Protein AF-A0AAN4YZ06-F1 (afdb_monomer)

Nearest PDB structures (foldseek):
  9go9-assembly1_D  TM=4.975E-01  e=4.555E-18  Latrodectus tredecimguttatus
  5et0-assembly1_A  TM=5.024E-01  e=3.941E-11  Mus musculus
  5et1-assembly2_B  TM=4.119E-01  e=2.405E-12  Mus musculus
  5et0-assembly2_C  TM=4.970E-01  e=5.780E-11  Mus musculus
  5yaz-assembly1_A  TM=6.584E-01  e=5.044E-06  Mus musculus

Structure (mmCIF, N/CA/C/O backbone):
data_AF-A0AAN4YZ06-F1
#
_entry.id   AF-A0AAN4YZ06-F1
#
loop_
_atom_site.group_PDB
_atom_site.id
_atom_site.type_symbol
_atom_site.label_atom_id
_atom_site.label_alt_id
_atom_site.label_comp_id
_atom_site.label_asym_id
_atom_site.label_entity_id
_atom_site.label_seq_id
_atom_site.pdbx_PDB_ins_code
_atom_site.Cartn_x
_atom_site.Cartn_y
_atom_site.Cartn_z
_atom_site.occupancy
_atom_site.B_iso_or_equiv
_atom_site.auth_seq_id
_atom_site.auth_comp_id
_atom_site.auth_asym_id
_atom_site.auth_atom_id
_atom_site.pdbx_PDB_model_num
ATOM 1 N N . MET A 1 1 ? -23.307 47.970 118.678 1.00 40.84 1 MET A N 1
ATOM 2 C CA . MET A 1 1 ? -22.798 46.619 118.997 1.00 40.84 1 MET A CA 1
ATOM 3 C C . MET A 1 1 ? -23.665 45.597 118.274 1.00 40.84 1 MET A C 1
ATOM 5 O O . MET A 1 1 ? -24.874 45.682 118.416 1.00 40.84 1 MET A O 1
ATOM 9 N N . GLY A 1 2 ? -23.051 44.687 117.505 1.00 37.12 2 GLY A N 1
ATOM 10 C CA . GLY A 1 2 ? -23.697 43.498 116.925 1.00 37.12 2 GLY A CA 1
ATOM 11 C C . GLY A 1 2 ? -23.988 43.546 115.418 1.00 37.12 2 GLY A C 1
ATOM 12 O O . GLY A 1 2 ? -25.123 43.778 115.024 1.00 37.12 2 GLY A O 1
ATOM 13 N N . SER A 1 3 ? -22.987 43.269 114.577 1.00 37.53 3 SER A N 1
ATOM 14 C CA . SER A 1 3 ? -23.171 42.866 113.176 1.00 37.53 3 SER A CA 1
ATOM 15 C C . SER A 1 3 ? -23.447 41.355 113.091 1.00 37.53 3 SER A C 1
ATOM 17 O O . SER A 1 3 ? -22.731 40.554 113.692 1.00 37.53 3 SER A O 1
ATOM 19 N N . ARG A 1 4 ? -24.461 40.941 112.322 1.00 38.03 4 ARG A N 1
ATOM 20 C CA . ARG A 1 4 ? -24.593 39.565 111.812 1.00 38.03 4 ARG A CA 1
ATOM 21 C C . ARG A 1 4 ? -24.928 39.616 110.322 1.00 38.03 4 ARG A C 1
ATOM 23 O O . ARG A 1 4 ? -26.040 39.962 109.945 1.00 38.03 4 ARG A O 1
ATOM 30 N N . ASN A 1 5 ? -23.938 39.275 109.499 1.00 37.53 5 ASN A N 1
ATOM 31 C CA . ASN A 1 5 ? -24.103 38.955 108.084 1.00 37.53 5 ASN A CA 1
ATOM 32 C C . ASN A 1 5 ? -24.874 37.633 107.953 1.00 37.53 5 ASN A C 1
ATOM 34 O O . ASN A 1 5 ? -24.378 36.599 108.395 1.00 37.53 5 ASN A O 1
ATOM 38 N N . PHE A 1 6 ? -26.037 37.651 107.302 1.00 37.16 6 PHE A N 1
ATOM 39 C CA . PHE A 1 6 ? -26.642 36.459 106.702 1.00 37.16 6 PHE A CA 1
ATOM 40 C C . PHE A 1 6 ? -26.314 36.459 105.207 1.00 37.16 6 PHE A C 1
ATOM 42 O O . PHE A 1 6 ? -27.087 36.936 104.383 1.00 37.16 6 PHE A O 1
ATOM 49 N N . GLY A 1 7 ? -25.129 35.962 104.859 1.00 38.09 7 GLY A N 1
ATOM 50 C CA . GLY A 1 7 ? -24.843 35.537 103.494 1.00 38.09 7 GLY A CA 1
ATOM 51 C C . GLY A 1 7 ? -25.284 34.087 103.346 1.00 38.09 7 GLY A C 1
ATOM 52 O O . GLY A 1 7 ? -24.596 33.198 103.838 1.00 38.09 7 GLY A O 1
ATOM 53 N N . VAL A 1 8 ? -26.421 33.835 102.696 1.00 42.44 8 VAL A N 1
ATOM 54 C CA . VAL A 1 8 ? -26.743 32.488 102.208 1.00 42.44 8 VAL A CA 1
ATOM 55 C C . VAL A 1 8 ? -25.858 32.259 100.986 1.00 42.44 8 VAL A C 1
ATOM 57 O O . VAL A 1 8 ? -26.178 32.686 99.880 1.00 42.44 8 VAL A O 1
ATOM 60 N N . GLN A 1 9 ? -24.693 31.648 101.199 1.00 41.44 9 GLN A N 1
ATOM 61 C CA . GLN A 1 9 ? -23.921 31.045 100.119 1.00 41.44 9 GLN A CA 1
ATOM 62 C C . GLN A 1 9 ? -24.731 29.852 99.601 1.00 41.44 9 GLN A C 1
ATOM 64 O O . GLN A 1 9 ? -24.602 28.751 100.126 1.00 41.44 9 GLN A O 1
ATOM 69 N N . MET A 1 10 ? -25.597 30.064 98.604 1.00 47.28 10 MET A N 1
ATOM 70 C CA . MET A 1 10 ? -26.115 28.937 97.828 1.00 47.28 10 MET A CA 1
ATOM 71 C C . MET A 1 10 ? -24.928 28.293 97.129 1.00 47.28 10 MET A C 1
ATOM 73 O O . MET A 1 10 ? -24.271 28.904 96.282 1.00 47.28 10 MET A O 1
ATOM 77 N N . ASN A 1 11 ? -24.624 27.071 97.538 1.00 56.03 11 ASN A N 1
ATOM 78 C CA . ASN A 1 11 ? -23.568 26.296 96.930 1.00 56.03 11 ASN A CA 1
ATOM 79 C C . ASN A 1 11 ? -24.031 25.889 95.523 1.00 56.03 11 ASN A C 1
ATOM 81 O O . ASN A 1 11 ? -25.173 25.470 95.343 1.00 56.03 11 ASN A O 1
ATOM 85 N N . LEU A 1 12 ? -23.155 25.977 94.518 1.00 54.16 12 LEU A N 1
ATOM 86 C CA . LEU A 1 12 ? -23.445 25.547 93.136 1.00 54.16 12 LEU A CA 1
ATOM 87 C C . LEU A 1 12 ? -23.952 24.091 93.061 1.00 54.16 12 LEU A C 1
ATOM 89 O O . LEU A 1 12 ? -24.608 23.709 92.096 1.00 54.16 12 LEU A O 1
ATOM 93 N N . ALA A 1 13 ? -23.679 23.294 94.099 1.00 55.44 13 ALA A N 1
ATOM 94 C CA . ALA A 1 13 ? -24.156 21.929 94.275 1.00 55.44 13 ALA A CA 1
ATOM 95 C C . ALA A 1 13 ? -25.662 21.789 94.615 1.00 55.44 13 ALA A C 1
ATOM 97 O O . ALA A 1 13 ? -26.178 20.677 94.535 1.00 55.44 13 ALA A O 1
ATOM 98 N N . GLU A 1 14 ? -26.368 22.867 94.975 1.00 59.88 14 GLU A N 1
ATOM 99 C CA . GLU A 1 14 ? -27.759 22.829 95.476 1.00 59.88 14 GLU A CA 1
ATOM 100 C C . GLU A 1 14 ? -28.794 23.438 94.507 1.00 59.88 14 GLU A C 1
ATOM 102 O O . GLU A 1 14 ? -29.965 23.587 94.853 1.00 59.88 14 GLU A O 1
ATOM 107 N N . LEU A 1 15 ? -28.386 23.798 93.285 1.00 61.62 15 LEU A N 1
ATOM 108 C CA . LEU A 1 15 ? -29.282 24.397 92.291 1.00 61.62 15 LEU A CA 1
ATOM 109 C C . LEU A 1 15 ? -30.270 23.373 91.691 1.00 61.62 15 LEU A C 1
ATOM 111 O O . LEU A 1 15 ? -29.902 22.214 91.483 1.00 61.62 15 LEU A O 1
ATOM 115 N N . PRO A 1 16 ? -31.506 23.790 91.352 1.00 60.66 16 PRO A N 1
ATOM 116 C CA . PRO A 1 16 ? -32.486 22.916 90.716 1.00 60.66 16 PRO A CA 1
ATOM 117 C C . PRO A 1 16 ? -32.072 22.517 89.281 1.00 60.66 16 PRO A C 1
ATOM 119 O O . PRO A 1 16 ? -31.398 23.300 88.594 1.00 60.66 16 PRO A O 1
ATOM 122 N N . PRO A 1 17 ? -32.477 21.322 88.799 1.00 57.44 17 PRO A N 1
ATOM 123 C CA . PRO A 1 17 ? -32.055 20.771 87.507 1.00 57.44 17 PRO A CA 1
ATOM 124 C C . PRO A 1 17 ? -32.299 21.702 86.310 1.00 57.44 17 PRO A C 1
ATOM 126 O O . PRO A 1 17 ? -31.470 21.758 85.402 1.00 57.44 17 PRO A O 1
ATOM 129 N N . GLU A 1 18 ? -33.389 22.476 86.312 1.00 56.94 18 GLU A N 1
ATOM 130 C CA . GLU A 1 18 ? -33.745 23.382 85.213 1.00 56.94 18 GLU A CA 1
ATOM 131 C C . GLU A 1 18 ? -32.774 24.570 85.094 1.00 56.94 18 GLU A C 1
ATOM 133 O O . GLU A 1 18 ? -32.402 24.978 83.990 1.00 56.94 18 GLU A O 1
ATOM 138 N N . MET A 1 19 ? -32.305 25.109 86.226 1.00 58.84 19 MET A N 1
ATOM 139 C CA . MET A 1 19 ? -31.299 26.178 86.244 1.00 58.84 19 MET A CA 1
ATOM 140 C C . MET A 1 19 ? -29.918 25.663 85.842 1.00 58.84 19 MET A C 1
ATOM 142 O O . MET A 1 19 ? -29.184 26.349 85.128 1.00 58.84 19 MET A O 1
ATOM 146 N N . LEU A 1 20 ? -29.575 24.446 86.265 1.00 61.03 20 LEU A N 1
ATOM 147 C CA . LEU A 1 20 ? -28.321 23.791 85.903 1.00 61.03 20 LEU A CA 1
ATOM 148 C C . LEU A 1 20 ? -28.238 23.511 84.395 1.00 61.03 20 LEU A C 1
ATOM 150 O O . LEU A 1 20 ? -27.182 23.717 83.791 1.00 61.03 20 LEU A O 1
ATOM 154 N N . LEU A 1 21 ? -29.353 23.138 83.759 1.00 58.44 21 LEU A N 1
ATOM 155 C CA . LEU A 1 21 ? -29.447 22.980 82.303 1.00 58.44 21 LEU A CA 1
ATOM 156 C C . LEU A 1 21 ? -29.220 24.312 81.557 1.00 58.44 21 LEU A C 1
ATOM 158 O O . LEU A 1 21 ? -28.583 24.361 80.507 1.00 58.44 21 LEU A O 1
ATOM 162 N N . CYS A 1 22 ? -29.714 25.421 82.112 1.00 58.41 22 CYS A N 1
ATOM 163 C CA . CYS A 1 22 ? -29.542 26.755 81.534 1.00 58.41 22 CYS A CA 1
ATOM 164 C C . CYS A 1 22 ? -28.084 27.244 81.618 1.00 58.41 22 CYS A C 1
ATOM 166 O O . CYS A 1 22 ? -27.571 27.834 80.667 1.00 58.41 22 CYS A O 1
ATOM 168 N N . ILE A 1 23 ? -27.399 26.962 82.733 1.00 63.44 23 ILE A N 1
ATOM 169 C CA . ILE A 1 23 ? -25.986 27.321 82.941 1.00 63.44 23 ILE A CA 1
ATOM 170 C C . ILE A 1 23 ? -25.078 26.482 82.038 1.00 63.44 23 ILE A C 1
ATOM 172 O O . ILE A 1 23 ? -24.210 27.028 81.363 1.00 63.44 23 ILE A O 1
ATOM 176 N N . THR A 1 24 ? -25.306 25.169 81.980 1.00 61.81 24 THR A N 1
ATOM 177 C CA . THR A 1 24 ? -24.521 24.253 81.137 1.00 61.81 24 THR A CA 1
ATOM 178 C C . THR A 1 24 ? -24.642 24.579 79.648 1.00 61.81 24 THR A C 1
ATOM 180 O O . THR A 1 24 ? -23.632 24.564 78.953 1.00 61.81 24 THR A O 1
ATOM 183 N N . ASN A 1 25 ? -25.820 24.998 79.171 1.00 58.53 25 ASN A N 1
ATOM 184 C CA . ASN A 1 25 ? -26.017 25.466 77.790 1.00 58.53 25 ASN A CA 1
ATOM 185 C C . ASN A 1 25 ? -25.266 26.766 77.436 1.00 58.53 25 ASN A C 1
ATOM 187 O O . ASN A 1 25 ? -25.177 27.106 76.257 1.00 58.53 25 ASN A O 1
ATOM 191 N N . LYS A 1 26 ? -24.744 27.508 78.422 1.00 59.81 26 LYS A N 1
ATOM 192 C CA . LYS A 1 26 ? -23.947 28.729 78.209 1.00 59.81 26 LYS A CA 1
ATOM 193 C C . LYS A 1 26 ? -22.437 28.515 78.341 1.00 59.81 26 LYS A C 1
ATOM 195 O O . LYS A 1 26 ? -21.687 29.474 78.174 1.00 59.81 26 LYS A O 1
ATOM 200 N N . LEU A 1 27 ? -21.986 27.300 78.655 1.00 63.97 27 LEU A N 1
ATOM 201 C CA . LEU A 1 27 ? -20.562 26.978 78.743 1.00 63.97 27 LEU A CA 1
ATOM 202 C C . LEU A 1 27 ? -20.009 26.659 77.348 1.00 63.97 27 LEU A C 1
ATOM 204 O O . LEU A 1 27 ? -20.523 25.790 76.650 1.00 63.97 27 LEU A O 1
ATOM 208 N N . CYS A 1 28 ? -18.952 27.372 76.954 1.00 52.81 28 CYS A N 1
ATOM 209 C CA . CYS A 1 28 ? -18.434 27.362 75.584 1.00 52.81 28 CYS A CA 1
ATOM 210 C C . CYS A 1 28 ? -17.264 26.392 75.359 1.00 52.81 28 CYS A C 1
ATOM 212 O O . CYS A 1 28 ? -16.767 26.316 74.240 1.00 52.81 28 CYS A O 1
ATOM 214 N N . THR A 1 29 ? -16.772 25.685 76.386 1.00 58.94 29 THR A N 1
ATOM 215 C CA . THR A 1 29 ? -15.661 24.731 76.226 1.00 58.94 29 THR A CA 1
ATOM 216 C C . THR A 1 29 ? -15.925 23.396 76.928 1.00 58.94 29 THR A C 1
ATOM 218 O O . THR A 1 29 ? -16.450 23.343 78.043 1.00 58.94 29 THR A O 1
ATOM 221 N N . ALA A 1 30 ? -15.497 22.292 76.299 1.00 58.00 30 ALA A N 1
ATOM 222 C CA . ALA A 1 30 ? -15.621 20.939 76.854 1.00 58.00 30 ALA A CA 1
ATOM 223 C C . ALA A 1 30 ? -14.895 20.799 78.201 1.00 58.00 30 ALA A C 1
ATOM 225 O O . ALA A 1 30 ? -15.319 20.035 79.066 1.00 58.00 30 ALA A O 1
ATOM 226 N N . LYS A 1 31 ? -13.812 21.566 78.387 1.00 59.97 31 LYS A N 1
ATOM 227 C CA . LYS A 1 31 ? -13.023 21.603 79.621 1.00 59.97 31 LYS A CA 1
ATOM 228 C C . LYS A 1 31 ? -13.800 22.257 80.762 1.00 59.97 31 LYS A C 1
ATOM 230 O O . LYS A 1 31 ? -13.752 21.746 81.879 1.00 59.97 31 LYS A O 1
ATOM 235 N N . ASP A 1 32 ? -14.556 23.315 80.483 1.00 62.88 32 ASP A N 1
ATOM 236 C CA . ASP A 1 32 ? -15.401 23.976 81.481 1.00 62.88 32 ASP A CA 1
ATOM 237 C C . ASP A 1 32 ? -16.579 23.087 81.879 1.00 62.88 32 ASP A C 1
ATOM 239 O O . ASP A 1 32 ? -16.849 22.928 83.066 1.00 62.88 32 ASP A O 1
ATOM 243 N N . LEU A 1 33 ? -17.210 22.411 80.915 1.00 63.91 33 LEU A N 1
ATOM 244 C CA . LEU A 1 33 ? -18.252 21.417 81.192 1.00 63.91 33 LEU A CA 1
ATOM 245 C C . LEU A 1 33 ? -17.719 20.231 82.021 1.00 63.91 33 LEU A C 1
ATOM 247 O O . LEU A 1 33 ? -18.385 19.794 82.959 1.00 63.91 33 LEU A O 1
ATOM 251 N N . LEU A 1 34 ? -16.507 19.736 81.729 1.00 62.19 34 LEU A N 1
ATOM 252 C CA . LEU A 1 34 ? -15.872 18.630 82.468 1.00 62.19 34 LEU A CA 1
ATOM 253 C C . LEU A 1 34 ? -15.559 19.052 83.901 1.00 62.19 34 LEU A C 1
ATOM 255 O O . LEU A 1 34 ? -15.864 18.329 84.848 1.00 62.19 34 LEU A O 1
ATOM 259 N N . SER A 1 35 ? -15.012 20.254 84.060 1.00 63.91 35 SER A N 1
ATOM 260 C CA . SER A 1 35 ? -14.732 20.846 85.368 1.00 63.91 35 SER A CA 1
ATOM 261 C C . SER A 1 35 ? -16.019 21.013 86.179 1.00 63.91 35 SER A C 1
ATOM 263 O O . SER A 1 35 ? -16.045 20.690 87.362 1.00 63.91 35 SER A O 1
ATOM 265 N N . PHE A 1 36 ? -17.109 21.433 85.529 1.00 62.19 36 PHE A N 1
ATOM 266 C CA . PHE A 1 36 ? -18.423 21.593 86.151 1.00 62.19 36 PHE A CA 1
ATOM 267 C C . PHE A 1 36 ? -19.056 20.246 86.551 1.00 62.19 36 PHE A C 1
ATOM 269 O O . PHE A 1 36 ? -19.703 20.152 87.594 1.00 62.19 36 PHE A O 1
ATOM 276 N N . SER A 1 37 ? -18.807 19.176 85.782 1.00 58.56 37 SER A N 1
ATOM 277 C CA . SER A 1 37 ? -19.280 17.810 86.079 1.00 58.56 37 SER A CA 1
ATOM 278 C C . SER A 1 37 ? -18.693 17.210 87.359 1.00 58.56 37 SER A C 1
ATOM 280 O O . SER A 1 37 ? -19.359 16.448 88.059 1.00 58.56 37 SER A O 1
ATOM 282 N N . LEU A 1 38 ? -17.457 17.588 87.696 1.00 61.62 38 LEU A N 1
ATOM 283 C CA . LEU A 1 38 ? -16.717 17.055 88.841 1.00 61.62 38 LEU A CA 1
ATOM 284 C C . LEU A 1 38 ? -17.178 17.638 90.186 1.00 61.62 38 LEU A C 1
ATOM 286 O O . LEU A 1 38 ? -16.839 17.097 91.236 1.00 61.62 38 LEU A O 1
ATOM 290 N N . ILE A 1 39 ? -17.958 18.721 90.163 1.00 62.72 39 ILE A N 1
ATOM 291 C CA . ILE A 1 39 ? -18.393 19.448 91.362 1.00 62.72 39 ILE A CA 1
ATOM 292 C C . ILE A 1 39 ? -19.592 18.759 92.042 1.00 62.72 39 ILE A C 1
ATOM 294 O O . ILE A 1 39 ? -19.762 18.901 93.251 1.00 62.72 39 ILE A O 1
ATOM 298 N N . ASN A 1 40 ? -20.414 17.979 91.321 1.00 58.59 40 ASN A N 1
ATOM 299 C CA . ASN A 1 40 ? -21.595 17.335 91.910 1.00 58.59 40 ASN A CA 1
ATOM 300 C C . ASN A 1 40 ? -21.953 15.991 91.248 1.00 58.59 40 ASN A C 1
ATOM 302 O O . ASN A 1 40 ? -22.247 15.925 90.055 1.00 58.59 40 ASN A O 1
ATOM 306 N N . LYS A 1 41 ? -22.028 14.919 92.051 1.00 56.75 41 LYS A N 1
ATOM 307 C CA . LYS A 1 41 ? -22.392 13.565 91.592 1.00 56.75 41 LYS A CA 1
ATOM 308 C C . LYS A 1 41 ? -23.797 13.482 90.988 1.00 56.75 41 LYS A C 1
ATOM 310 O O . LYS A 1 41 ? -23.978 12.738 90.030 1.00 56.75 41 LYS A O 1
ATOM 315 N N . ASN A 1 42 ? -24.759 14.265 91.482 1.00 54.19 42 ASN A N 1
ATOM 316 C CA . ASN A 1 42 ? -26.120 14.296 90.929 1.00 54.19 42 ASN A CA 1
ATOM 317 C C . ASN A 1 42 ? -26.194 15.046 89.589 1.00 54.19 42 ASN A C 1
ATOM 319 O O . ASN A 1 42 ? -27.143 14.860 88.834 1.00 54.19 42 ASN A O 1
ATOM 323 N N . MET A 1 43 ? -25.181 15.861 89.269 1.00 55.44 43 MET A N 1
ATOM 324 C CA . MET A 1 43 ? -25.076 16.554 87.987 1.00 55.44 43 MET A CA 1
ATOM 325 C C . MET A 1 43 ? -24.380 15.725 86.904 1.00 55.44 43 MET A C 1
ATOM 327 O O . MET A 1 43 ? -24.422 16.122 85.744 1.00 55.44 43 MET A O 1
ATOM 331 N N . SER A 1 44 ? -23.751 14.590 87.236 1.00 57.62 44 SER A N 1
ATOM 332 C CA . SER A 1 44 ? -22.966 13.822 86.261 1.00 57.62 44 SER A CA 1
ATOM 333 C C . SER A 1 44 ? -23.822 13.335 85.087 1.00 57.62 44 SER A C 1
ATOM 335 O O . SER A 1 44 ? -23.398 13.477 83.950 1.00 57.62 44 SER A O 1
ATOM 337 N N . SER A 1 45 ? -25.055 12.870 85.311 1.00 58.38 45 SER A N 1
ATOM 338 C CA . SER A 1 45 ? -25.927 12.404 84.220 1.00 58.38 45 SER A CA 1
ATOM 339 C C . SER A 1 45 ? -26.397 13.542 83.302 1.00 58.38 45 SER A C 1
ATOM 341 O O . SER A 1 45 ? -26.373 13.400 82.081 1.00 58.38 45 SER A O 1
ATOM 343 N N . ILE A 1 46 ? -26.771 14.689 83.878 1.00 59.38 46 ILE A N 1
ATOM 344 C CA . ILE A 1 46 ? -27.256 15.873 83.150 1.00 59.38 46 ILE A CA 1
ATOM 345 C C . ILE A 1 46 ? -26.105 16.551 82.399 1.00 59.38 46 ILE A C 1
ATOM 347 O O . ILE A 1 46 ? -26.237 16.888 81.223 1.00 59.38 46 ILE A O 1
ATOM 351 N N . ILE A 1 47 ? -24.955 16.715 83.060 1.00 59.09 47 ILE A N 1
ATOM 352 C CA . ILE A 1 47 ? -23.770 17.327 82.465 1.00 59.09 47 ILE A CA 1
ATOM 353 C C . ILE A 1 47 ? -23.155 16.389 81.441 1.00 59.09 47 ILE A C 1
ATOM 355 O O . ILE A 1 47 ? -22.774 16.890 80.403 1.00 59.09 47 ILE A O 1
ATOM 359 N N . MET A 1 48 ? -23.115 15.066 81.634 1.00 57.09 48 MET A N 1
ATOM 360 C CA . MET A 1 48 ? -22.667 14.145 80.578 1.00 57.09 48 MET A CA 1
ATOM 361 C C . MET A 1 48 ? -23.558 14.236 79.338 1.00 57.09 48 MET A C 1
ATOM 363 O O . MET A 1 48 ? -23.024 14.239 78.235 1.00 57.09 48 MET A O 1
ATOM 367 N N . GLY A 1 49 ? -24.875 14.416 79.496 1.00 56.06 49 GLY A N 1
ATOM 368 C CA . GLY A 1 49 ? -25.767 14.756 78.382 1.00 56.06 49 GLY A CA 1
ATOM 369 C C . GLY A 1 49 ? -25.411 16.089 77.716 1.00 56.06 49 GLY A C 1
ATOM 370 O O . GLY A 1 49 ? -25.285 16.151 76.495 1.00 56.06 49 GLY A O 1
ATOM 371 N N . ALA A 1 50 ? -25.144 17.138 78.500 1.00 56.53 50 ALA A N 1
ATOM 372 C CA . ALA A 1 50 ? -24.740 18.450 77.988 1.00 56.53 50 ALA A CA 1
ATOM 373 C C . ALA A 1 50 ? -23.345 18.446 77.327 1.00 56.53 50 ALA A C 1
ATOM 375 O O . ALA A 1 50 ? -23.163 19.063 76.285 1.00 56.53 50 ALA A O 1
ATOM 376 N N . LEU A 1 51 ? -22.378 17.712 77.874 1.00 57.22 51 LEU A N 1
ATOM 377 C CA . LEU A 1 51 ? -20.996 17.560 77.405 1.00 57.22 51 LEU A CA 1
ATOM 378 C C . LEU A 1 51 ? -20.929 16.696 76.154 1.00 57.22 51 LEU A C 1
ATOM 380 O O . LEU A 1 51 ? -20.185 16.999 75.228 1.00 57.22 51 LEU A O 1
ATOM 384 N N . TYR A 1 52 ? -21.758 15.655 76.105 1.00 57.41 52 TYR A N 1
ATOM 385 C CA . TYR A 1 52 ? -22.000 14.884 74.900 1.00 57.41 52 TYR A CA 1
ATOM 386 C C . TYR A 1 52 ? -22.650 15.764 73.831 1.00 57.41 52 TYR A C 1
ATOM 388 O O . TYR A 1 52 ? -22.136 15.833 72.721 1.00 57.41 52 TYR A O 1
ATOM 396 N N . SER A 1 53 ? -23.694 16.530 74.171 1.00 55.56 53 SER A N 1
ATOM 397 C CA . SER A 1 53 ? -24.326 17.477 73.241 1.00 55.56 53 SER A CA 1
ATOM 398 C C . SER A 1 53 ? -23.367 18.577 72.763 1.00 55.56 53 SER A C 1
ATOM 400 O O . SER A 1 53 ? -23.433 18.993 71.609 1.00 55.56 53 SER A O 1
ATOM 402 N N . PHE A 1 54 ? -22.436 19.009 73.617 1.00 60.75 54 PHE A N 1
ATOM 403 C CA . PHE A 1 54 ? -21.391 19.977 73.302 1.00 60.75 54 PHE A CA 1
ATOM 404 C C . PHE A 1 54 ? -20.337 19.370 72.370 1.00 60.75 54 PHE A C 1
ATOM 406 O O . PHE A 1 54 ? -20.047 19.944 71.328 1.00 60.75 54 PHE A O 1
ATOM 413 N N . ASN A 1 55 ? -19.823 18.174 72.677 1.00 58.69 55 ASN A N 1
ATOM 414 C CA . ASN A 1 55 ? -18.878 17.464 71.811 1.00 58.69 55 ASN A CA 1
ATOM 415 C C . ASN A 1 55 ? -19.511 17.089 70.464 1.00 58.69 55 ASN A C 1
ATOM 417 O O . ASN A 1 55 ? -18.832 17.137 69.446 1.00 58.69 55 ASN A O 1
ATOM 421 N N . ILE A 1 56 ? -20.812 16.782 70.430 1.00 56.00 56 ILE A N 1
ATOM 422 C CA . ILE A 1 56 ? -21.580 16.631 69.189 1.00 56.00 56 ILE A CA 1
ATOM 423 C C . ILE A 1 56 ? -21.575 17.930 68.380 1.00 56.00 56 ILE A C 1
ATOM 425 O O . ILE A 1 56 ? -21.328 17.879 67.179 1.00 56.00 56 ILE A O 1
ATOM 429 N N . LYS A 1 57 ? -21.877 19.070 69.017 1.00 54.09 57 LYS A N 1
ATOM 430 C CA . LYS A 1 57 ? -22.040 20.367 68.341 1.00 54.09 57 LYS A CA 1
ATOM 431 C C . LYS A 1 57 ? -20.720 20.979 67.868 1.00 54.09 57 LYS A C 1
ATOM 433 O O . LYS A 1 57 ? -20.688 21.531 66.778 1.00 54.09 57 LYS A O 1
ATOM 438 N N . GLU A 1 58 ? -19.661 20.880 68.669 1.00 55.19 58 GLU A N 1
ATOM 439 C CA . GLU A 1 58 ? -18.391 21.586 68.435 1.00 55.19 58 GLU A CA 1
ATOM 440 C C . GLU A 1 58 ? -17.293 20.699 67.822 1.00 55.19 58 GLU A C 1
ATOM 442 O O . GLU A 1 58 ? -16.401 21.213 67.155 1.00 55.19 58 GLU A O 1
ATOM 447 N N . GLN A 1 59 ? -17.327 19.373 68.028 1.00 53.66 59 GLN A N 1
ATOM 448 C CA . GLN A 1 59 ? -16.274 18.455 67.549 1.00 53.66 59 GLN A CA 1
ATOM 449 C C . GLN A 1 59 ? -16.787 17.268 66.716 1.00 53.66 59 GLN A C 1
ATOM 451 O O . GLN A 1 59 ? -15.981 16.557 66.118 1.00 53.66 59 GLN A O 1
ATOM 456 N N . GLY A 1 60 ? -18.107 17.051 66.655 1.00 56.47 60 GLY A N 1
ATOM 457 C CA . GLY A 1 60 ? -18.717 15.796 66.213 1.00 56.47 60 GLY A CA 1
ATOM 458 C C . GLY A 1 60 ? -18.388 14.635 67.170 1.00 56.47 60 GLY A C 1
ATOM 459 O O . GLY A 1 60 ? -17.275 14.479 67.664 1.00 56.47 60 GLY A O 1
ATOM 460 N N . SER A 1 61 ? -19.372 13.800 67.506 1.00 62.06 61 SER A N 1
ATOM 461 C CA . SER A 1 61 ? -19.214 12.778 68.559 1.00 62.06 61 SER A CA 1
ATOM 462 C C . SER A 1 61 ? -18.345 11.585 68.142 1.00 62.06 61 SER A C 1
ATOM 464 O O . SER A 1 61 ? -18.864 10.541 67.748 1.00 62.06 61 SER A O 1
ATOM 466 N N . SER A 1 62 ? -17.021 11.690 68.292 1.00 66.06 62 SER A N 1
ATOM 467 C CA . SER A 1 62 ? -16.055 10.622 67.968 1.00 66.06 62 SER A CA 1
ATOM 468 C C . SER A 1 62 ? -16.368 9.261 68.616 1.00 66.06 62 SER A C 1
ATOM 470 O O . SER A 1 62 ? -16.072 8.220 68.031 1.00 66.06 62 SER A O 1
ATOM 472 N N . ALA A 1 63 ? -17.017 9.239 69.786 1.00 74.00 63 ALA A N 1
ATOM 473 C CA . ALA A 1 63 ? -17.324 8.016 70.529 1.00 74.00 63 ALA A CA 1
ATOM 474 C C . ALA A 1 63 ? -18.429 7.158 69.885 1.00 74.00 63 ALA A C 1
ATOM 476 O O . ALA A 1 63 ? -18.303 5.932 69.858 1.00 74.00 63 ALA A O 1
ATOM 477 N N . LEU A 1 64 ? -19.491 7.773 69.343 1.00 82.06 64 LEU A N 1
ATOM 478 C CA . LEU A 1 64 ? -20.549 7.023 68.654 1.00 82.06 64 LEU A CA 1
ATOM 479 C C . LEU A 1 64 ? -20.055 6.511 67.295 1.00 82.06 64 LEU A C 1
ATOM 481 O O . LEU A 1 64 ? -20.363 5.380 66.928 1.00 82.06 64 LEU A O 1
ATOM 485 N N . PHE A 1 65 ? -19.223 7.288 66.594 1.00 80.06 65 PHE A N 1
ATOM 486 C CA . PHE A 1 65 ? -18.552 6.832 65.372 1.00 80.06 65 PHE A CA 1
ATOM 487 C C . PHE A 1 65 ? -17.579 5.684 65.640 1.00 80.06 65 PHE A C 1
ATOM 489 O O . PHE A 1 65 ? -17.580 4.713 64.893 1.00 80.06 65 PHE A O 1
ATOM 496 N N . TRP A 1 66 ? -16.805 5.741 66.727 1.00 80.81 66 TRP A N 1
ATOM 497 C CA . TRP A 1 66 ? -15.945 4.634 67.148 1.00 80.81 66 TRP A CA 1
ATOM 498 C C . TRP A 1 66 ? -16.766 3.381 67.473 1.00 80.81 66 TRP A C 1
ATOM 500 O O . TRP A 1 66 ? -16.450 2.289 67.003 1.00 80.81 66 TRP A O 1
ATOM 510 N N . ALA A 1 67 ? -17.868 3.531 68.215 1.00 84.19 67 ALA A N 1
ATOM 511 C CA . ALA A 1 67 ? -18.761 2.414 68.497 1.00 84.19 67 ALA A CA 1
ATOM 512 C C . ALA A 1 67 ? -19.349 1.819 67.206 1.00 84.19 67 ALA A C 1
ATOM 514 O O . ALA A 1 67 ? -19.351 0.601 67.057 1.00 84.19 67 ALA A O 1
ATOM 515 N N . ALA A 1 68 ? -19.768 2.662 66.258 1.00 87.44 68 ALA A N 1
ATOM 516 C CA . ALA A 1 68 ? -20.268 2.263 64.943 1.00 87.44 68 ALA A CA 1
ATOM 517 C C . ALA A 1 68 ? -19.194 1.675 64.016 1.00 87.44 68 ALA A C 1
ATOM 519 O O . ALA A 1 68 ? -19.522 0.895 63.135 1.00 87.44 68 ALA A O 1
ATOM 520 N N . GLN A 1 69 ? -17.923 2.031 64.186 1.00 85.75 69 GLN A N 1
ATOM 521 C CA . GLN A 1 69 ? -16.813 1.483 63.406 1.00 85.75 69 GLN A CA 1
ATOM 522 C C . GLN A 1 69 ? -16.398 0.089 63.893 1.00 85.75 69 GLN A C 1
ATOM 524 O O . GLN A 1 69 ? -16.073 -0.772 63.081 1.00 85.75 69 GLN A O 1
ATOM 529 N N . TYR A 1 70 ? -16.384 -0.127 65.212 1.00 82.38 70 TYR A N 1
ATOM 530 C CA . TYR A 1 70 ? -15.896 -1.361 65.847 1.00 82.38 70 TYR A CA 1
ATOM 531 C C . TYR A 1 70 ? -17.017 -2.261 66.400 1.00 82.38 70 TYR A C 1
ATOM 533 O O . TYR A 1 70 ? -16.750 -3.120 67.250 1.00 82.38 70 TYR A O 1
ATOM 541 N N . ASP A 1 71 ? -18.255 -2.031 65.955 1.00 88.81 71 ASP A N 1
ATOM 542 C CA . ASP A 1 71 ? -19.487 -2.735 66.335 1.00 88.81 71 ASP A CA 1
ATOM 543 C C . ASP A 1 71 ? -19.706 -2.883 67.858 1.00 88.81 71 ASP A C 1
ATOM 545 O O . ASP A 1 71 ? -20.056 -3.943 68.382 1.00 88.81 71 ASP A O 1
ATOM 549 N N . LYS A 1 72 ? -19.455 -1.813 68.626 1.00 86.81 72 LYS A N 1
ATOM 550 C CA . LYS A 1 72 ? -19.573 -1.821 70.096 1.00 86.81 72 LYS A CA 1
ATOM 551 C C . LYS A 1 72 ? -20.992 -1.502 70.557 1.00 86.81 72 LYS A C 1
ATOM 553 O O . LYS A 1 72 ? -21.286 -0.381 70.973 1.00 86.81 72 LYS A O 1
ATOM 558 N N . LEU A 1 73 ? -21.850 -2.524 70.553 1.00 87.19 73 LEU A N 1
ATOM 559 C CA . LEU A 1 73 ? -23.266 -2.432 70.933 1.00 87.19 73 LEU A CA 1
ATOM 560 C C . LEU A 1 73 ? -23.503 -1.723 72.277 1.00 87.19 73 LEU A C 1
ATOM 562 O O . LEU A 1 73 ? -24.278 -0.776 72.343 1.00 87.19 73 LEU A O 1
ATOM 566 N N . GLN A 1 74 ? -22.825 -2.155 73.343 1.00 80.38 74 GLN A N 1
ATOM 567 C CA . GLN A 1 74 ? -23.038 -1.625 74.700 1.00 80.38 74 GLN A CA 1
ATOM 568 C C . GLN A 1 74 ? -22.675 -0.138 74.793 1.00 80.38 74 GLN A C 1
ATOM 570 O O . GLN A 1 74 ? -23.391 0.650 75.405 1.00 80.38 74 GLN A O 1
ATOM 575 N N . THR A 1 75 ? -21.581 0.264 74.142 1.00 77.94 75 THR A N 1
ATOM 576 C CA . THR A 1 75 ? -21.164 1.666 74.073 1.00 77.94 75 THR A CA 1
ATOM 577 C C . THR A 1 75 ? -22.182 2.492 73.288 1.00 77.94 75 THR A C 1
ATOM 579 O O . THR A 1 75 ? -22.589 3.548 73.759 1.00 77.94 75 THR A O 1
ATOM 582 N N . ALA A 1 76 ? -22.658 1.996 72.142 1.00 83.19 76 ALA A N 1
ATOM 583 C CA . ALA A 1 76 ? -23.689 2.673 71.356 1.00 83.19 76 ALA A CA 1
ATOM 584 C C . ALA A 1 76 ? -25.024 2.814 72.120 1.00 83.19 76 ALA A C 1
ATOM 586 O O . ALA A 1 76 ? -25.628 3.884 72.083 1.00 83.19 76 ALA A O 1
ATOM 587 N N . GLN A 1 77 ? -25.448 1.783 72.867 1.00 84.06 77 GLN A N 1
ATOM 588 C CA . GLN A 1 77 ? -26.649 1.809 73.720 1.00 84.06 77 GLN A CA 1
ATOM 589 C C . GLN A 1 77 ? -26.589 2.929 74.756 1.00 84.06 77 GLN A C 1
ATOM 591 O O . GLN A 1 77 ? -27.511 3.737 74.842 1.00 84.06 77 GLN A O 1
ATOM 596 N N . ILE A 1 78 ? -25.491 3.000 75.514 1.00 78.62 78 ILE A N 1
ATOM 597 C CA . ILE A 1 78 ? -25.307 4.016 76.558 1.00 78.62 78 ILE A CA 1
ATOM 598 C C . ILE A 1 78 ? -25.346 5.421 75.946 1.00 78.62 78 ILE A C 1
ATOM 600 O O . ILE A 1 78 ? -26.009 6.318 76.470 1.00 78.62 78 ILE A O 1
ATOM 604 N N . LEU A 1 79 ? -24.668 5.610 74.811 1.00 76.19 79 LEU A N 1
ATOM 605 C CA . LEU A 1 79 ? -24.599 6.908 74.144 1.00 76.19 79 LEU A CA 1
ATOM 606 C C . LEU A 1 79 ? -25.961 7.363 73.606 1.00 76.19 79 LEU A C 1
ATOM 608 O O . LEU A 1 79 ? -26.278 8.541 73.718 1.00 76.19 79 LEU A O 1
ATOM 612 N N . LEU A 1 80 ? -26.787 6.456 73.078 1.00 78.00 80 LEU A N 1
ATOM 613 C CA . LEU A 1 80 ? -28.105 6.799 72.522 1.00 78.00 80 LEU A CA 1
ATOM 614 C C . LEU A 1 80 ? -29.212 6.916 73.581 1.00 78.00 80 LEU A C 1
ATOM 616 O O . LEU A 1 80 ? -30.187 7.625 73.360 1.00 78.00 80 LEU A O 1
ATOM 620 N N . GLN A 1 81 ? -29.045 6.295 74.752 1.00 79.50 81 GLN A N 1
ATOM 621 C CA . GLN A 1 81 ? -29.925 6.490 75.915 1.00 79.50 81 GLN A CA 1
ATOM 622 C C . GLN A 1 81 ? -29.637 7.793 76.680 1.00 79.50 81 GLN A C 1
ATOM 624 O O . GLN A 1 81 ? -30.397 8.171 77.573 1.00 79.50 81 GLN A O 1
ATOM 629 N N . THR A 1 82 ? -28.540 8.483 76.356 1.00 72.44 82 THR A N 1
ATOM 630 C CA . THR A 1 82 ? -28.163 9.732 77.020 1.00 72.44 82 THR A CA 1
ATOM 631 C C . THR A 1 82 ? -29.105 10.872 76.585 1.00 72.44 82 THR A C 1
ATOM 633 O O . THR A 1 82 ? -29.285 11.087 75.384 1.00 72.44 82 THR A O 1
ATOM 636 N N . PRO A 1 83 ? -29.701 11.643 77.518 1.00 62.28 83 PRO A N 1
ATOM 637 C CA . PRO A 1 83 ? -30.611 12.738 77.179 1.00 62.28 83 PRO A CA 1
ATOM 638 C C . PRO A 1 83 ? -29.964 13.768 76.240 1.00 62.28 83 PRO A C 1
ATOM 640 O O . PRO A 1 83 ? -28.907 14.314 76.549 1.00 62.28 83 PRO A O 1
ATOM 643 N N . GLY A 1 84 ? -30.607 14.041 75.098 1.00 63.44 84 GLY A N 1
ATOM 644 C CA . GLY A 1 84 ? -30.110 14.974 74.076 1.00 63.44 84 GLY A CA 1
ATOM 645 C C . GLY A 1 84 ? -29.193 14.356 73.012 1.00 63.44 84 GLY A C 1
ATOM 646 O O . GLY A 1 84 ? -28.755 15.070 72.110 1.00 63.44 84 GLY A O 1
ATOM 647 N N . ALA A 1 85 ? -28.916 13.050 73.081 1.00 67.75 85 ALA A N 1
ATOM 648 C CA . ALA A 1 85 ? -28.217 12.323 72.028 1.00 67.75 85 ALA A CA 1
ATOM 649 C C . ALA A 1 85 ? -29.083 12.193 70.766 1.00 67.75 85 ALA A C 1
ATOM 651 O O . ALA A 1 85 ? -30.261 11.848 70.838 1.00 67.75 85 ALA A O 1
ATOM 652 N N . THR A 1 86 ? -28.488 12.434 69.598 1.00 74.06 86 THR A N 1
ATOM 653 C CA . THR A 1 86 ? -29.124 12.175 68.300 1.00 74.06 86 THR A CA 1
ATOM 654 C C . THR A 1 86 ? -28.420 11.016 67.597 1.00 74.06 86 THR A C 1
ATOM 656 O O . THR A 1 86 ? -27.208 10.842 67.727 1.00 74.06 86 THR A O 1
ATOM 659 N N . ALA A 1 87 ? -29.175 10.201 66.857 1.00 81.25 87 ALA A N 1
ATOM 660 C CA . ALA A 1 87 ? -28.609 9.121 66.045 1.00 81.25 87 ALA A CA 1
ATOM 661 C C . ALA A 1 87 ? -27.921 9.645 64.767 1.00 81.25 87 ALA A C 1
ATOM 663 O O . ALA A 1 87 ? -27.027 8.987 64.242 1.00 81.25 87 ALA A O 1
ATOM 664 N N . ASP A 1 88 ? -28.275 10.856 64.319 1.00 82.06 88 ASP A N 1
ATOM 665 C CA . ASP A 1 88 ? -27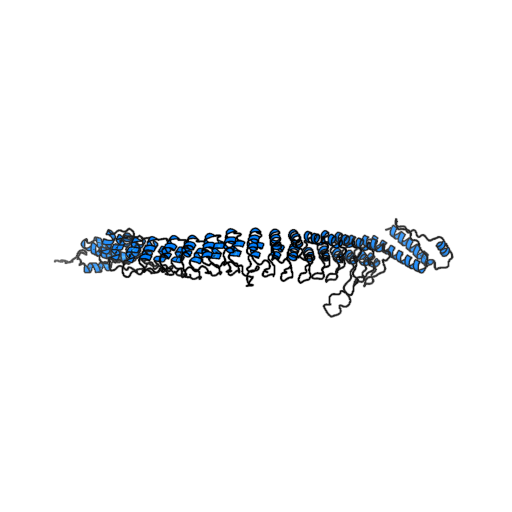.788 11.485 63.080 1.00 82.06 88 ASP A CA 1
ATOM 666 C C . ASP A 1 88 ? -26.752 12.585 63.317 1.00 82.06 88 ASP A C 1
ATOM 668 O O . ASP A 1 88 ? -26.722 13.605 62.627 1.00 82.06 88 ASP A O 1
ATOM 672 N N . VAL A 1 89 ? -25.900 12.413 64.325 1.00 80.00 89 VAL A N 1
ATOM 673 C CA . VAL A 1 89 ? -24.733 13.288 64.493 1.00 80.00 89 VAL A CA 1
ATOM 674 C C . VAL A 1 89 ? -23.875 13.247 63.226 1.00 80.00 89 VAL A C 1
ATOM 676 O O . VAL A 1 89 ? -23.760 12.206 62.589 1.00 80.00 89 VAL A O 1
ATOM 679 N N . VAL A 1 90 ? -23.267 14.367 62.841 1.00 81.56 90 VAL A N 1
ATOM 680 C CA . VAL A 1 90 ? -22.437 14.439 61.630 1.00 81.56 90 VAL A CA 1
ATOM 681 C C . VAL A 1 90 ? -20.984 14.661 62.035 1.00 81.56 90 VAL A C 1
ATOM 683 O O . VAL A 1 90 ? -20.682 15.606 62.758 1.00 81.56 90 VAL A O 1
ATOM 686 N N . PHE A 1 91 ? -20.080 13.799 61.567 1.00 78.62 91 PHE A N 1
ATOM 687 C CA . PHE A 1 91 ? -18.631 13.949 61.737 1.00 78.62 91 PHE A CA 1
ATOM 688 C C . PHE A 1 91 ? -17.936 13.686 60.408 1.00 78.62 91 PHE A C 1
ATOM 690 O O . PHE A 1 91 ? -18.206 12.680 59.748 1.00 78.62 91 PHE A O 1
ATOM 697 N N . GLU A 1 92 ? -17.099 14.633 59.978 1.00 76.50 92 GLU A N 1
ATOM 698 C CA . GLU A 1 92 ? -16.488 14.633 58.637 1.00 76.50 92 GLU A CA 1
ATOM 699 C C . GLU A 1 92 ? -17.530 14.424 57.516 1.00 76.50 92 GLU A C 1
ATOM 701 O O . GLU A 1 92 ? -17.277 13.795 56.489 1.00 76.50 92 GLU A O 1
ATOM 706 N N . GLY A 1 93 ? -18.753 14.911 57.749 1.00 80.56 93 GLY A N 1
ATOM 707 C CA . GLY A 1 93 ? -19.885 14.750 56.844 1.00 80.56 93 GLY A CA 1
ATOM 708 C C . GLY A 1 93 ? -20.546 13.363 56.834 1.00 80.56 93 GLY A C 1
ATOM 709 O O . GLY A 1 93 ? -21.497 13.179 56.089 1.00 80.56 93 GLY A O 1
ATOM 710 N N . ASN A 1 94 ? -20.110 12.386 57.635 1.00 86.69 94 ASN A N 1
ATOM 711 C CA . ASN A 1 94 ? -20.755 11.069 57.729 1.00 86.69 94 ASN A CA 1
ATOM 712 C C . ASN A 1 94 ? -21.672 10.983 58.961 1.00 86.69 94 ASN A C 1
ATOM 714 O O . ASN A 1 94 ? -21.372 11.572 60.000 1.00 86.69 94 ASN A O 1
ATOM 718 N N . THR A 1 95 ? -22.754 10.204 58.865 1.00 90.88 95 THR A N 1
ATOM 719 C CA . THR A 1 95 ? -23.599 9.818 60.010 1.00 90.88 95 THR A CA 1
ATOM 720 C C . THR A 1 95 ? -23.126 8.491 60.622 1.00 90.88 95 THR A C 1
ATOM 722 O O . THR A 1 95 ? -22.458 7.707 59.934 1.00 90.88 95 THR A O 1
ATOM 725 N N . PRO A 1 96 ? -23.463 8.183 61.891 1.00 88.88 96 PRO A N 1
ATOM 726 C CA . PRO A 1 96 ? -23.151 6.896 62.508 1.00 88.88 96 PRO A CA 1
ATOM 727 C C . PRO A 1 96 ? -23.659 5.712 61.693 1.00 88.88 96 PRO A C 1
ATOM 729 O O . PRO A 1 96 ? -22.969 4.702 61.603 1.00 88.88 96 PRO A O 1
ATOM 732 N N . LEU A 1 97 ? -24.818 5.854 61.039 1.00 93.00 97 LEU A N 1
ATOM 733 C CA . LEU A 1 97 ? -25.364 4.825 60.158 1.00 93.00 97 LEU A CA 1
ATOM 734 C C . LEU A 1 97 ? -24.478 4.598 58.922 1.00 93.00 97 LEU A C 1
ATOM 736 O O . LEU A 1 97 ? -24.222 3.450 58.570 1.00 93.00 97 LEU A O 1
ATOM 740 N N . ILE A 1 98 ? -23.956 5.662 58.296 1.00 92.69 98 ILE A N 1
ATOM 741 C CA . ILE A 1 98 ? -23.009 5.551 57.170 1.00 92.69 98 ILE A CA 1
ATOM 742 C C . ILE A 1 98 ? -21.721 4.842 57.607 1.00 92.69 98 ILE A C 1
ATOM 744 O O . ILE A 1 98 ? -21.206 3.995 56.875 1.00 92.69 98 ILE A O 1
ATOM 748 N N . VAL A 1 99 ? -21.205 5.155 58.799 1.00 90.94 99 VAL A N 1
ATOM 749 C CA . VAL A 1 99 ? -19.999 4.509 59.341 1.00 90.94 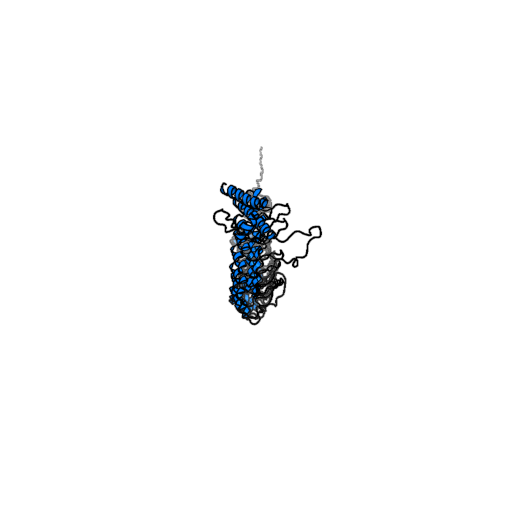99 VAL A CA 1
ATOM 750 C C . VAL A 1 99 ? -20.263 3.041 59.678 1.00 90.94 99 VAL A C 1
ATOM 752 O O . VAL A 1 99 ? -19.512 2.181 59.221 1.00 90.94 99 VAL A O 1
ATOM 755 N N . ALA A 1 100 ? -21.362 2.729 60.369 1.00 93.12 100 ALA A N 1
ATOM 756 C CA . ALA A 1 100 ? -21.754 1.349 60.655 1.00 93.12 100 ALA A CA 1
ATOM 757 C C . ALA A 1 100 ? -21.918 0.531 59.367 1.00 93.12 100 ALA A C 1
ATOM 759 O O . ALA A 1 100 ? -21.432 -0.595 59.277 1.00 93.12 100 ALA A O 1
ATOM 760 N N . ALA A 1 101 ? -22.528 1.124 58.340 1.00 94.94 101 ALA A N 1
ATOM 761 C CA . ALA A 1 101 ? -22.708 0.495 57.043 1.00 94.94 101 ALA A CA 1
ATOM 762 C C . ALA A 1 101 ? -21.382 0.277 56.292 1.00 94.94 101 ALA A C 1
ATOM 764 O O . ALA A 1 101 ? -21.193 -0.779 55.694 1.00 94.94 101 ALA A O 1
ATOM 765 N N . ARG A 1 102 ? -20.444 1.232 56.359 1.00 93.12 102 ARG A N 1
ATOM 766 C CA . ARG A 1 102 ? -19.108 1.139 55.741 1.00 93.12 102 ARG A CA 1
ATOM 767 C C . ARG A 1 102 ? -18.255 0.011 56.319 1.00 93.12 102 ARG A C 1
ATOM 769 O O . ARG A 1 102 ? -17.511 -0.597 55.564 1.00 93.12 102 ARG A O 1
ATOM 776 N N . PHE A 1 103 ? -18.338 -0.220 57.629 1.00 90.25 103 PHE A N 1
ATOM 777 C CA . PHE A 1 103 ? -17.555 -1.247 58.331 1.00 90.25 103 PHE A CA 1
ATOM 778 C C . PHE A 1 103 ? -18.321 -2.559 58.554 1.00 90.25 103 PHE A C 1
ATOM 780 O O . PHE A 1 103 ? -17.770 -3.503 59.116 1.00 90.25 103 PHE A O 1
ATOM 787 N N . GLY A 1 104 ? -19.594 -2.625 58.151 1.00 91.50 104 GLY A N 1
ATOM 788 C CA . GLY A 1 104 ? -20.423 -3.817 58.319 1.00 91.50 104 GLY A CA 1
ATOM 789 C C . GLY A 1 104 ? -20.788 -4.118 59.776 1.00 91.50 104 GLY A C 1
ATOM 790 O O . GLY A 1 104 ? -20.989 -5.280 60.116 1.00 91.50 104 GLY A O 1
ATOM 791 N N . SER A 1 105 ? -20.870 -3.095 60.632 1.00 92.56 105 SER A N 1
ATOM 792 C CA . SER A 1 105 ? -21.205 -3.227 62.059 1.00 92.56 105 SER A CA 1
ATOM 793 C C . SER A 1 105 ? -22.692 -3.527 62.244 1.00 92.56 105 SER A C 1
ATOM 795 O O . SER A 1 105 ? -23.532 -2.626 62.207 1.00 92.56 105 SER A O 1
ATOM 797 N N . GLN A 1 106 ? -23.023 -4.810 62.381 1.00 92.00 106 GLN A N 1
ATOM 798 C CA . GLN A 1 106 ? -24.399 -5.306 62.345 1.00 92.00 106 GLN A CA 1
ATOM 799 C C . GLN A 1 106 ? -25.180 -4.902 63.594 1.00 92.00 106 GLN A C 1
ATOM 801 O O . GLN A 1 106 ? -26.296 -4.396 63.479 1.00 92.00 106 GLN A O 1
ATOM 806 N N . LEU A 1 107 ? -24.584 -5.078 64.776 1.00 91.06 107 LEU A N 1
ATOM 807 C CA . LEU A 1 107 ? -25.262 -4.855 66.053 1.00 91.06 107 LEU A CA 1
ATOM 808 C C . LEU A 1 107 ? -25.566 -3.371 66.262 1.00 91.06 107 LEU A C 1
ATOM 810 O O . LEU A 1 107 ? -26.672 -2.997 66.655 1.00 91.06 107 LEU A O 1
ATOM 814 N N . VAL A 1 108 ? -24.589 -2.508 65.980 1.00 88.81 108 VAL A N 1
ATOM 815 C CA . VAL A 1 108 ? -24.776 -1.060 66.108 1.00 88.81 108 VAL A CA 1
ATOM 816 C C . VAL A 1 108 ? -25.729 -0.533 65.038 1.00 88.81 108 VAL A C 1
ATOM 818 O O . VAL A 1 108 ? -26.550 0.329 65.341 1.00 88.81 108 VAL A O 1
ATOM 821 N N . MET A 1 109 ? -25.694 -1.071 63.816 1.00 92.81 109 MET A N 1
ATOM 822 C CA . MET A 1 109 ? -26.664 -0.703 62.783 1.00 92.81 109 MET A CA 1
ATOM 823 C C . MET A 1 109 ? -28.099 -1.069 63.184 1.00 92.81 109 MET A C 1
ATOM 825 O O . MET A 1 109 ? -28.987 -0.236 63.025 1.00 92.81 109 MET A O 1
ATOM 829 N N . GLU A 1 110 ? -28.347 -2.272 63.711 1.00 91.19 110 GLU A N 1
ATOM 830 C CA . GLU A 1 110 ? -29.687 -2.670 64.172 1.00 91.19 110 GLU A CA 1
ATOM 831 C C . GLU A 1 110 ? -30.227 -1.715 65.229 1.00 91.19 110 GLU A C 1
ATOM 833 O O . GLU A 1 110 ? -31.381 -1.290 65.161 1.00 91.19 110 GLU A O 1
ATOM 838 N N . LEU A 1 111 ? -29.371 -1.330 66.170 1.00 89.94 111 LEU A N 1
ATOM 839 C CA . LEU A 1 111 ? -29.723 -0.371 67.196 1.00 89.94 111 LEU A CA 1
ATOM 840 C C . LEU A 1 111 ? -30.032 1.009 66.602 1.00 89.94 111 LEU A C 1
ATOM 842 O O . LEU A 1 111 ? -31.017 1.635 66.987 1.00 89.94 111 LEU A O 1
ATOM 846 N N . LEU A 1 112 ? -29.226 1.494 65.655 1.00 89.19 112 LEU A N 1
ATOM 847 C CA . LEU A 1 112 ? -29.475 2.773 64.987 1.00 89.19 112 LEU A CA 1
ATOM 848 C C . LEU A 1 112 ? -30.802 2.754 64.212 1.00 89.19 112 LEU A C 1
ATOM 850 O O . LEU A 1 112 ? -31.562 3.710 64.307 1.00 89.19 112 LEU A O 1
ATOM 854 N N . LEU A 1 113 ? -31.130 1.665 63.513 1.00 88.88 113 LEU A N 1
ATOM 855 C CA . LEU A 1 113 ? -32.386 1.534 62.761 1.00 88.88 113 LEU A CA 1
ATOM 856 C C . LEU A 1 113 ? -33.630 1.426 63.661 1.00 88.88 113 LEU A C 1
ATOM 858 O O . LEU A 1 113 ? -34.711 1.837 63.253 1.00 88.88 113 LEU A O 1
ATOM 862 N N . GLN A 1 114 ? -33.498 0.913 64.889 1.00 88.06 114 GLN A N 1
ATOM 863 C CA . GLN A 1 114 ? -34.590 0.911 65.876 1.00 88.06 114 GLN A CA 1
ATOM 864 C C . GLN A 1 114 ? -34.928 2.315 66.398 1.00 88.06 114 GLN A C 1
ATOM 866 O O . GLN A 1 114 ? -36.019 2.521 66.933 1.00 88.06 114 GLN A O 1
ATOM 871 N N . ASN A 1 115 ? -34.013 3.282 66.265 1.00 84.50 115 ASN A N 1
ATOM 872 C CA . ASN A 1 115 ? -34.262 4.654 66.686 1.00 84.50 115 ASN A CA 1
ATOM 873 C C . ASN A 1 115 ? -35.101 5.391 65.625 1.00 84.50 115 ASN A C 1
ATOM 875 O O . ASN A 1 115 ? -34.640 5.559 64.496 1.00 84.50 115 ASN A O 1
ATOM 879 N N . PRO A 1 116 ? -36.298 5.903 65.971 1.00 79.75 116 PRO A N 1
ATOM 880 C CA . PRO A 1 116 ? -37.202 6.536 65.006 1.00 79.75 116 PRO A CA 1
ATOM 881 C C . PRO A 1 116 ? -36.688 7.878 64.467 1.00 79.75 116 PRO A C 1
ATOM 883 O O . PRO A 1 116 ? -37.222 8.385 63.485 1.00 79.75 116 PRO A O 1
ATOM 886 N N . SER A 1 117 ? -35.682 8.475 65.112 1.00 81.00 117 SER A N 1
ATOM 887 C CA . SER A 1 117 ? -35.056 9.717 64.661 1.00 81.00 117 SER A CA 1
ATOM 888 C C . SER A 1 117 ? -34.067 9.519 63.515 1.00 81.00 117 SER A C 1
ATOM 890 O O . SER A 1 117 ? -33.794 10.498 62.832 1.00 81.00 117 SER A O 1
ATOM 892 N N . THR A 1 118 ? -33.576 8.295 63.289 1.00 86.06 118 THR A N 1
ATOM 893 C CA . THR A 1 118 ? -32.489 7.999 62.350 1.00 86.06 118 THR A CA 1
ATOM 894 C C . THR A 1 118 ? -32.859 8.310 60.902 1.00 86.06 118 THR A C 1
ATOM 896 O O . THR A 1 118 ? -33.812 7.767 60.336 1.00 86.06 118 THR A O 1
ATOM 899 N N . GLN A 1 119 ? -32.035 9.125 60.253 1.00 88.56 119 GLN A N 1
ATOM 900 C CA . GLN A 1 119 ? -32.161 9.463 58.844 1.00 88.56 119 GLN A CA 1
ATOM 901 C C . GLN A 1 119 ? -31.558 8.368 57.964 1.00 88.56 119 GLN A C 1
ATOM 903 O O . GLN A 1 119 ? -30.369 8.354 57.641 1.00 88.56 119 GLN A O 1
ATOM 908 N N . LEU A 1 120 ? -32.427 7.471 57.506 1.00 88.94 120 LEU A N 1
ATOM 909 C CA . LEU A 1 120 ? -32.068 6.332 56.661 1.00 88.94 120 LEU A CA 1
ATOM 910 C C . LEU A 1 120 ? -31.366 6.731 55.345 1.00 88.94 120 LEU A C 1
ATOM 912 O O . LEU A 1 120 ? -30.443 6.052 54.898 1.00 88.94 120 LEU A O 1
ATOM 916 N N . ASN A 1 121 ? -31.790 7.845 54.740 1.00 91.69 121 ASN A N 1
ATOM 917 C CA . ASN A 1 121 ? -31.318 8.318 53.433 1.00 91.69 121 ASN A CA 1
ATOM 918 C C . ASN A 1 121 ? -30.317 9.484 53.533 1.00 91.69 121 ASN A C 1
ATOM 920 O O . ASN A 1 121 ? -30.120 10.204 52.555 1.00 91.69 121 ASN A O 1
ATOM 924 N N . ALA A 1 122 ? -29.702 9.700 54.703 1.00 91.06 122 ALA A N 1
ATOM 925 C CA . ALA A 1 122 ? -28.671 10.722 54.857 1.00 91.06 122 ALA A CA 1
ATOM 926 C C . ALA A 1 122 ? -27.470 10.431 53.942 1.00 91.06 122 ALA A C 1
ATOM 928 O O . ALA A 1 122 ? -27.053 9.279 53.783 1.00 91.06 122 ALA A O 1
ATOM 929 N N . THR A 1 123 ? -26.905 11.486 53.357 1.00 92.88 123 THR A N 1
ATOM 930 C CA . THR A 1 123 ? -25.760 11.407 52.444 1.00 92.88 123 THR A CA 1
ATOM 931 C C . THR A 1 123 ? -24.544 12.108 53.023 1.00 92.88 123 THR A C 1
ATOM 933 O O . THR A 1 123 ? -24.672 13.167 53.636 1.00 92.88 123 THR A O 1
ATOM 936 N N . ASN A 1 124 ? -23.357 11.565 52.761 1.00 91.38 124 ASN A N 1
ATOM 937 C CA . ASN A 1 124 ? -22.104 12.259 53.054 1.00 91.38 124 ASN A CA 1
ATOM 938 C C . ASN A 1 124 ? -21.780 13.354 52.004 1.00 91.38 124 ASN A C 1
ATOM 940 O O . ASN A 1 124 ? -22.531 13.503 51.037 1.00 91.38 124 ASN A O 1
ATOM 944 N N . PRO A 1 125 ? -20.670 14.117 52.125 1.00 91.25 125 PRO A N 1
ATOM 945 C CA . PRO A 1 125 ? -20.313 15.173 51.168 1.00 91.25 125 PRO A CA 1
ATOM 946 C C . PRO A 1 125 ? -20.080 14.674 49.736 1.00 91.25 125 PRO A C 1
ATOM 948 O O . PRO A 1 125 ? -20.093 15.465 48.799 1.00 91.25 125 PRO A O 1
ATOM 951 N N . LEU A 1 126 ? -19.874 13.365 49.558 1.00 90.44 126 LEU A N 1
ATOM 952 C CA . LEU A 1 126 ? -19.749 12.714 48.254 1.00 90.44 126 LEU A CA 1
ATOM 953 C C . LEU A 1 126 ? -21.108 12.259 47.695 1.00 90.44 126 LEU A C 1
ATOM 955 O O . LEU A 1 126 ? -21.155 11.671 46.620 1.00 90.44 126 LEU A O 1
ATOM 959 N N . GLY A 1 127 ? -22.214 12.501 48.406 1.00 91.62 127 GLY A N 1
ATOM 960 C CA . GLY A 1 127 ? -23.557 12.046 48.038 1.00 91.62 127 GLY A CA 1
ATOM 961 C C . GLY A 1 127 ? -23.839 10.581 48.372 1.00 91.62 127 GLY A C 1
ATOM 962 O O . GLY A 1 127 ? -24.838 10.034 47.921 1.00 91.62 127 GLY A O 1
ATOM 963 N N . GLN A 1 128 ? -22.972 9.916 49.137 1.00 93.69 128 GLN A N 1
ATOM 964 C CA . GLN A 1 128 ? -23.084 8.482 49.400 1.00 93.69 128 GLN A CA 1
ATOM 965 C C . GLN A 1 128 ? -24.004 8.224 50.595 1.00 93.69 128 GLN A C 1
ATOM 967 O O . GLN A 1 128 ? -23.797 8.787 51.673 1.00 93.69 128 GLN A O 1
ATOM 972 N N . THR A 1 129 ? -24.990 7.347 50.412 1.00 94.94 129 THR A N 1
ATOM 973 C CA . THR A 1 129 ? -25.879 6.868 51.480 1.00 94.94 129 THR A CA 1
ATOM 974 C C . THR A 1 129 ? -25.242 5.728 52.280 1.00 94.94 129 THR A C 1
ATOM 976 O O . THR A 1 129 ? -24.244 5.131 51.867 1.00 94.94 129 THR A O 1
ATOM 979 N N . ALA A 1 130 ? -25.854 5.356 53.408 1.00 94.19 130 ALA A N 1
ATOM 980 C CA . ALA A 1 130 ? -25.451 4.161 54.154 1.00 94.19 130 ALA A CA 1
ATOM 981 C C . ALA A 1 130 ? -25.501 2.896 53.273 1.00 94.19 130 ALA A C 1
ATOM 983 O O . ALA A 1 130 ? -24.562 2.100 53.277 1.00 94.19 130 ALA A O 1
ATOM 984 N N . LEU A 1 131 ? -26.539 2.763 52.437 1.00 95.75 131 LEU A N 1
ATOM 985 C CA . LEU A 1 131 ? -26.660 1.668 51.472 1.00 95.75 131 LEU A CA 1
ATOM 986 C C . LEU A 1 131 ? -25.506 1.660 50.459 1.00 95.75 131 LEU A C 1
ATOM 988 O O . LEU A 1 131 ? -24.942 0.600 50.200 1.00 95.75 131 LEU A O 1
ATOM 992 N N . TYR A 1 132 ? -25.116 2.829 49.935 1.00 95.50 132 TYR A N 1
ATOM 993 C CA . TYR A 1 132 ? -23.959 2.958 49.043 1.00 95.50 132 TYR A CA 1
ATOM 994 C C . TYR A 1 132 ? -22.672 2.472 49.720 1.00 95.50 132 TYR A C 1
ATOM 996 O O . TYR A 1 132 ? -21.930 1.676 49.148 1.00 95.50 132 TYR A O 1
ATOM 1004 N N . CYS A 1 133 ? -22.398 2.918 50.951 1.00 94.50 133 CYS A N 1
ATOM 1005 C CA . CYS A 1 133 ? -21.181 2.530 51.665 1.00 94.50 133 CYS A CA 1
ATOM 1006 C C . CYS A 1 133 ? -21.145 1.033 52.010 1.00 94.50 133 CYS A C 1
ATOM 1008 O O . CYS A 1 133 ? -20.084 0.422 51.875 1.00 94.50 133 CYS A O 1
ATOM 1010 N N . ALA A 1 134 ? -22.275 0.434 52.402 1.00 95.81 134 ALA A N 1
ATOM 1011 C CA . ALA A 1 134 ? -22.361 -1.014 52.613 1.00 95.81 134 ALA A CA 1
ATOM 1012 C C . ALA A 1 134 ? -22.126 -1.791 51.313 1.00 95.81 134 ALA A C 1
ATOM 1014 O O . ALA A 1 134 ? -21.394 -2.785 51.304 1.00 95.81 134 ALA A O 1
ATOM 1015 N N . ALA A 1 135 ? -22.708 -1.310 50.210 1.00 95.88 135 ALA A N 1
ATOM 1016 C CA . ALA A 1 135 ? -22.555 -1.921 48.902 1.00 95.88 135 ALA A CA 1
ATOM 1017 C C . ALA A 1 135 ? -21.106 -1.856 48.402 1.00 95.88 135 ALA A C 1
ATOM 1019 O O . ALA A 1 135 ? -20.595 -2.865 47.934 1.00 95.88 135 ALA A O 1
ATOM 1020 N N . ALA A 1 136 ? -20.415 -0.724 48.567 1.00 94.50 136 ALA A N 1
ATOM 1021 C CA . ALA A 1 136 ? -19.023 -0.547 48.147 1.00 94.50 136 ALA A CA 1
ATOM 1022 C C . ALA A 1 136 ? -18.019 -1.442 48.909 1.00 94.50 136 ALA A C 1
ATOM 1024 O O . ALA A 1 136 ? -16.987 -1.814 48.351 1.00 94.50 136 ALA A O 1
ATOM 1025 N N . ASN A 1 137 ? -18.323 -1.823 50.157 1.00 93.56 137 ASN A N 1
ATOM 1026 C CA . ASN A 1 137 ? -17.435 -2.603 51.038 1.00 93.56 137 ASN A CA 1
ATOM 1027 C C . ASN A 1 137 ? -17.825 -4.092 51.162 1.00 93.56 137 ASN A C 1
ATOM 1029 O O . ASN A 1 137 ? -17.343 -4.787 52.051 1.00 93.56 137 ASN A O 1
ATOM 1033 N N . SER A 1 138 ? -18.663 -4.614 50.257 1.00 95.06 138 SER A N 1
ATOM 1034 C CA . SER A 1 138 ? -19.056 -6.036 50.207 1.00 95.06 138 SER A CA 1
ATOM 1035 C C . SER A 1 138 ? -19.858 -6.552 51.415 1.00 95.06 138 SER A C 1
ATOM 1037 O O . SER A 1 138 ? -19.856 -7.753 51.702 1.00 95.06 138 SER A O 1
ATOM 1039 N N . HIS A 1 139 ? -20.581 -5.691 52.132 1.00 94.88 139 HIS A N 1
ATOM 1040 C CA . HIS A 1 139 ? -21.341 -6.103 53.318 1.00 94.88 139 HIS A CA 1
ATOM 1041 C C . HIS A 1 139 ? -22.767 -6.561 52.965 1.00 94.88 139 HIS A C 1
ATOM 1043 O O . HIS A 1 139 ? -23.745 -5.862 53.226 1.00 94.88 139 HIS A O 1
ATOM 1049 N N . SER A 1 140 ? -22.902 -7.758 52.384 1.00 93.94 140 SER A N 1
ATOM 1050 C CA . SER A 1 140 ? -24.182 -8.316 51.899 1.00 93.94 140 SER A CA 1
ATOM 1051 C C . SER A 1 140 ? -25.271 -8.445 52.974 1.00 93.94 140 SER A C 1
ATOM 1053 O O . SER A 1 140 ? -26.440 -8.166 52.702 1.00 93.94 140 SER A O 1
ATOM 1055 N N . ILE A 1 141 ? -24.904 -8.798 54.211 1.00 92.94 141 ILE A N 1
ATOM 1056 C CA . ILE A 1 141 ? -25.836 -8.881 55.352 1.00 92.94 141 ILE A CA 1
ATOM 1057 C C . ILE A 1 141 ? -26.393 -7.492 55.683 1.00 92.94 141 ILE A C 1
ATOM 1059 O O . ILE A 1 141 ? -27.606 -7.312 55.797 1.00 92.94 141 ILE A O 1
ATOM 1063 N N . THR A 1 142 ? -25.510 -6.498 55.772 1.00 92.94 142 THR A N 1
ATOM 1064 C CA . THR A 1 142 ? -25.853 -5.095 56.026 1.00 92.94 142 THR A CA 1
ATOM 1065 C C . THR A 1 142 ? -26.759 -4.544 54.926 1.00 92.94 142 THR A C 1
ATOM 1067 O O . THR A 1 142 ? -27.794 -3.952 55.224 1.00 92.94 142 THR A O 1
ATOM 1070 N N . VAL A 1 143 ? -26.432 -4.813 53.657 1.00 94.56 143 VAL A N 1
ATOM 1071 C CA . VAL A 1 143 ? -27.263 -4.442 52.500 1.00 94.56 143 VAL A CA 1
ATOM 1072 C C . VAL A 1 143 ? -28.643 -5.098 52.582 1.00 94.56 143 VAL A C 1
ATOM 1074 O O . VAL A 1 143 ? -29.651 -4.402 52.508 1.00 94.56 143 VAL A O 1
ATOM 1077 N N . SER A 1 144 ? -28.708 -6.412 52.813 1.00 93.62 144 SER A N 1
ATOM 1078 C CA . SER A 1 144 ? -29.975 -7.152 52.929 1.00 93.62 144 SER A CA 1
ATOM 1079 C C . SER A 1 144 ? -30.856 -6.627 54.059 1.00 93.62 144 SER A C 1
ATOM 1081 O O . SER A 1 144 ? -32.077 -6.584 53.929 1.00 93.62 144 SER A O 1
ATOM 1083 N N . ARG A 1 145 ? -30.250 -6.236 55.185 1.00 93.12 145 ARG A N 1
ATOM 1084 C CA . ARG A 1 145 ? -30.974 -5.673 56.323 1.00 93.12 145 ARG A CA 1
ATOM 1085 C C . ARG A 1 145 ? -31.500 -4.277 56.016 1.00 93.12 145 ARG A C 1
ATOM 1087 O O . ARG A 1 145 ? -32.665 -4.032 56.319 1.00 93.12 145 ARG A O 1
ATOM 1094 N N . LEU A 1 146 ? -30.681 -3.403 55.423 1.00 91.75 146 LEU A N 1
ATOM 1095 C CA . LEU A 1 146 ? -31.097 -2.059 55.016 1.00 91.75 146 LEU A CA 1
ATOM 1096 C C . LEU A 1 146 ? -32.248 -2.132 54.012 1.00 91.75 146 LEU A C 1
ATOM 1098 O O . LEU A 1 146 ? -33.247 -1.449 54.199 1.00 91.75 146 LEU A O 1
ATOM 1102 N N . LEU A 1 147 ? -32.174 -3.020 53.016 1.00 92.38 147 LEU A N 1
ATOM 1103 C CA . LEU A 1 147 ? -33.242 -3.216 52.030 1.00 92.38 147 LEU A CA 1
ATOM 1104 C C . LEU A 1 147 ? -34.594 -3.601 52.668 1.00 92.38 147 LEU A C 1
ATOM 1106 O O . LEU A 1 147 ? -35.636 -3.312 52.097 1.00 92.38 147 LEU A O 1
ATOM 1110 N N . ARG A 1 148 ? -34.645 -4.161 53.880 1.00 91.12 148 ARG A N 1
ATOM 1111 C CA . ARG A 1 148 ? -35.934 -4.428 54.555 1.00 91.12 148 ARG A CA 1
ATOM 1112 C C . ARG A 1 148 ? -36.618 -3.178 55.115 1.00 91.12 148 ARG A C 1
ATOM 1114 O O . ARG A 1 148 ? -37.773 -3.269 55.516 1.00 91.12 148 ARG A O 1
ATOM 1121 N N . GLU A 1 149 ? -35.928 -2.041 55.174 1.00 90.81 149 GLU A N 1
ATOM 1122 C CA . GLU A 1 149 ? -36.480 -0.805 55.727 1.00 90.81 149 GLU A CA 1
ATOM 1123 C C . GLU A 1 149 ? -37.439 -0.107 54.755 1.00 90.81 149 GLU A C 1
ATOM 1125 O O . GLU A 1 149 ? -37.154 0.095 53.566 1.00 90.81 149 GLU A O 1
ATOM 1130 N N . ASN A 1 150 ? -38.590 0.306 55.289 1.00 84.44 150 ASN A N 1
ATOM 1131 C CA . ASN A 1 150 ? -39.588 1.062 54.542 1.00 84.44 150 ASN A CA 1
ATOM 1132 C C . ASN A 1 150 ? -39.092 2.495 54.298 1.00 84.44 150 ASN A C 1
ATOM 1134 O O . ASN A 1 150 ? -38.627 3.167 55.212 1.00 84.44 150 ASN A O 1
ATOM 1138 N N . GLY A 1 151 ? -39.219 2.983 53.061 1.00 85.38 151 GLY A N 1
ATOM 1139 C CA . GLY A 1 151 ? -38.783 4.336 52.688 1.00 85.38 151 GLY A CA 1
ATOM 1140 C C . GLY A 1 151 ? -37.291 4.474 52.349 1.00 85.38 151 GLY A C 1
ATOM 1141 O O . GLY A 1 151 ? -36.832 5.594 52.115 1.00 85.38 151 GLY A O 1
ATOM 1142 N N . LEU A 1 152 ? -36.533 3.370 52.280 1.00 92.44 152 LEU A N 1
ATOM 1143 C CA . LEU A 1 152 ? -35.157 3.387 51.774 1.00 92.44 152 LEU A CA 1
ATOM 1144 C C . LEU A 1 152 ? -35.119 3.771 50.289 1.00 92.44 152 LEU A C 1
ATOM 1146 O O . LEU A 1 152 ? -35.777 3.144 49.456 1.00 92.44 152 LEU A O 1
ATOM 1150 N N . LEU A 1 153 ? -34.287 4.753 49.946 1.00 92.44 153 LEU A N 1
ATOM 1151 C CA . LEU A 1 153 ? -34.004 5.120 48.564 1.00 92.44 153 LEU A CA 1
ATOM 1152 C C . LEU A 1 153 ? -32.848 4.266 48.023 1.00 92.44 153 LEU A C 1
ATOM 1154 O O . LEU A 1 153 ? -31.678 4.490 48.328 1.00 92.44 153 LEU A O 1
ATOM 1158 N N . VAL A 1 154 ? -33.188 3.266 47.206 1.00 93.25 154 VAL A N 1
ATOM 1159 C CA . VAL A 1 154 ? -32.228 2.261 46.711 1.00 93.25 154 VAL A CA 1
ATOM 1160 C C . VAL A 1 154 ? -31.311 2.807 45.610 1.00 93.25 154 VAL A C 1
ATOM 1162 O O . VAL A 1 154 ? -30.148 2.425 45.528 1.00 93.25 154 VAL A O 1
ATOM 1165 N N . ASN A 1 155 ? -31.807 3.735 44.787 1.00 93.56 155 ASN A N 1
ATOM 1166 C CA . ASN A 1 155 ? -31.134 4.191 43.564 1.00 93.56 155 ASN A CA 1
ATOM 1167 C C . ASN A 1 155 ? -30.453 5.565 43.712 1.00 93.56 155 ASN A C 1
ATOM 1169 O O . ASN A 1 155 ? -30.279 6.264 42.720 1.00 93.56 155 ASN A O 1
ATOM 1173 N N . CYS A 1 156 ? -30.089 5.982 44.930 1.00 92.44 156 CYS A N 1
ATOM 1174 C CA . CYS A 1 156 ? -29.421 7.270 45.163 1.00 92.44 156 CYS A CA 1
ATOM 1175 C C . CYS A 1 156 ? -28.011 7.300 44.547 1.00 92.44 156 CYS A C 1
ATOM 1177 O O . CYS A 1 156 ? -27.155 6.538 45.002 1.00 92.44 156 CYS A O 1
ATOM 1179 N N . PRO A 1 157 ? -27.737 8.169 43.556 1.00 93.69 157 PRO A N 1
ATOM 1180 C CA . PRO A 1 157 ? -26.415 8.267 42.959 1.00 93.69 157 PRO A CA 1
ATOM 1181 C C . PRO A 1 157 ? -25.460 9.105 43.820 1.00 93.69 157 PRO A C 1
ATOM 1183 O O . PRO A 1 157 ? -25.877 10.064 44.471 1.00 93.69 157 PRO A O 1
ATOM 1186 N N . ASP A 1 158 ? -24.166 8.791 43.771 1.00 92.94 158 ASP A N 1
ATOM 1187 C CA . ASP A 1 158 ? -23.131 9.660 44.332 1.00 92.94 158 ASP A CA 1
ATOM 1188 C C . ASP A 1 158 ? -22.928 10.929 43.479 1.00 92.94 158 ASP A C 1
ATOM 1190 O O . ASP A 1 158 ? -23.197 10.959 42.276 1.00 92.94 158 ASP A O 1
ATOM 1194 N N . ILE A 1 159 ? -22.417 11.996 44.094 1.00 92.06 159 ILE A N 1
ATOM 1195 C CA . ILE A 1 159 ? -22.237 13.300 43.437 1.00 92.06 159 ILE A CA 1
ATOM 1196 C C . ILE A 1 159 ? -21.044 13.294 42.473 1.00 92.06 159 ILE A C 1
ATOM 1198 O O . ILE A 1 159 ? -21.048 14.042 41.491 1.00 92.06 159 ILE A O 1
ATOM 1202 N N . MET A 1 160 ? -20.006 12.493 42.723 1.00 88.38 160 MET A N 1
ATOM 1203 C CA . MET A 1 160 ? -18.763 12.531 41.948 1.00 88.38 160 MET A CA 1
ATOM 1204 C C . MET A 1 160 ? -18.921 11.864 40.583 1.00 88.38 160 MET A C 1
ATOM 1206 O O . MET A 1 160 ? -18.654 12.504 39.562 1.00 88.38 160 MET A O 1
ATOM 1210 N N . SER A 1 161 ? -19.395 10.623 40.561 1.00 88.00 161 SER A N 1
ATOM 1211 C CA . SER A 1 161 ? -19.461 9.766 39.374 1.00 88.00 161 SER A CA 1
ATOM 1212 C C . SER A 1 161 ? -20.892 9.541 38.885 1.00 88.00 161 SER A C 1
ATOM 1214 O O . SER A 1 161 ? -21.093 9.230 37.710 1.00 88.00 161 SER A O 1
ATOM 1216 N N . GLY A 1 162 ? -21.890 9.749 39.748 1.00 91.94 162 GLY A N 1
ATOM 1217 C CA . GLY A 1 162 ? -23.283 9.415 39.454 1.00 91.94 162 GLY A CA 1
ATOM 1218 C C . GLY A 1 162 ? -23.602 7.929 39.639 1.00 91.94 162 GLY A C 1
ATOM 1219 O O . GLY A 1 162 ? -24.575 7.445 39.071 1.00 91.94 162 GLY A O 1
ATOM 1220 N N . TRP A 1 163 ? -22.788 7.175 40.381 1.00 93.00 163 TRP A N 1
ATOM 1221 C CA . TRP A 1 163 ? -22.999 5.749 40.604 1.00 93.00 163 TRP A CA 1
ATOM 1222 C C . TRP A 1 163 ? -24.029 5.500 41.693 1.00 93.00 163 TRP A C 1
ATOM 1224 O O . TRP A 1 163 ? -23.989 6.092 42.768 1.00 93.00 163 TRP A O 1
ATOM 1234 N N . THR A 1 164 ? -24.925 4.558 41.433 1.00 94.56 164 THR A N 1
ATOM 1235 C CA . THR A 1 164 ? -25.862 4.026 42.423 1.00 94.56 164 THR A CA 1
ATOM 1236 C C . THR A 1 164 ? -25.192 2.953 43.295 1.00 94.56 164 THR A C 1
ATOM 1238 O O . THR A 1 164 ? -24.126 2.438 42.933 1.00 94.56 164 THR A O 1
ATOM 1241 N N . PRO A 1 165 ? -25.801 2.555 44.432 1.00 95.31 165 PRO A N 1
ATOM 1242 C CA . PRO A 1 165 ? -25.291 1.475 45.279 1.00 95.31 165 PRO A CA 1
ATOM 1243 C C . PRO A 1 165 ? -25.075 0.160 44.513 1.00 95.31 165 PRO A C 1
ATOM 1245 O O . PRO A 1 165 ? -24.097 -0.547 44.752 1.00 95.31 165 PRO A O 1
ATOM 1248 N N . LEU A 1 166 ? -25.940 -0.142 43.538 1.00 95.44 166 LEU A N 1
ATOM 1249 C CA . LEU A 1 166 ? -25.764 -1.292 42.654 1.00 95.44 166 LEU A CA 1
ATOM 1250 C C . LEU A 1 166 ? -24.552 -1.116 41.724 1.00 95.44 166 LEU A C 1
ATOM 1252 O O . LEU A 1 166 ? -23.737 -2.030 41.603 1.00 95.44 166 LEU A O 1
ATOM 1256 N N . ALA A 1 167 ? -24.396 0.053 41.095 1.00 94.06 167 ALA A N 1
ATOM 1257 C CA . ALA A 1 167 ? -23.285 0.318 40.179 1.00 94.06 167 ALA A CA 1
ATOM 1258 C C . ALA A 1 167 ? -21.912 0.212 40.870 1.00 94.06 167 ALA A C 1
ATOM 1260 O O . ALA A 1 167 ? -20.992 -0.390 40.314 1.00 94.06 167 ALA A O 1
ATOM 1261 N N . VAL A 1 168 ? -21.776 0.723 42.101 1.00 94.44 168 VAL A N 1
ATOM 1262 C CA . VAL A 1 168 ? -20.519 0.614 42.865 1.00 94.44 168 VAL A CA 1
ATOM 1263 C C . VAL A 1 168 ? -20.235 -0.826 43.319 1.00 94.44 168 VAL A C 1
ATOM 1265 O O . VAL A 1 168 ? -19.083 -1.260 43.297 1.00 94.44 168 VAL A O 1
ATOM 1268 N N . ALA A 1 169 ? -21.266 -1.615 43.650 1.00 95.50 169 ALA A N 1
ATOM 1269 C CA . ALA A 1 169 ? -21.100 -3.043 43.940 1.00 95.50 169 ALA A CA 1
ATOM 1270 C C . ALA A 1 169 ? -20.607 -3.825 42.709 1.00 95.50 169 ALA A C 1
ATOM 1272 O O . ALA A 1 169 ? -19.713 -4.669 42.820 1.00 95.50 169 ALA A O 1
ATOM 1273 N N . VAL A 1 170 ? -21.146 -3.502 41.527 1.00 95.00 170 VAL A N 1
ATOM 1274 C CA . VAL A 1 170 ? -20.720 -4.075 40.242 1.00 95.00 170 VAL A CA 1
ATOM 1275 C C . VAL A 1 170 ? -19.276 -3.709 39.912 1.00 95.00 170 VAL A C 1
ATOM 1277 O O . VAL A 1 170 ? -18.496 -4.589 39.549 1.00 95.00 170 VAL A O 1
ATOM 1280 N N . LEU A 1 171 ? -18.893 -2.445 40.092 1.00 91.88 171 LEU A N 1
ATOM 1281 C CA . LEU A 1 171 ? -17.523 -1.983 39.876 1.00 91.88 171 LEU A CA 1
ATOM 1282 C C . LEU A 1 171 ? -16.504 -2.791 40.697 1.00 91.88 171 LEU A C 1
ATOM 1284 O O . LEU A 1 171 ? -15.459 -3.198 40.183 1.00 91.88 171 LEU A O 1
ATOM 1288 N N . HIS A 1 172 ? -16.809 -3.032 41.975 1.00 91.62 172 HIS A N 1
ATOM 1289 C CA . HIS A 1 172 ? -15.875 -3.673 42.897 1.00 91.62 172 HIS A CA 1
ATOM 1290 C C . HIS A 1 172 ? -15.874 -5.202 42.869 1.00 91.62 172 HIS A C 1
ATOM 1292 O O . HIS A 1 172 ? -14.918 -5.791 43.372 1.00 91.62 172 HIS A O 1
ATOM 1298 N N . GLY A 1 173 ? -16.860 -5.861 42.255 1.00 93.31 173 GLY A N 1
ATOM 1299 C CA . GLY A 1 173 ? -16.860 -7.327 42.194 1.00 93.31 173 GLY A CA 1
ATOM 1300 C C . GLY A 1 173 ? -17.843 -8.042 43.116 1.00 93.31 173 GLY A C 1
ATOM 1301 O O . GLY A 1 173 ? -17.791 -9.270 43.204 1.00 93.31 173 GLY A O 1
ATOM 1302 N N . HIS A 1 174 ? -18.707 -7.317 43.825 1.00 95.12 174 HIS A N 1
ATOM 1303 C CA . HIS A 1 174 ? -19.385 -7.830 45.020 1.00 95.12 174 HIS A CA 1
ATOM 1304 C C . HIS A 1 174 ? -20.625 -8.656 44.679 1.00 95.12 174 HIS A C 1
ATOM 1306 O O . HIS A 1 174 ? -21.759 -8.200 44.803 1.00 95.12 174 HIS A O 1
ATOM 1312 N N . SER A 1 175 ? -20.395 -9.894 44.243 1.00 95.12 175 SER A N 1
ATOM 1313 C CA . SER A 1 175 ? -21.425 -10.807 43.723 1.00 95.12 175 SER A CA 1
ATOM 1314 C C . SER A 1 175 ? -22.603 -11.003 44.686 1.00 95.12 175 SER A C 1
ATOM 1316 O O . SER A 1 175 ? -23.750 -10.907 44.257 1.00 95.12 175 SER A O 1
ATOM 1318 N N . ASP A 1 176 ? -22.339 -11.201 45.981 1.00 95.19 176 ASP A N 1
ATOM 1319 C CA . ASP A 1 176 ? -23.389 -11.422 46.988 1.00 95.19 176 ASP A CA 1
ATOM 1320 C C . ASP A 1 176 ? -24.261 -10.179 47.188 1.00 95.19 176 ASP A C 1
ATOM 1322 O O . ASP A 1 176 ? -25.483 -10.270 47.256 1.00 95.19 176 ASP A O 1
ATOM 1326 N N . VAL A 1 177 ? -23.639 -8.996 47.225 1.00 95.62 177 VAL A N 1
ATOM 1327 C CA . VAL A 1 177 ? -24.347 -7.711 47.323 1.00 95.62 177 VAL A CA 1
ATOM 1328 C C . VAL A 1 177 ? -25.228 -7.484 46.094 1.00 95.62 177 VAL A C 1
ATOM 1330 O O . VAL A 1 177 ? -26.371 -7.051 46.225 1.00 95.62 177 VAL A O 1
ATOM 1333 N N . ILE A 1 178 ? -24.719 -7.798 44.900 1.00 95.50 178 ILE A N 1
ATOM 1334 C CA . ILE A 1 178 ? -25.477 -7.677 43.650 1.00 95.50 178 ILE A CA 1
ATOM 1335 C C . ILE A 1 178 ? -26.698 -8.603 43.692 1.00 95.50 178 ILE A C 1
ATOM 1337 O O . ILE A 1 178 ? -27.801 -8.155 43.405 1.00 95.50 178 ILE A O 1
ATOM 1341 N N . GLN A 1 179 ? -26.538 -9.853 44.136 1.00 94.56 179 GLN A N 1
ATOM 1342 C CA . GLN A 1 179 ? -27.652 -10.796 44.299 1.00 94.56 179 GLN A CA 1
ATOM 1343 C C . GLN A 1 179 ? -28.718 -10.292 45.285 1.00 94.56 179 GLN A C 1
ATOM 1345 O O . GLN A 1 179 ? -29.912 -10.448 45.020 1.00 94.56 179 GLN A O 1
ATOM 1350 N N . CYS A 1 180 ? -28.320 -9.631 46.381 1.00 94.06 180 CYS A N 1
ATOM 1351 C CA . CYS A 1 180 ? -29.262 -8.980 47.298 1.00 94.06 180 CYS A CA 1
ATOM 1352 C C . CYS A 1 180 ? -30.106 -7.910 46.586 1.00 94.06 180 CYS A C 1
ATOM 1354 O O . CYS A 1 180 ? -31.322 -7.876 46.761 1.00 94.06 180 CYS A O 1
ATOM 1356 N N . PHE A 1 181 ? -29.481 -7.062 45.762 1.00 94.06 181 PHE A N 1
ATOM 1357 C CA . PHE A 1 181 ? -30.187 -6.030 44.995 1.00 94.06 181 PHE A CA 1
ATOM 1358 C C . PHE A 1 181 ? -31.114 -6.612 43.922 1.00 94.06 181 PHE A C 1
ATOM 1360 O O . PHE A 1 181 ? -32.242 -6.139 43.777 1.00 94.06 181 PHE A O 1
ATOM 1367 N N . LEU A 1 182 ? -30.664 -7.643 43.199 1.00 91.69 182 LEU A N 1
ATOM 1368 C CA . LEU A 1 182 ? -31.482 -8.329 42.193 1.00 91.69 182 LEU A CA 1
ATOM 1369 C C . LEU A 1 182 ? -32.715 -8.984 42.827 1.00 91.69 182 LEU A C 1
ATOM 1371 O O . LEU A 1 182 ? -33.817 -8.856 42.300 1.00 91.69 182 LEU A O 1
ATOM 1375 N N . SER A 1 183 ? -32.544 -9.617 43.991 1.00 91.12 183 SER A N 1
ATOM 1376 C CA . SER A 1 183 ? -33.630 -10.289 44.720 1.00 91.12 183 SER A CA 1
ATOM 1377 C C . SER A 1 183 ? -34.675 -9.318 45.285 1.00 91.12 183 SER A C 1
ATOM 1379 O O . SER A 1 183 ? -35.846 -9.675 45.380 1.00 91.12 183 SER A O 1
ATOM 1381 N N . ASP A 1 184 ? -34.273 -8.103 45.674 1.00 89.81 184 ASP A N 1
ATOM 1382 C CA . ASP A 1 184 ? -35.183 -7.068 46.193 1.00 89.81 184 ASP A CA 1
ATOM 1383 C C . ASP A 1 184 ? -36.065 -6.451 45.094 1.00 89.81 184 ASP A C 1
ATOM 1385 O O . ASP A 1 184 ? -37.201 -6.050 45.345 1.00 89.81 184 ASP A O 1
ATOM 1389 N N . GLY A 1 185 ? -35.556 -6.368 43.863 1.00 85.12 185 GLY A N 1
ATOM 1390 C CA . GLY A 1 185 ? -36.312 -5.893 42.706 1.00 85.12 185 GLY A CA 1
ATOM 1391 C C . GLY A 1 185 ? -36.518 -4.373 42.624 1.00 85.12 185 GLY A C 1
ATOM 1392 O O . GLY A 1 185 ? -36.817 -3.889 41.535 1.00 85.12 185 GLY A O 1
ATOM 1393 N N . ARG A 1 186 ? -36.315 -3.585 43.693 1.00 90.88 186 ARG A N 1
ATOM 1394 C CA . ARG A 1 186 ? -36.433 -2.107 43.628 1.00 90.88 186 ARG A CA 1
ATOM 1395 C C . ARG A 1 186 ? -35.181 -1.415 43.087 1.00 90.88 186 ARG A C 1
ATOM 1397 O O . ARG A 1 186 ? -35.250 -0.251 42.687 1.00 90.88 186 ARG A O 1
ATOM 1404 N N . ALA A 1 187 ? -34.042 -2.107 43.093 1.00 91.12 187 ALA A N 1
ATOM 1405 C CA . ALA A 1 187 ? -32.823 -1.613 42.471 1.00 91.12 187 ALA A CA 1
ATOM 1406 C C . ALA A 1 187 ? -33.010 -1.546 40.950 1.00 91.12 187 ALA A C 1
ATOM 1408 O O . ALA A 1 187 ? -33.369 -2.541 40.316 1.00 91.12 187 ALA A O 1
ATOM 1409 N N . ASP A 1 188 ? -32.767 -0.374 40.371 1.00 92.12 188 ASP A N 1
ATOM 1410 C CA . ASP A 1 188 ? -32.774 -0.201 38.925 1.00 92.12 188 ASP A CA 1
ATOM 1411 C C . ASP A 1 188 ? -31.416 -0.638 38.359 1.00 92.12 188 ASP A C 1
ATOM 1413 O O . ASP A 1 188 ? -30.374 -0.033 38.614 1.00 92.12 188 ASP A O 1
ATOM 1417 N N . ILE A 1 189 ? -31.431 -1.728 37.593 1.00 93.06 189 ILE A N 1
ATOM 1418 C CA . ILE A 1 189 ? -30.243 -2.318 36.971 1.00 93.06 189 ILE A CA 1
ATOM 1419 C C . ILE A 1 189 ? -29.689 -1.489 35.806 1.00 93.06 189 ILE A C 1
ATOM 1421 O O . ILE A 1 189 ? -28.534 -1.665 35.416 1.00 93.06 189 ILE A O 1
ATOM 1425 N N . ASN A 1 190 ? -30.482 -0.557 35.274 1.00 94.12 190 ASN A N 1
ATOM 1426 C CA . ASN A 1 190 ? -30.136 0.255 34.111 1.00 94.12 190 ASN A CA 1
ATOM 1427 C C . ASN A 1 190 ? -29.793 1.702 34.474 1.00 94.12 190 ASN A C 1
ATOM 1429 O O . ASN A 1 190 ? -29.740 2.556 33.589 1.00 94.12 190 ASN A O 1
ATOM 1433 N N . THR A 1 191 ? -29.529 1.989 35.754 1.00 93.19 191 THR A N 1
ATOM 1434 C CA . THR A 1 191 ? -29.088 3.322 36.190 1.00 93.19 191 THR A CA 1
ATOM 1435 C C . THR A 1 191 ? -27.849 3.747 35.422 1.00 93.19 191 THR A C 1
ATOM 1437 O O . THR A 1 191 ? -26.982 2.917 35.163 1.00 93.19 191 THR A O 1
ATOM 1440 N N . VAL A 1 192 ? -27.733 5.027 35.091 1.00 93.88 192 VAL A N 1
ATOM 1441 C CA . VAL A 1 192 ? -26.616 5.525 34.288 1.00 93.88 192 VAL A CA 1
ATOM 1442 C C . VAL A 1 192 ? -25.706 6.459 35.077 1.00 93.88 192 VAL A C 1
ATOM 1444 O O . VAL A 1 192 ? -26.181 7.286 35.851 1.00 93.88 192 VAL A O 1
ATOM 1447 N N . ASP A 1 193 ? -24.398 6.335 34.854 1.00 92.25 193 ASP A N 1
ATOM 1448 C CA . ASP A 1 193 ? -23.402 7.278 35.366 1.00 92.25 193 ASP A CA 1
ATOM 1449 C C . ASP A 1 193 ? -23.400 8.603 34.571 1.00 92.25 193 ASP A C 1
ATOM 1451 O O . ASP A 1 193 ? -24.139 8.789 33.596 1.00 92.25 193 ASP A O 1
ATOM 1455 N N . LYS A 1 194 ? -22.515 9.538 34.942 1.00 91.06 194 LYS A N 1
ATOM 1456 C CA . LYS A 1 194 ? -22.341 10.817 34.221 1.00 91.06 194 LYS A CA 1
ATOM 1457 C C . LYS A 1 194 ? -21.924 10.676 32.748 1.00 91.06 194 LYS A C 1
ATOM 1459 O O . LYS A 1 194 ? -22.040 11.638 31.993 1.00 91.06 194 LYS A O 1
ATOM 1464 N N . HIS A 1 195 ? -21.428 9.514 32.327 1.00 89.38 195 HIS A N 1
ATOM 1465 C CA . HIS A 1 195 ? -21.057 9.192 30.946 1.00 89.38 195 HIS A CA 1
ATOM 1466 C C . HIS A 1 195 ? -22.109 8.341 30.225 1.00 89.38 195 HIS A C 1
ATOM 1468 O O . HIS A 1 195 ? -21.810 7.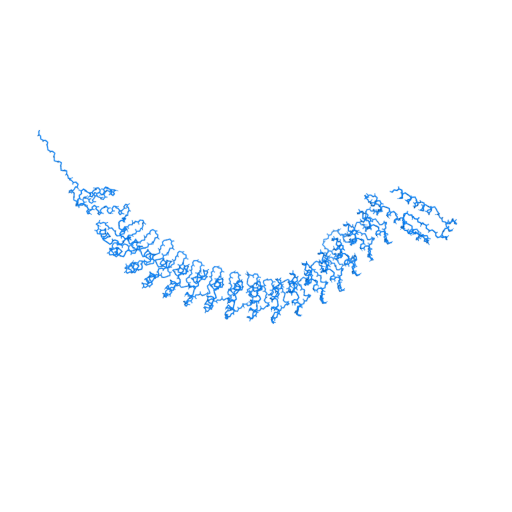793 29.158 1.00 89.38 195 HIS A O 1
ATOM 1474 N N . THR A 1 196 ? -23.304 8.244 30.810 1.00 92.00 196 THR A N 1
ATOM 1475 C CA . THR A 1 196 ? -24.436 7.426 30.377 1.00 92.00 196 THR A CA 1
ATOM 1476 C C . THR A 1 196 ? -24.149 5.922 30.332 1.00 92.00 196 THR A C 1
ATOM 1478 O O . THR A 1 196 ? -24.732 5.207 29.521 1.00 92.00 196 THR A O 1
ATOM 1481 N N . ARG A 1 197 ? -23.253 5.412 31.184 1.00 92.50 197 ARG A N 1
ATOM 1482 C CA . ARG A 1 197 ? -22.908 3.983 31.280 1.00 92.50 197 ARG A CA 1
ATOM 1483 C C . ARG A 1 197 ? -23.741 3.284 32.347 1.00 92.50 197 ARG A C 1
ATOM 1485 O O . ARG A 1 197 ? -23.901 3.810 33.442 1.00 92.50 197 ARG A O 1
ATOM 1492 N N . THR A 1 198 ? -24.223 2.085 32.036 1.00 94.38 198 THR A N 1
ATOM 1493 C CA . THR A 1 198 ? -24.979 1.233 32.970 1.00 94.38 198 THR A CA 1
ATOM 1494 C C . THR A 1 198 ? -24.057 0.369 33.844 1.00 94.38 198 THR A C 1
ATOM 1496 O O . THR A 1 198 ? -22.889 0.167 33.495 1.00 94.38 198 THR A O 1
ATOM 1499 N N . PRO A 1 199 ? -24.557 -0.232 34.943 1.00 94.88 199 PRO A N 1
ATOM 1500 C CA . PRO A 1 199 ? -23.839 -1.266 35.683 1.00 94.88 199 PRO A CA 1
ATOM 1501 C C . PRO A 1 199 ? -23.253 -2.362 34.781 1.00 94.88 199 PRO A C 1
ATOM 1503 O O . PRO A 1 199 ? -22.099 -2.748 34.960 1.00 94.88 199 PRO A O 1
ATOM 1506 N N . LEU A 1 200 ? -23.985 -2.797 33.747 1.00 95.00 200 LEU A N 1
ATOM 1507 C CA . LEU A 1 200 ? -23.480 -3.772 32.776 1.00 95.00 200 LEU A CA 1
ATOM 1508 C C . LEU A 1 200 ? -22.214 -3.278 32.050 1.00 95.00 200 LEU A C 1
ATOM 1510 O O . LEU A 1 200 ? -21.271 -4.053 31.889 1.00 95.00 200 LEU A O 1
ATOM 1514 N N . PHE A 1 201 ? -22.140 -1.995 31.670 1.00 93.31 201 PHE A N 1
ATOM 1515 C CA . PHE A 1 201 ? -20.912 -1.417 31.106 1.00 93.31 201 PHE A CA 1
ATOM 1516 C C . PHE A 1 201 ? -19.739 -1.514 32.074 1.00 93.31 201 PHE A C 1
ATOM 1518 O O . PHE A 1 201 ? -18.645 -1.878 31.656 1.00 93.31 201 PHE A O 1
ATOM 1525 N N . HIS A 1 202 ? -19.942 -1.206 33.355 1.00 92.38 202 HIS A N 1
ATOM 1526 C CA . HIS A 1 202 ? -18.868 -1.283 34.346 1.00 92.38 202 HIS A CA 1
ATOM 1527 C C . HIS A 1 202 ? -18.397 -2.726 34.565 1.00 92.38 202 HIS A C 1
ATOM 1529 O O . HIS A 1 202 ? -17.191 -2.969 34.623 1.00 92.38 202 HIS A O 1
ATOM 1535 N N . ALA A 1 203 ? -19.318 -3.696 34.596 1.00 94.81 203 ALA A N 1
ATOM 1536 C CA . ALA A 1 203 ? -18.969 -5.116 34.670 1.00 94.81 203 ALA A CA 1
ATOM 1537 C C . ALA A 1 203 ? -18.080 -5.542 33.488 1.00 94.81 203 ALA A C 1
ATOM 1539 O O . ALA A 1 203 ? -17.057 -6.201 33.682 1.00 94.81 203 ALA A O 1
ATOM 1540 N N . VAL A 1 204 ? -18.435 -5.110 32.274 1.00 94.06 204 VAL A N 1
ATOM 1541 C CA . VAL A 1 204 ? -17.663 -5.374 31.053 1.00 94.06 204 VAL A CA 1
ATOM 1542 C C . VAL A 1 204 ? -16.313 -4.648 31.062 1.00 94.06 204 VAL A C 1
ATOM 1544 O O . VAL A 1 204 ? -15.295 -5.256 30.752 1.00 94.06 204 VAL A O 1
ATOM 1547 N N . GLN A 1 205 ? -16.263 -3.372 31.452 1.00 90.62 205 GLN A N 1
ATOM 1548 C CA . GLN A 1 205 ? -15.041 -2.551 31.451 1.00 90.62 205 GLN A CA 1
ATOM 1549 C C . GLN A 1 205 ? -13.913 -3.105 32.325 1.00 90.62 205 GLN A C 1
ATOM 1551 O O . GLN A 1 205 ? -12.743 -2.825 32.052 1.00 90.62 205 GLN A O 1
ATOM 1556 N N . HIS A 1 206 ? -14.266 -3.874 33.353 1.00 88.75 206 HIS A N 1
ATOM 1557 C CA . HIS A 1 206 ? -13.337 -4.515 34.281 1.00 88.75 206 HIS A CA 1
ATOM 1558 C C . HIS A 1 206 ? -13.217 -6.037 34.067 1.00 88.75 206 HIS A C 1
ATOM 1560 O O . HIS A 1 206 ? -12.697 -6.726 34.943 1.00 88.75 206 HIS A O 1
ATOM 1566 N N . ASP A 1 207 ? -13.714 -6.552 32.934 1.00 89.31 207 ASP A N 1
ATOM 1567 C CA . ASP A 1 207 ? -13.773 -7.977 32.566 1.00 89.31 207 ASP A CA 1
ATOM 1568 C C . ASP A 1 207 ? -14.295 -8.890 33.689 1.00 89.31 207 ASP A C 1
ATOM 1570 O O . ASP A 1 207 ? -13.796 -9.987 33.959 1.00 89.31 207 ASP A O 1
ATOM 1574 N N . ARG A 1 208 ? -15.331 -8.427 34.394 1.00 91.56 208 ARG A N 1
ATOM 1575 C CA . ARG A 1 208 ? -15.976 -9.177 35.473 1.00 91.56 208 ARG A CA 1
ATOM 1576 C C . ARG A 1 208 ? -17.028 -10.117 34.899 1.00 91.56 208 ARG A C 1
ATOM 1578 O O . ARG A 1 208 ? -18.216 -9.969 35.171 1.00 91.56 208 ARG A O 1
ATOM 1585 N N . SER A 1 209 ? -16.583 -11.112 34.136 1.00 92.81 209 SER A N 1
ATOM 1586 C CA . SER A 1 209 ? -17.435 -12.106 33.462 1.00 92.81 209 SER A CA 1
ATOM 1587 C C . SER A 1 209 ? -18.501 -12.731 34.377 1.00 92.81 209 SER A C 1
ATOM 1589 O O . SER A 1 209 ? -19.660 -12.833 33.984 1.00 92.81 209 SER A O 1
ATOM 1591 N N . ARG A 1 210 ? -18.159 -13.052 35.634 1.00 93.81 210 ARG A N 1
ATOM 1592 C CA . ARG A 1 210 ? -19.126 -13.565 36.620 1.00 93.81 210 ARG A CA 1
ATOM 1593 C C . ARG A 1 210 ? -20.226 -12.559 36.971 1.00 93.81 210 ARG A C 1
ATOM 1595 O O . ARG A 1 210 ? -21.373 -12.955 37.137 1.00 93.81 210 ARG A O 1
ATOM 1602 N N . ILE A 1 211 ? -19.900 -11.271 37.074 1.00 95.06 211 ILE A N 1
ATOM 1603 C CA . ILE A 1 211 ? -20.906 -10.230 37.321 1.00 95.06 211 ILE A CA 1
ATOM 1604 C C . ILE A 1 211 ? -21.754 -10.004 36.077 1.00 95.06 211 ILE A C 1
ATOM 1606 O O . ILE A 1 211 ? -22.961 -9.856 36.205 1.00 95.06 211 ILE A O 1
ATOM 1610 N N . VAL A 1 212 ? -21.149 -10.016 34.884 1.00 94.94 212 VAL A N 1
ATOM 1611 C CA . VAL A 1 212 ? -21.895 -9.947 33.619 1.00 94.94 212 VAL A CA 1
ATOM 1612 C C . VAL A 1 212 ? -22.936 -11.068 33.577 1.00 94.94 212 VAL A C 1
ATOM 1614 O O . VAL A 1 212 ? -24.104 -10.797 33.332 1.00 94.94 212 VAL A O 1
ATOM 1617 N N . GLU A 1 213 ? -22.548 -12.303 33.903 1.00 93.94 213 GLU A N 1
ATOM 1618 C CA . GLU A 1 213 ? -23.476 -13.436 33.982 1.00 93.94 213 GLU A CA 1
ATOM 1619 C C . GLU A 1 213 ? -24.596 -13.205 35.004 1.00 93.94 213 GLU A C 1
ATOM 1621 O O . GLU A 1 213 ? -25.759 -13.409 34.674 1.00 93.94 213 GLU A O 1
ATOM 1626 N N . ILE A 1 214 ? -24.264 -12.729 36.211 1.00 93.75 214 ILE A N 1
ATOM 1627 C CA . ILE A 1 214 ? -25.249 -12.413 37.257 1.00 93.75 214 ILE A CA 1
ATOM 1628 C C . ILE A 1 214 ? -26.242 -11.344 36.784 1.00 93.75 214 ILE A C 1
ATOM 1630 O O . ILE A 1 214 ? -27.445 -11.536 36.928 1.00 93.75 214 ILE A O 1
ATOM 1634 N N . LEU A 1 215 ? -25.776 -10.241 36.195 1.00 93.31 215 LEU A N 1
ATOM 1635 C CA . LEU A 1 215 ? -26.654 -9.168 35.718 1.00 93.31 215 LEU A CA 1
ATOM 1636 C C . LEU A 1 215 ? -27.575 -9.651 34.589 1.00 93.31 215 LEU A C 1
ATOM 1638 O O . LEU A 1 215 ? -28.748 -9.295 34.562 1.00 93.31 215 LEU A O 1
ATOM 1642 N N . LEU A 1 216 ? -27.080 -10.507 33.691 1.00 92.12 216 LEU A N 1
ATOM 1643 C CA . LEU A 1 216 ? -27.885 -11.083 32.608 1.00 92.12 216 LEU A CA 1
ATOM 1644 C C . LEU A 1 216 ? -28.902 -12.137 33.077 1.00 92.12 216 LEU A C 1
ATOM 1646 O O . LEU A 1 216 ? -29.741 -12.544 32.276 1.00 92.12 216 LEU A O 1
ATOM 1650 N N . THR A 1 217 ? -28.857 -12.591 34.338 1.00 90.44 217 THR A N 1
ATOM 1651 C CA . THR A 1 217 ? -29.939 -13.434 34.886 1.00 90.44 217 THR A CA 1
ATOM 1652 C C . THR A 1 217 ? -31.242 -12.660 35.078 1.00 90.44 217 THR A C 1
ATOM 1654 O O . THR A 1 217 ? -32.315 -13.260 35.048 1.00 90.44 217 THR A O 1
ATOM 1657 N N . ASP A 1 218 ? -31.161 -11.337 35.247 1.00 89.25 218 ASP A N 1
ATOM 1658 C CA . ASP A 1 218 ? -32.323 -10.466 35.369 1.00 89.25 218 ASP A CA 1
ATOM 1659 C C . ASP A 1 218 ? -32.785 -10.012 33.979 1.00 89.25 218 ASP A C 1
ATOM 1661 O O . ASP A 1 218 ? -32.049 -9.359 33.236 1.00 89.25 218 ASP A O 1
ATOM 1665 N N . THR A 1 219 ? -34.034 -10.326 33.633 1.00 85.94 219 THR A N 1
ATOM 1666 C CA . THR A 1 219 ? -34.630 -9.997 32.328 1.00 85.94 219 THR A CA 1
ATOM 1667 C C . THR A 1 219 ? -34.801 -8.495 32.099 1.00 85.94 219 THR A C 1
ATOM 1669 O O . THR A 1 219 ? -35.113 -8.079 30.988 1.00 85.94 219 THR A O 1
ATOM 1672 N N . ARG A 1 220 ? -34.649 -7.663 33.137 1.00 89.75 220 ARG A N 1
ATOM 1673 C CA . ARG A 1 220 ? -34.753 -6.199 33.039 1.00 89.75 220 ARG A CA 1
ATOM 1674 C C . ARG A 1 220 ? -33.463 -5.551 32.538 1.00 89.75 220 ARG A C 1
ATOM 1676 O O . ARG A 1 220 ? -33.476 -4.356 32.245 1.00 89.75 220 ARG A O 1
ATOM 1683 N N . THR A 1 221 ? -32.358 -6.290 32.460 1.00 91.81 221 THR A N 1
ATOM 1684 C CA . THR A 1 221 ? -31.054 -5.757 32.051 1.00 91.81 221 THR A CA 1
ATOM 1685 C C . THR A 1 221 ? -31.060 -5.314 30.591 1.00 91.81 221 THR A C 1
ATOM 1687 O O . THR A 1 221 ? -31.236 -6.116 29.677 1.00 91.81 221 THR A O 1
ATOM 1690 N N . ASN A 1 222 ? -30.799 -4.030 30.355 1.00 90.56 222 ASN A N 1
ATOM 1691 C CA . ASN A 1 222 ? -30.687 -3.476 29.015 1.00 90.56 222 ASN A CA 1
ATOM 1692 C C . ASN A 1 222 ? -29.286 -3.733 28.437 1.00 90.56 222 ASN A C 1
ATOM 1694 O O . ASN A 1 222 ? -28.312 -3.049 28.766 1.00 90.56 222 ASN A O 1
ATOM 1698 N N . VAL A 1 223 ? -29.203 -4.711 27.535 1.00 90.94 223 VAL A N 1
ATOM 1699 C CA . VAL A 1 223 ? -27.961 -5.104 26.853 1.00 90.94 223 VAL A CA 1
ATOM 1700 C C . VAL A 1 223 ? -27.626 -4.256 25.622 1.00 90.94 223 VAL A C 1
ATOM 1702 O O . VAL A 1 223 ? -26.492 -4.312 25.145 1.00 90.94 223 VAL A O 1
ATOM 1705 N N . THR A 1 224 ? -28.574 -3.465 25.109 1.00 89.56 224 THR A N 1
ATOM 1706 C CA . THR A 1 224 ? -28.416 -2.649 23.888 1.00 89.56 224 THR A CA 1
ATOM 1707 C C . THR A 1 224 ? -28.149 -1.172 24.177 1.00 89.56 224 THR A C 1
ATOM 1709 O O . THR A 1 224 ? -27.923 -0.391 23.250 1.00 89.56 224 THR A O 1
ATOM 1712 N N . HIS A 1 225 ? -28.131 -0.780 25.458 1.00 90.38 225 HIS A N 1
ATOM 1713 C CA . HIS A 1 225 ? -27.874 0.595 25.881 1.00 90.38 225 HIS A CA 1
ATOM 1714 C C . HIS A 1 225 ? -26.565 1.141 25.304 1.00 90.38 225 HIS A C 1
ATOM 1716 O O . HIS A 1 225 ? -25.564 0.428 25.208 1.00 90.38 225 HIS A O 1
ATOM 1722 N N . ARG A 1 226 ? -26.562 2.431 24.961 1.00 90.00 226 ARG A N 1
ATOM 1723 C CA . ARG A 1 226 ? -25.401 3.115 24.389 1.00 90.00 226 ARG A CA 1
ATOM 1724 C C . ARG A 1 226 ? -24.856 4.164 25.349 1.00 90.00 226 ARG A C 1
ATOM 1726 O O . ARG A 1 226 ? -25.611 4.961 25.906 1.00 90.00 226 ARG A O 1
ATOM 1733 N N . ASP A 1 227 ? -23.539 4.167 25.530 1.00 90.31 227 ASP A N 1
ATOM 1734 C CA . ASP A 1 227 ? -22.869 5.207 26.310 1.00 90.31 227 ASP A CA 1
ATOM 1735 C C . ASP A 1 227 ? -22.833 6.552 25.555 1.00 90.31 227 ASP A C 1
ATOM 1737 O O . ASP A 1 227 ? -23.295 6.671 24.418 1.00 90.31 227 ASP A O 1
ATOM 1741 N N . SER A 1 228 ? -22.260 7.582 26.178 1.00 89.25 228 SER A N 1
ATOM 1742 C CA . SER A 1 228 ? -22.153 8.933 25.603 1.00 89.25 228 SER A CA 1
ATOM 1743 C C . SER A 1 228 ? -21.373 9.002 24.283 1.00 89.25 228 SER A C 1
ATOM 1745 O O . SER A 1 228 ? -21.435 10.014 23.587 1.00 89.25 228 SER A O 1
ATOM 1747 N N . LYS A 1 229 ? -20.646 7.938 23.917 1.00 85.12 229 LYS A N 1
ATOM 1748 C CA . LYS A 1 229 ? -19.920 7.801 22.648 1.00 85.12 229 LYS A CA 1
ATOM 1749 C C . LYS A 1 229 ? -20.663 6.931 21.631 1.00 85.12 229 LYS A C 1
ATOM 1751 O O . LYS A 1 229 ? -20.142 6.698 20.545 1.00 85.12 229 LYS A O 1
ATOM 1756 N N . GLY A 1 230 ? -21.856 6.444 21.969 1.00 85.81 230 GLY A N 1
ATOM 1757 C CA . GLY A 1 230 ? -22.642 5.543 21.135 1.00 85.81 230 GLY A CA 1
ATOM 1758 C C . GLY A 1 230 ? -22.208 4.075 21.204 1.00 85.81 230 GLY A C 1
ATOM 1759 O O . GLY A 1 230 ? -22.753 3.264 20.458 1.00 85.81 230 GLY A O 1
ATOM 1760 N N . CYS A 1 231 ? -21.261 3.709 22.076 1.00 88.75 231 CYS A N 1
ATOM 1761 C CA . CYS A 1 231 ? -20.771 2.335 22.195 1.00 88.75 231 CYS A CA 1
ATOM 1762 C C . CYS A 1 231 ? -21.767 1.468 22.965 1.00 88.75 231 CYS A C 1
ATOM 1764 O O . CYS A 1 231 ? -22.326 1.944 23.946 1.00 88.75 231 CYS A O 1
ATOM 1766 N N . THR A 1 232 ? -21.937 0.198 22.578 1.00 92.25 232 THR A N 1
ATOM 1767 C CA . THR A 1 232 ? -22.697 -0.821 23.335 1.00 92.25 232 THR A CA 1
ATOM 1768 C C . THR A 1 232 ? -21.780 -1.641 24.261 1.00 92.25 232 THR A C 1
ATOM 1770 O O . THR A 1 232 ? -20.559 -1.641 24.053 1.00 92.25 232 THR A O 1
ATOM 1773 N N . PRO A 1 233 ? -22.310 -2.392 25.253 1.00 93.25 233 PRO A N 1
ATOM 1774 C CA . PRO A 1 233 ? -21.495 -3.257 26.110 1.00 93.25 233 PRO A CA 1
ATOM 1775 C C . PRO A 1 233 ? -20.714 -4.308 25.312 1.00 93.25 233 PRO A C 1
ATOM 1777 O O . PRO A 1 233 ? -19.535 -4.530 25.579 1.00 93.25 233 PRO A O 1
ATOM 1780 N N . LEU A 1 234 ? -21.333 -4.909 24.285 1.00 93.94 234 LEU A N 1
ATOM 1781 C CA . LEU A 1 234 ? -20.652 -5.854 23.395 1.00 93.94 234 LEU A CA 1
ATOM 1782 C C . LEU A 1 234 ? -19.470 -5.193 22.676 1.00 93.94 234 LEU A C 1
ATOM 1784 O O . LEU A 1 234 ? -18.394 -5.783 22.584 1.00 93.94 234 LEU A O 1
ATOM 1788 N N . LEU A 1 235 ? -19.659 -3.971 22.177 1.00 91.94 235 LEU A N 1
ATOM 1789 C CA . LEU A 1 235 ? -18.623 -3.249 21.450 1.00 91.94 235 LEU A CA 1
ATOM 1790 C C . LEU A 1 235 ? -17.469 -2.820 22.361 1.00 91.94 235 LEU A C 1
ATOM 1792 O O . LEU A 1 235 ? -16.313 -2.928 21.958 1.00 91.94 235 LEU A O 1
ATOM 1796 N N . ASP A 1 236 ? -17.747 -2.395 23.598 1.00 92.12 236 ASP A N 1
ATOM 1797 C CA . ASP A 1 236 ? -16.686 -2.078 24.562 1.00 92.12 236 ASP A CA 1
ATOM 1798 C C . ASP A 1 236 ? -15.903 -3.333 24.982 1.00 92.12 236 ASP A C 1
ATOM 1800 O O . ASP A 1 236 ? -14.675 -3.279 25.072 1.00 92.12 236 ASP A O 1
ATOM 1804 N N . ALA A 1 237 ? -16.586 -4.476 25.150 1.00 93.38 237 ALA A N 1
ATOM 1805 C CA . ALA A 1 237 ? -15.940 -5.768 25.389 1.00 93.38 237 ALA A CA 1
ATOM 1806 C C . ALA A 1 237 ? -15.018 -6.154 24.221 1.00 93.38 237 ALA A C 1
ATOM 1808 O O . ALA A 1 237 ? -13.856 -6.506 24.434 1.00 93.38 237 ALA A O 1
ATOM 1809 N N . ALA A 1 238 ? -15.514 -6.024 22.986 1.00 92.62 238 ALA A N 1
ATOM 1810 C CA . ALA A 1 238 ? -14.761 -6.327 21.774 1.00 92.62 238 ALA A CA 1
ATOM 1811 C C . ALA A 1 238 ? -13.540 -5.420 21.622 1.00 92.62 238 ALA A C 1
ATOM 1813 O O . ALA A 1 238 ? -12.434 -5.916 21.433 1.00 92.62 238 ALA A O 1
ATOM 1814 N N . ARG A 1 239 ? -13.707 -4.105 21.800 1.00 91.25 239 ARG A N 1
ATOM 1815 C CA . ARG A 1 239 ? -12.636 -3.100 21.720 1.00 91.25 239 ARG A CA 1
ATOM 1816 C C . ARG A 1 239 ? -11.497 -3.354 22.709 1.00 91.25 239 ARG A C 1
ATOM 1818 O O . ARG A 1 239 ? -10.356 -2.994 22.427 1.00 91.25 239 ARG A O 1
ATOM 1825 N N . ARG A 1 240 ? -11.801 -3.944 23.866 1.00 91.12 240 ARG A N 1
ATOM 1826 C CA . ARG A 1 240 ? -10.830 -4.263 24.926 1.00 91.12 240 ARG A CA 1
ATOM 1827 C C . ARG A 1 240 ? -10.283 -5.694 24.850 1.00 91.12 240 ARG A C 1
ATOM 1829 O O . ARG A 1 240 ? -9.351 -6.004 25.583 1.00 91.12 240 ARG A O 1
ATOM 1836 N N . GLY A 1 241 ? -10.835 -6.547 23.984 1.00 90.62 241 GLY A N 1
ATOM 1837 C CA . GLY A 1 241 ? -10.443 -7.956 23.866 1.00 90.62 241 GLY A CA 1
ATOM 1838 C C . GLY A 1 241 ? -10.957 -8.848 25.005 1.00 90.62 241 GLY A C 1
ATOM 1839 O O . GLY A 1 241 ? -10.354 -9.876 25.305 1.00 90.62 241 GLY A O 1
ATOM 1840 N N . PHE A 1 242 ? -12.055 -8.471 25.664 1.00 93.06 242 PHE A N 1
ATOM 1841 C CA . PHE A 1 242 ? -12.623 -9.196 26.806 1.00 93.06 242 PHE A CA 1
ATOM 1842 C C . PHE A 1 242 ? -13.562 -10.323 26.366 1.00 93.06 242 PHE A C 1
ATOM 1844 O O . PHE A 1 242 ? -14.787 -10.249 26.492 1.00 93.06 242 PHE A O 1
ATOM 1851 N N . TYR A 1 243 ? -12.973 -11.393 25.833 1.00 88.31 243 TYR A N 1
ATOM 1852 C CA . TYR A 1 243 ? -13.703 -12.499 25.206 1.00 88.31 243 TYR A CA 1
ATOM 1853 C C . TYR A 1 243 ? -14.638 -13.255 26.149 1.00 88.31 243 TYR A C 1
ATOM 1855 O O . TYR A 1 243 ? -15.699 -13.696 25.722 1.00 88.31 243 TYR A O 1
ATOM 1863 N N . SER A 1 244 ? -14.275 -13.399 27.426 1.00 91.50 244 SER A N 1
ATOM 1864 C CA . SER A 1 244 ? -15.131 -14.046 28.428 1.00 91.50 244 SER A CA 1
ATOM 1865 C C . SER A 1 244 ? -16.450 -13.289 28.574 1.00 91.50 244 SER A C 1
ATOM 1867 O O . SER A 1 244 ? -17.526 -13.880 28.490 1.00 91.50 244 SER A O 1
ATOM 1869 N N . SER A 1 245 ? -16.360 -11.965 28.712 1.00 91.81 245 SER A N 1
ATOM 1870 C CA . SER A 1 245 ? -17.516 -11.074 28.774 1.00 91.81 245 SER A CA 1
ATOM 1871 C C . SER A 1 245 ? -18.298 -11.068 27.453 1.00 91.81 245 SER A C 1
ATOM 1873 O O . SER A 1 245 ? -19.522 -11.171 27.476 1.00 91.81 245 SER A O 1
ATOM 1875 N N . MET A 1 246 ? -17.616 -11.051 26.298 1.00 92.62 246 MET A N 1
ATOM 1876 C CA . MET A 1 246 ? -18.271 -11.162 24.985 1.00 92.62 246 MET A CA 1
ATOM 1877 C C . MET A 1 246 ? -19.053 -12.467 24.827 1.00 92.62 246 MET A C 1
ATOM 1879 O O . MET A 1 246 ? -20.203 -12.426 24.414 1.00 92.62 246 MET A O 1
ATOM 1883 N N . ASN A 1 247 ? -18.463 -13.613 25.167 1.00 90.75 247 ASN A N 1
ATOM 1884 C CA . ASN A 1 247 ? -19.099 -14.923 25.012 1.00 90.75 247 ASN A CA 1
ATOM 1885 C C . ASN A 1 247 ? -20.345 -15.062 25.890 1.00 90.75 247 ASN A C 1
ATOM 1887 O O . ASN A 1 247 ? -21.300 -15.728 25.504 1.00 90.75 247 ASN A O 1
ATOM 1891 N N . ILE A 1 248 ? -20.341 -14.448 27.075 1.00 92.50 248 ILE A N 1
ATOM 1892 C CA . ILE A 1 248 ? -21.506 -14.421 27.963 1.00 92.50 248 ILE A CA 1
ATOM 1893 C C . ILE A 1 248 ? -22.586 -13.499 27.389 1.00 92.50 248 ILE A C 1
ATOM 1895 O O . ILE A 1 248 ? -23.738 -13.913 27.286 1.00 92.50 248 ILE A O 1
ATOM 1899 N N . LEU A 1 249 ? -22.212 -12.292 26.953 1.00 92.50 249 LEU A N 1
ATOM 1900 C CA . LEU A 1 249 ? -23.124 -11.355 26.295 1.00 92.50 249 LEU A CA 1
ATOM 1901 C C . LEU A 1 249 ? -23.771 -12.000 25.066 1.00 92.50 249 LEU A C 1
ATOM 1903 O O . LEU A 1 249 ? -24.989 -12.057 24.982 1.00 92.50 249 LEU A O 1
ATOM 1907 N N . LEU A 1 250 ? -22.976 -12.605 24.183 1.00 91.44 250 LEU A N 1
ATOM 1908 C CA . LEU A 1 250 ? -23.424 -13.328 22.993 1.00 91.44 250 LEU A CA 1
ATOM 1909 C C . LEU A 1 250 ? -24.268 -14.571 23.292 1.00 91.44 250 LEU A C 1
ATOM 1911 O O . LEU A 1 250 ? -24.615 -15.258 22.348 1.00 91.44 250 LEU A O 1
ATOM 1915 N N . ARG A 1 251 ? -24.612 -14.909 24.540 1.00 89.62 251 ARG A N 1
ATOM 1916 C CA . ARG A 1 251 ? -25.665 -15.901 24.827 1.00 89.62 251 ARG A CA 1
ATOM 1917 C C . ARG A 1 251 ? -27.048 -15.262 24.847 1.00 89.62 251 ARG A C 1
ATOM 1919 O O . ARG A 1 251 ? -28.003 -15.925 24.449 1.00 89.62 251 ARG A O 1
ATOM 1926 N N . HIS A 1 252 ? -27.150 -13.988 25.216 1.00 90.06 252 HIS A N 1
ATOM 1927 C CA . HIS A 1 252 ? -28.417 -13.267 25.304 1.00 90.06 252 HIS A CA 1
ATOM 1928 C C . HIS A 1 252 ? -29.040 -13.066 23.903 1.00 90.06 252 HIS A C 1
ATOM 1930 O O . HIS A 1 252 ? -28.295 -12.803 22.949 1.00 90.06 252 HIS A O 1
ATOM 1936 N N . PRO A 1 253 ? -30.368 -13.234 23.733 1.00 86.94 253 PRO A N 1
ATOM 1937 C CA . PRO A 1 253 ? -31.026 -13.158 22.424 1.00 86.94 253 PRO A CA 1
ATOM 1938 C C . PRO A 1 253 ? -31.035 -11.743 21.831 1.00 86.94 253 PRO A C 1
ATOM 1940 O O . PRO A 1 253 ? -30.792 -11.591 20.639 1.00 86.94 253 PRO A O 1
ATOM 1943 N N . ASP A 1 254 ? -31.221 -10.715 22.661 1.00 88.12 254 ASP A N 1
ATOM 1944 C CA . ASP A 1 254 ? -31.420 -9.326 22.203 1.00 88.12 254 ASP A CA 1
ATOM 1945 C C . ASP A 1 254 ? -30.121 -8.567 21.868 1.00 88.12 254 ASP A C 1
ATOM 1947 O O . ASP A 1 254 ? -30.115 -7.348 21.716 1.00 88.12 254 ASP A O 1
ATOM 1951 N N . ILE A 1 255 ? -28.985 -9.263 21.796 1.00 90.44 255 ILE A N 1
ATOM 1952 C CA . ILE A 1 255 ? -27.691 -8.636 21.511 1.00 90.44 255 ILE A CA 1
ATOM 1953 C C . ILE A 1 255 ? -27.568 -8.329 20.021 1.00 90.44 255 ILE A C 1
ATOM 1955 O O . ILE A 1 255 ? -27.486 -9.228 19.182 1.00 90.44 255 ILE A O 1
ATOM 1959 N N . GLU A 1 256 ? -27.439 -7.045 19.709 1.00 88.56 256 GLU A N 1
ATOM 1960 C CA . GLU A 1 256 ? -27.083 -6.573 18.375 1.00 88.56 256 GLU A CA 1
ATOM 1961 C C . GLU A 1 256 ? -25.582 -6.782 18.112 1.00 88.56 256 GLU A C 1
ATOM 1963 O O . GLU A 1 256 ? -24.726 -6.185 18.768 1.00 88.56 256 GLU A O 1
ATOM 1968 N N . VAL A 1 257 ? -25.245 -7.619 17.125 1.00 89.38 257 VAL A N 1
ATOM 1969 C CA . VAL A 1 257 ? -23.844 -7.880 16.731 1.00 89.38 257 VAL A CA 1
ATOM 1970 C C . VAL A 1 257 ? -23.309 -6.907 15.678 1.00 89.38 257 VAL A C 1
ATOM 1972 O O . VAL A 1 257 ? -22.102 -6.678 15.617 1.00 89.38 257 VAL A O 1
ATOM 1975 N N . ASN A 1 258 ? -24.192 -6.300 14.880 1.00 88.38 258 ASN A N 1
ATOM 1976 C CA . ASN A 1 258 ? -23.850 -5.336 13.826 1.00 88.38 258 ASN A CA 1
ATOM 1977 C C . ASN A 1 258 ? -23.933 -3.898 14.353 1.00 88.38 258 ASN A C 1
ATOM 1979 O O . ASN A 1 258 ? -24.667 -3.058 13.840 1.00 88.38 258 ASN A O 1
ATOM 1983 N N . VAL A 1 259 ? -23.197 -3.652 15.432 1.00 88.12 259 VAL A N 1
ATOM 1984 C CA . VAL A 1 259 ? -23.044 -2.341 16.072 1.00 88.12 259 VAL A CA 1
ATOM 1985 C C . VAL A 1 259 ? -21.702 -1.736 15.685 1.00 88.12 259 VAL A C 1
ATOM 1987 O O . VAL A 1 259 ? -20.754 -2.468 15.403 1.00 88.12 259 VAL A O 1
ATOM 1990 N N . TYR A 1 260 ? -21.612 -0.410 15.683 1.00 86.94 260 TYR A N 1
ATOM 1991 C CA . TYR A 1 260 ? -20.429 0.305 15.212 1.00 86.94 260 TYR A CA 1
ATOM 1992 C C . TYR A 1 260 ? -20.063 1.436 16.167 1.00 86.94 260 TYR A C 1
ATOM 1994 O O . TYR A 1 260 ? -20.947 2.064 16.753 1.00 86.94 260 TYR A O 1
ATOM 2002 N N . ASP A 1 261 ? -18.764 1.678 16.332 1.00 85.06 261 ASP A N 1
ATOM 2003 C CA . ASP A 1 261 ? -18.255 2.796 17.127 1.00 85.06 261 ASP A CA 1
ATOM 2004 C C . ASP A 1 261 ? -18.136 4.071 16.273 1.00 85.06 261 ASP A C 1
ATOM 2006 O O . ASP A 1 261 ? -18.502 4.105 15.096 1.00 85.06 261 ASP A O 1
ATOM 2010 N N . SER A 1 262 ? -17.562 5.129 16.850 1.00 83.88 262 SER A N 1
ATOM 2011 C CA . SER A 1 262 ? -17.275 6.382 16.144 1.00 83.88 262 SER A CA 1
ATOM 2012 C C . SER A 1 262 ? -16.338 6.230 14.936 1.00 83.88 262 SER A C 1
ATOM 2014 O O . SER A 1 262 ? -16.276 7.129 14.105 1.00 83.88 262 SER A O 1
ATOM 2016 N N . PHE A 1 263 ? -15.596 5.123 14.833 1.00 80.06 263 PHE A N 1
ATOM 2017 C CA . PHE A 1 263 ? -14.699 4.801 13.718 1.00 80.06 263 PHE A CA 1
ATOM 2018 C C . PHE A 1 263 ? -15.335 3.821 12.716 1.00 80.06 263 PHE A C 1
ATOM 2020 O O . PHE A 1 263 ? -14.665 3.340 11.797 1.00 80.06 263 PHE A O 1
ATOM 2027 N N . SER A 1 264 ? -16.632 3.533 12.869 1.00 86.00 264 SER A N 1
ATOM 2028 C CA . SER A 1 264 ? -17.363 2.524 12.097 1.00 86.00 264 SER A CA 1
ATOM 2029 C C . SER A 1 264 ? -16.774 1.110 12.230 1.00 86.00 264 SER A C 1
ATOM 2031 O O . SER A 1 264 ? -16.844 0.305 11.303 1.00 86.00 264 SER A O 1
ATOM 2033 N N . LEU A 1 265 ? -16.162 0.789 13.374 1.00 86.81 265 LEU A N 1
ATOM 2034 C CA . LEU A 1 265 ? -15.594 -0.528 13.665 1.00 86.81 265 LEU A CA 1
ATOM 2035 C C . LEU A 1 265 ? -16.626 -1.418 14.354 1.00 86.81 265 LEU A C 1
ATOM 2037 O O . LEU A 1 265 ? -17.269 -1.008 15.319 1.00 86.81 265 LEU A O 1
ATOM 2041 N N . SER A 1 266 ? -16.757 -2.655 13.873 1.00 90.06 266 SER A N 1
ATOM 2042 C CA . SER A 1 266 ? -17.680 -3.651 14.425 1.00 90.06 266 SER A CA 1
ATOM 2043 C C . SER A 1 266 ? -17.022 -4.544 15.490 1.00 90.06 266 SER A C 1
ATOM 2045 O O . SER A 1 266 ? -15.793 -4.675 15.521 1.00 90.06 266 SER A O 1
ATOM 2047 N N . PRO A 1 267 ? -17.800 -5.253 16.333 1.00 92.12 267 PRO A N 1
ATOM 2048 C CA . PRO A 1 267 ? -17.258 -6.260 17.244 1.00 92.12 267 PRO A CA 1
ATOM 2049 C C . PRO A 1 267 ? -16.447 -7.340 16.515 1.00 92.12 267 PRO A C 1
ATOM 2051 O O . PRO A 1 267 ? -15.404 -7.771 17.009 1.00 92.12 267 PRO A O 1
ATOM 2054 N N . LEU A 1 268 ? -16.886 -7.731 15.311 1.00 91.62 268 LEU A N 1
ATOM 2055 C CA . LEU A 1 268 ? -16.178 -8.695 14.467 1.00 91.62 268 LEU A CA 1
ATOM 2056 C C . LEU A 1 268 ? -14.817 -8.156 14.011 1.00 91.62 268 LEU A C 1
ATOM 2058 O O . LEU A 1 268 ? -13.835 -8.895 14.034 1.00 91.62 268 LEU A O 1
ATOM 2062 N N . TRP A 1 269 ? -14.729 -6.870 13.659 1.00 90.00 269 TRP A N 1
ATOM 2063 C CA . TRP A 1 269 ? -13.457 -6.234 13.309 1.00 90.00 269 TRP A CA 1
ATOM 2064 C C . TRP A 1 269 ? -12.435 -6.335 14.448 1.00 90.00 269 TRP A C 1
ATOM 2066 O O . TRP A 1 269 ? -11.280 -6.705 14.220 1.00 90.00 269 TRP A O 1
ATOM 2076 N N . TYR A 1 270 ? -12.857 -6.054 15.683 1.00 91.81 270 TYR A N 1
ATOM 2077 C CA . TYR A 1 270 ? -11.986 -6.187 16.849 1.00 91.81 270 TYR A CA 1
ATOM 2078 C C . TYR A 1 270 ? -11.604 -7.642 17.130 1.00 91.81 270 TYR A C 1
ATOM 2080 O O . TYR A 1 270 ? -10.423 -7.915 17.338 1.00 91.81 270 TYR A O 1
ATOM 2088 N N . ALA A 1 271 ? -12.552 -8.583 17.068 1.00 93.12 271 ALA A N 1
ATOM 2089 C CA . ALA A 1 271 ? -12.274 -10.010 17.255 1.00 93.12 271 ALA A CA 1
ATOM 2090 C C . ALA A 1 271 ? -11.214 -10.530 16.264 1.00 93.12 271 ALA A C 1
ATOM 2092 O O . ALA A 1 271 ? -10.275 -11.228 16.658 1.00 93.12 271 ALA A O 1
ATOM 2093 N N . VAL A 1 272 ? -11.303 -10.110 14.994 1.00 91.75 272 VAL A N 1
ATOM 2094 C CA . VAL A 1 272 ? -10.275 -10.378 13.975 1.00 91.75 272 VAL A CA 1
ATOM 2095 C C . VAL A 1 272 ? -8.948 -9.706 14.336 1.00 91.75 272 VAL A C 1
ATOM 2097 O O . VAL A 1 272 ? -7.897 -10.343 14.267 1.00 91.75 272 VAL A O 1
ATOM 2100 N N . GLY A 1 273 ? -8.987 -8.436 14.750 1.00 90.81 273 GLY A N 1
ATOM 2101 C CA . GLY A 1 273 ? -7.822 -7.652 15.163 1.00 90.81 273 GLY A CA 1
ATOM 2102 C C . GLY A 1 273 ? -7.010 -8.306 16.281 1.00 90.81 273 GLY A C 1
ATOM 2103 O O . GLY A 1 273 ? -5.783 -8.369 16.199 1.00 90.81 273 GLY A O 1
ATOM 2104 N N . PHE A 1 274 ? -7.698 -8.844 17.285 1.00 90.94 274 PHE A N 1
ATOM 2105 C CA . PHE A 1 274 ? -7.087 -9.564 18.397 1.00 90.94 274 PHE A CA 1
ATOM 2106 C C . PHE A 1 274 ? -6.895 -11.072 18.135 1.00 90.94 274 PHE A C 1
ATOM 2108 O O . PHE A 1 274 ? -6.442 -11.799 19.020 1.00 90.94 274 PHE A O 1
ATOM 2115 N N . ARG A 1 275 ? -7.173 -11.538 16.907 1.00 91.62 275 ARG A N 1
ATOM 2116 C CA . ARG A 1 275 ? -6.929 -12.909 16.417 1.00 91.62 275 ARG A CA 1
ATOM 2117 C C . ARG A 1 275 ? -7.702 -14.006 17.161 1.00 91.62 275 ARG A C 1
ATOM 2119 O O . ARG A 1 275 ? -7.254 -15.148 17.216 1.00 91.62 275 ARG A O 1
ATOM 2126 N N . SER A 1 276 ? -8.876 -13.691 17.702 1.00 91.94 276 SER A N 1
ATOM 2127 C CA . SER A 1 276 ? -9.711 -14.675 18.398 1.00 91.94 276 SER A CA 1
ATOM 2128 C C . SER A 1 276 ? -10.697 -15.347 17.441 1.00 91.94 276 SER A C 1
ATOM 2130 O O . SER A 1 276 ? -11.750 -14.800 17.116 1.00 91.94 276 SER A O 1
ATOM 2132 N N . VAL A 1 277 ? -10.341 -16.550 16.984 1.00 92.12 277 VAL A N 1
ATOM 2133 C CA . VAL A 1 277 ? -11.141 -17.357 16.042 1.00 92.12 277 VAL A CA 1
ATOM 2134 C C . VAL A 1 277 ? -12.482 -17.758 16.661 1.00 92.12 277 VAL A C 1
ATOM 2136 O O . VAL A 1 277 ? -13.512 -17.612 16.011 1.00 92.12 277 VAL A O 1
ATOM 2139 N N . ASP A 1 278 ? -12.500 -18.179 17.928 1.00 91.62 278 ASP A N 1
ATOM 2140 C CA . ASP A 1 278 ? -13.724 -18.622 18.608 1.00 91.62 278 ASP A CA 1
ATOM 2141 C C . ASP A 1 278 ? -14.758 -17.502 18.757 1.00 91.62 278 ASP A C 1
ATOM 2143 O O . ASP A 1 278 ? -15.952 -17.714 18.537 1.00 91.62 278 ASP A O 1
ATOM 2147 N N . THR A 1 279 ? -14.317 -16.292 19.114 1.00 91.19 279 THR A N 1
ATOM 2148 C CA . THR A 1 279 ? -15.238 -15.153 19.248 1.00 91.19 279 THR A CA 1
ATOM 2149 C C . THR A 1 279 ? -15.719 -14.655 17.895 1.00 91.19 279 THR A C 1
ATOM 2151 O O . THR A 1 279 ? -16.904 -14.357 17.751 1.00 91.19 279 THR A O 1
ATOM 2154 N N . ALA A 1 280 ? -14.849 -14.640 16.880 1.00 92.12 280 ALA A N 1
ATOM 2155 C CA . ALA A 1 280 ? -15.256 -14.361 15.508 1.00 92.12 280 ALA A CA 1
ATOM 2156 C C . ALA A 1 280 ? -16.292 -15.387 15.013 1.00 92.12 280 ALA A C 1
ATOM 2158 O O . ALA A 1 280 ? -17.314 -14.986 14.462 1.00 92.12 280 ALA A O 1
ATOM 2159 N N . GLN A 1 281 ? -16.097 -16.684 15.287 1.00 91.31 281 GLN A N 1
ATOM 2160 C CA . GLN A 1 281 ? -17.069 -17.732 14.960 1.00 91.31 281 GLN A CA 1
ATOM 2161 C C . GLN A 1 281 ? -18.425 -17.468 15.618 1.00 91.31 281 GLN A C 1
ATOM 2163 O O . GLN A 1 281 ? -19.458 -17.545 14.958 1.00 91.31 281 GLN A O 1
ATOM 2168 N N . GLN A 1 282 ? -18.439 -17.157 16.917 1.00 90.25 282 GLN A N 1
ATOM 2169 C CA . GLN A 1 282 ? -19.680 -16.888 17.646 1.00 90.25 282 GLN A CA 1
ATOM 2170 C C . GLN A 1 282 ? -20.403 -15.649 17.113 1.00 90.25 282 GLN A C 1
ATOM 2172 O O . GLN A 1 282 ? -21.621 -15.681 16.948 1.00 90.25 282 GLN A O 1
ATOM 2177 N N . LEU A 1 283 ? -19.665 -14.582 16.796 1.00 91.44 283 LEU A N 1
ATOM 2178 C CA . LEU A 1 283 ? -20.224 -13.380 16.180 1.00 91.44 283 LEU A CA 1
ATOM 2179 C C . LEU A 1 283 ? -20.855 -13.692 14.816 1.00 91.44 283 LEU A C 1
ATOM 2181 O O . LEU A 1 283 ? -21.984 -13.279 14.560 1.00 91.44 283 LEU A O 1
ATOM 2185 N N . LEU A 1 284 ? -20.175 -14.462 13.963 1.00 89.44 284 LEU A N 1
ATOM 2186 C CA . LEU A 1 284 ? -20.702 -14.866 12.654 1.00 89.44 284 LEU A CA 1
ATOM 2187 C C . LEU A 1 284 ? -21.931 -15.773 12.783 1.00 89.44 284 LEU A C 1
ATOM 2189 O O . LEU A 1 284 ? -22.922 -15.552 12.091 1.00 89.44 284 LEU A O 1
ATOM 2193 N N . ASN A 1 285 ? -21.929 -16.715 13.733 1.00 88.44 285 ASN A N 1
ATOM 2194 C CA . ASN A 1 285 ? -23.095 -17.550 14.045 1.00 88.44 285 ASN A CA 1
ATOM 2195 C C . ASN A 1 285 ? -24.313 -16.717 14.488 1.00 88.44 285 ASN A C 1
ATOM 2197 O O . ASN A 1 285 ? -25.450 -17.147 14.317 1.00 88.44 285 ASN A O 1
ATOM 2201 N N . ARG A 1 286 ? -24.083 -15.528 15.059 1.00 87.88 286 ARG A N 1
ATOM 2202 C CA . ARG A 1 286 ? -25.117 -14.553 15.440 1.00 87.88 286 ARG A CA 1
ATOM 2203 C C . ARG A 1 286 ? -25.463 -13.551 14.329 1.00 87.88 286 ARG A C 1
ATOM 2205 O O . ARG A 1 286 ? -26.222 -12.623 14.579 1.00 87.88 286 ARG A O 1
ATOM 2212 N N . GLY A 1 287 ? -24.944 -13.734 13.113 1.00 85.38 287 GLY A N 1
ATOM 2213 C CA . GLY A 1 287 ? -25.258 -12.889 11.958 1.00 85.38 287 GLY A CA 1
ATOM 2214 C C . GLY A 1 287 ? -24.386 -11.637 11.825 1.00 85.38 287 GLY A C 1
ATOM 2215 O O . GLY A 1 287 ? -24.815 -10.660 11.207 1.00 85.38 287 GLY A O 1
ATOM 2216 N N . ALA A 1 288 ? -23.175 -11.633 12.397 1.00 86.69 288 ALA A N 1
ATOM 2217 C CA . ALA A 1 288 ? -22.235 -10.537 12.187 1.00 86.69 288 ALA A CA 1
ATOM 2218 C C . ALA A 1 288 ? -21.832 -10.428 10.707 1.00 86.69 288 ALA A C 1
ATOM 2220 O O . ALA A 1 288 ? -21.457 -11.411 10.067 1.00 86.69 288 ALA A O 1
ATOM 2221 N N . THR A 1 289 ? -21.874 -9.221 10.152 1.00 78.88 289 THR A N 1
ATOM 2222 C CA . THR A 1 289 ? -21.522 -8.970 8.750 1.00 78.88 289 THR A CA 1
ATOM 2223 C C . THR A 1 289 ? -20.006 -8.880 8.572 1.00 78.88 289 THR A C 1
ATOM 2225 O O . THR A 1 289 ? -19.380 -7.941 9.067 1.00 78.88 289 THR A O 1
ATOM 2228 N N . ALA A 1 290 ? -19.404 -9.803 7.819 1.00 73.25 290 ALA A N 1
ATOM 2229 C CA . ALA A 1 290 ? -17.962 -9.774 7.541 1.00 73.25 290 ALA A CA 1
ATOM 2230 C C . ALA A 1 290 ? -17.551 -8.873 6.363 1.00 73.25 290 ALA A C 1
ATOM 2232 O O . ALA A 1 290 ? -16.360 -8.649 6.160 1.00 73.25 290 ALA A O 1
ATOM 2233 N N . HIS A 1 291 ? -18.514 -8.393 5.571 1.00 69.19 291 HIS A N 1
ATOM 2234 C CA . HIS A 1 291 ? -18.268 -7.545 4.398 1.00 69.19 291 HIS A CA 1
ATOM 2235 C C . HIS A 1 291 ? -18.333 -6.047 4.717 1.00 69.19 291 HIS A C 1
ATOM 2237 O O . HIS A 1 291 ? -17.865 -5.239 3.920 1.00 69.19 291 HIS A O 1
ATOM 2243 N N . MET A 1 292 ? -18.915 -5.672 5.861 1.00 69.81 292 MET A N 1
ATOM 2244 C CA . MET A 1 292 ? -19.049 -4.269 6.240 1.00 69.81 292 MET A CA 1
ATOM 2245 C C . MET A 1 292 ? -17.673 -3.652 6.457 1.00 69.81 292 MET A C 1
ATOM 2247 O O . MET A 1 292 ? -16.844 -4.190 7.196 1.00 69.81 292 MET A O 1
ATOM 2251 N N . MET A 1 293 ? -17.446 -2.530 5.784 1.00 73.31 293 MET A N 1
ATOM 2252 C CA . MET A 1 293 ? -16.189 -1.804 5.833 1.00 73.31 293 MET A CA 1
ATOM 2253 C C . MET A 1 293 ? -16.233 -0.741 6.918 1.00 73.31 293 MET A C 1
ATOM 2255 O O . MET A 1 293 ? -17.283 -0.174 7.217 1.00 73.31 293 MET A O 1
ATOM 2259 N N . ASN A 1 294 ? -15.074 -0.478 7.508 1.00 74.06 294 ASN A N 1
ATOM 2260 C CA . ASN A 1 294 ? -14.908 0.635 8.429 1.00 74.06 294 ASN A CA 1
ATOM 2261 C C . ASN A 1 294 ? -14.807 1.983 7.689 1.00 74.06 294 ASN A C 1
ATOM 2263 O O . ASN A 1 294 ? -14.793 2.031 6.461 1.00 74.06 294 ASN A O 1
ATOM 2267 N N . GLY A 1 295 ? -14.639 3.081 8.436 1.00 68.69 295 GLY A N 1
ATOM 2268 C CA . GLY A 1 295 ? -14.450 4.418 7.855 1.00 68.69 295 GLY A CA 1
ATOM 2269 C C . GLY A 1 295 ? -13.180 4.586 7.001 1.00 68.69 295 GLY A C 1
ATOM 2270 O O . GLY A 1 295 ? -12.993 5.634 6.401 1.00 68.69 295 GLY A O 1
ATOM 2271 N N . SER A 1 296 ? -12.304 3.575 6.940 1.00 66.19 296 SER A N 1
ATOM 2272 C CA . SER A 1 296 ? -11.142 3.508 6.043 1.00 66.19 296 SER A CA 1
ATOM 2273 C C . SER A 1 296 ? -11.319 2.460 4.932 1.00 66.19 296 SER A C 1
ATOM 2275 O O . SER A 1 296 ? -10.331 1.913 4.441 1.00 66.19 296 SER A O 1
ATOM 2277 N N . HIS A 1 297 ? -12.565 2.113 4.595 1.00 71.25 297 HIS A N 1
ATOM 2278 C CA . HIS A 1 297 ? -12.941 1.171 3.532 1.00 71.25 297 HIS A CA 1
ATOM 2279 C C . HIS A 1 297 ? -12.234 -0.191 3.615 1.00 71.25 297 HIS A C 1
ATOM 2281 O O . HIS A 1 297 ? -11.880 -0.795 2.605 1.00 71.25 297 HIS A O 1
ATOM 2287 N N . SER A 1 298 ? -11.983 -0.672 4.834 1.00 76.38 298 SER A N 1
ATOM 2288 C CA . SER A 1 298 ? -11.348 -1.963 5.089 1.00 76.38 298 SER A CA 1
ATOM 2289 C C . SER A 1 298 ? -12.345 -2.938 5.709 1.00 76.38 298 SER A C 1
ATOM 2291 O O . SER A 1 298 ? -13.026 -2.604 6.679 1.00 76.38 298 SER A O 1
ATOM 2293 N N . SER A 1 299 ? -12.405 -4.159 5.178 1.00 83.31 299 SER A N 1
ATOM 2294 C CA . SER A 1 299 ? -13.267 -5.246 5.668 1.00 83.31 299 SER A CA 1
ATOM 2295 C C . SER A 1 299 ? -12.569 -6.149 6.702 1.00 83.31 299 SER A C 1
ATOM 2297 O O . SER A 1 299 ? -11.341 -6.305 6.665 1.00 83.31 299 SER A O 1
ATOM 2299 N N . PRO A 1 300 ? -13.315 -6.801 7.616 1.00 87.06 300 PRO A N 1
ATOM 2300 C CA . PRO A 1 300 ? -12.775 -7.820 8.520 1.00 87.06 300 PRO A CA 1
ATOM 2301 C C . PRO A 1 300 ? -11.928 -8.892 7.814 1.00 87.06 300 PRO A C 1
ATOM 2303 O O . PRO A 1 300 ? -10.891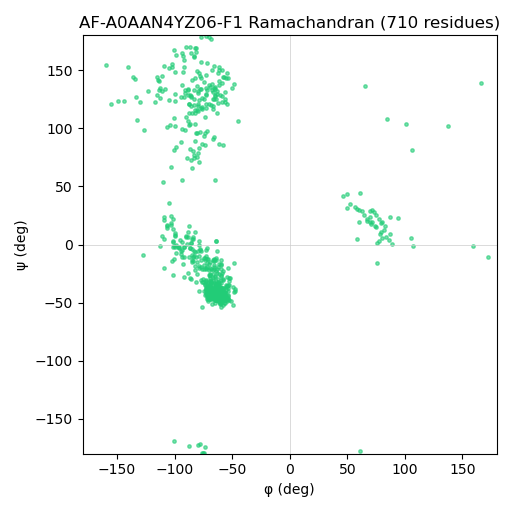 -9.297 8.339 1.00 87.06 300 PRO A O 1
ATOM 2306 N N . LEU A 1 301 ? -12.304 -9.305 6.597 1.00 87.00 301 LEU A N 1
ATOM 2307 C CA . LEU A 1 301 ? -11.511 -10.240 5.791 1.00 87.00 301 LEU A CA 1
ATOM 2308 C C . LEU A 1 301 ? -10.151 -9.649 5.390 1.00 87.00 301 LEU A C 1
ATOM 2310 O O . LEU A 1 301 ? -9.121 -10.287 5.608 1.00 87.00 301 LEU A O 1
ATOM 2314 N N . GLN A 1 302 ? -10.115 -8.414 4.879 1.00 85.62 302 GLN A N 1
ATOM 2315 C CA . GLN A 1 302 ? -8.857 -7.724 4.564 1.00 85.62 302 GLN A CA 1
ATOM 2316 C C . GLN A 1 302 ? -7.988 -7.540 5.812 1.00 85.62 302 GLN A C 1
ATOM 2318 O O . GLN A 1 302 ? -6.770 -7.722 5.756 1.00 85.62 302 GLN A O 1
ATOM 2323 N N . ARG A 1 303 ? -8.594 -7.261 6.974 1.00 89.31 303 ARG A N 1
ATOM 2324 C CA . ARG A 1 303 ? -7.862 -7.206 8.242 1.00 89.31 303 ARG A CA 1
ATOM 2325 C C . ARG A 1 303 ? -7.233 -8.557 8.581 1.00 89.31 303 ARG A C 1
ATOM 2327 O O . ARG A 1 303 ? -6.050 -8.586 8.919 1.00 89.31 303 ARG A O 1
ATOM 2334 N N . ALA A 1 304 ? -7.967 -9.662 8.444 1.00 91.38 304 ALA A N 1
ATOM 2335 C CA . ALA A 1 304 ? -7.445 -11.013 8.671 1.00 91.38 304 ALA A CA 1
ATOM 2336 C C . ALA A 1 304 ? -6.280 -11.357 7.724 1.00 91.38 304 ALA A C 1
ATOM 2338 O O . ALA A 1 304 ? -5.279 -11.924 8.171 1.00 91.38 304 ALA A O 1
ATOM 2339 N N . ILE A 1 305 ? -6.376 -10.948 6.452 1.00 89.94 305 ILE A N 1
ATOM 2340 C CA . ILE A 1 305 ? -5.316 -11.088 5.440 1.00 89.94 305 ILE A CA 1
ATOM 2341 C C . ILE A 1 305 ? -4.085 -10.260 5.821 1.00 89.94 305 ILE A C 1
ATOM 2343 O O . ILE A 1 305 ? -2.982 -10.799 5.858 1.00 89.94 305 ILE A O 1
ATOM 2347 N N . SER A 1 306 ? -4.264 -8.990 6.203 1.00 90.44 306 SER A N 1
ATOM 2348 C CA . SER A 1 306 ? -3.163 -8.118 6.650 1.00 90.44 306 SER A CA 1
ATOM 2349 C C . SER A 1 306 ? -2.436 -8.671 7.882 1.00 90.44 306 SER A C 1
ATOM 2351 O O . SER A 1 306 ? -1.228 -8.510 8.032 1.00 90.44 306 SER A O 1
ATOM 2353 N N . LEU A 1 307 ? -3.173 -9.361 8.762 1.00 91.56 307 LEU A N 1
ATOM 2354 C CA . LEU A 1 307 ? -2.640 -10.040 9.942 1.00 91.56 307 LEU A CA 1
ATOM 2355 C C . LEU A 1 307 ? -2.057 -11.422 9.628 1.00 91.56 307 LEU A C 1
ATOM 2357 O O . LEU A 1 307 ? -1.475 -12.033 10.526 1.00 91.56 307 LEU A O 1
ATOM 2361 N N . GLN A 1 308 ? -2.212 -11.898 8.390 1.00 93.44 308 GLN A N 1
ATOM 2362 C CA . GLN A 1 308 ? -1.744 -13.184 7.876 1.00 93.44 308 GLN A CA 1
ATOM 2363 C C . GLN A 1 308 ? -2.266 -14.398 8.662 1.00 93.44 308 GLN A C 1
ATOM 2365 O O . GLN A 1 308 ? -1.584 -15.420 8.803 1.00 93.44 308 GLN A O 1
ATOM 2370 N N . HIS A 1 309 ? -3.482 -14.286 9.205 1.00 93.06 309 HIS A N 1
ATOM 2371 C CA . HIS A 1 309 ? -4.039 -15.270 10.127 1.00 93.06 309 HIS A CA 1
ATOM 2372 C C . HIS A 1 309 ? -4.908 -16.310 9.407 1.00 93.06 309 HIS A C 1
ATOM 2374 O O . HIS A 1 309 ? -6.128 -16.172 9.317 1.00 93.06 309 HIS A O 1
ATOM 2380 N N . MET A 1 310 ? -4.279 -17.388 8.934 1.00 91.75 310 MET A N 1
ATOM 2381 C CA . MET A 1 310 ? -4.908 -18.407 8.080 1.00 91.75 310 MET A CA 1
ATOM 2382 C C . MET A 1 310 ? -6.228 -18.979 8.596 1.00 91.75 310 MET A C 1
ATOM 2384 O O . MET A 1 310 ? -7.208 -19.015 7.857 1.00 91.75 310 MET A O 1
ATOM 2388 N N . ALA A 1 311 ? -6.283 -19.387 9.865 1.00 92.56 311 ALA A N 1
ATOM 2389 C CA . ALA A 1 311 ? -7.504 -19.953 10.441 1.00 92.56 311 ALA A CA 1
ATOM 2390 C C . ALA A 1 311 ? -8.668 -18.945 10.455 1.00 92.56 311 ALA A C 1
ATOM 2392 O O . ALA A 1 311 ? -9.814 -19.324 10.251 1.00 92.56 311 ALA A O 1
ATOM 2393 N N . MET A 1 312 ? -8.368 -17.651 10.625 1.00 92.12 312 MET A N 1
ATOM 2394 C CA . MET A 1 312 ? -9.385 -16.593 10.595 1.00 92.12 312 MET A CA 1
ATOM 2395 C C . MET A 1 312 ? -9.847 -16.323 9.163 1.00 92.12 312 MET A C 1
ATOM 2397 O O . MET A 1 312 ? -11.032 -16.133 8.929 1.00 92.12 312 MET A O 1
ATOM 2401 N N . ILE A 1 313 ? -8.920 -16.331 8.200 1.00 90.69 313 ILE A N 1
ATOM 2402 C CA . ILE A 1 313 ? -9.244 -16.151 6.780 1.00 90.69 313 ILE A CA 1
ATOM 2403 C C . ILE A 1 313 ? -10.169 -17.280 6.310 1.00 90.69 313 ILE A C 1
ATOM 2405 O O . ILE A 1 313 ? -11.196 -16.995 5.705 1.00 90.69 313 ILE A O 1
ATOM 2409 N N . ARG A 1 314 ? -9.858 -18.542 6.641 1.00 90.38 314 ARG A N 1
ATOM 2410 C CA . ARG A 1 314 ? -10.713 -19.700 6.319 1.00 90.38 314 ARG A CA 1
ATOM 2411 C C . ARG A 1 314 ? -12.098 -19.575 6.939 1.00 90.38 314 ARG A C 1
ATOM 2413 O O . ARG A 1 314 ? -13.083 -19.648 6.218 1.00 90.38 314 ARG A O 1
ATOM 2420 N N . LEU A 1 315 ? -12.158 -19.281 8.237 1.00 90.56 315 LEU A N 1
ATOM 2421 C CA . LEU A 1 315 ? -13.413 -19.073 8.953 1.00 90.56 315 LEU A CA 1
ATOM 2422 C C . LEU A 1 315 ? -14.271 -17.978 8.306 1.00 90.56 315 LEU A C 1
ATOM 2424 O O . LEU A 1 315 ? -15.468 -18.166 8.122 1.00 90.56 315 LEU A O 1
ATOM 2428 N N . LEU A 1 316 ? -13.673 -16.847 7.925 1.00 87.69 316 LEU A N 1
ATOM 2429 C CA . LEU A 1 316 ? -14.414 -15.775 7.264 1.00 87.69 316 LEU A CA 1
ATOM 2430 C C . LEU A 1 316 ? -14.868 -16.183 5.856 1.00 87.69 316 LEU A C 1
ATOM 2432 O O . LEU A 1 316 ? -15.986 -15.860 5.491 1.00 87.69 316 LEU A O 1
ATOM 2436 N N . LEU A 1 317 ? -14.059 -16.901 5.075 1.00 83.56 317 LEU A N 1
ATOM 2437 C CA . LEU A 1 317 ? -14.428 -17.319 3.714 1.00 83.56 317 LEU A CA 1
ATOM 2438 C C . LEU A 1 317 ? -15.484 -18.434 3.671 1.00 83.56 317 LEU A C 1
ATOM 2440 O O . LEU A 1 317 ? -16.281 -18.475 2.738 1.00 83.56 317 LEU A O 1
ATOM 2444 N N . GLU A 1 318 ? -15.496 -19.335 4.654 1.00 81.38 318 GLU A N 1
ATOM 2445 C CA . GLU A 1 318 ? -16.456 -20.445 4.737 1.00 81.38 318 GLU A CA 1
ATOM 2446 C C . GLU A 1 318 ? -17.868 -19.981 5.127 1.00 81.38 318 GLU A C 1
ATOM 2448 O O . GLU A 1 318 ? -18.851 -20.674 4.854 1.00 81.38 318 GLU A O 1
ATOM 2453 N N . HIS A 1 319 ? -18.001 -18.806 5.751 1.00 74.00 319 HIS A N 1
ATOM 2454 C CA . HIS A 1 319 ? -19.298 -18.307 6.198 1.00 74.00 319 HIS A CA 1
ATOM 2455 C C . HIS A 1 319 ? -20.144 -17.765 5.028 1.00 74.00 319 HIS A C 1
ATOM 2457 O O . HIS A 1 319 ? -19.718 -16.844 4.329 1.00 74.00 319 HIS A O 1
ATOM 2463 N N . PRO A 1 320 ? -21.394 -18.239 4.842 1.00 58.03 320 PRO A N 1
ATOM 2464 C CA . PRO A 1 320 ? -22.223 -17.942 3.663 1.00 58.03 320 PRO A CA 1
ATOM 2465 C C . PRO A 1 320 ? -22.618 -16.461 3.494 1.00 58.03 320 PRO A C 1
ATOM 2467 O O . PRO A 1 320 ? -23.107 -16.076 2.432 1.00 58.03 320 PRO A O 1
ATOM 2470 N N . GLY A 1 321 ? -22.394 -15.620 4.512 1.00 53.56 321 GLY A N 1
ATOM 2471 C CA . GLY A 1 321 ? -22.588 -14.163 4.465 1.00 53.56 321 GLY A CA 1
ATOM 2472 C C . GLY A 1 321 ? -21.382 -13.365 3.947 1.00 53.56 321 GLY A C 1
ATOM 2473 O O . GLY A 1 321 ? -21.462 -12.139 3.831 1.00 53.56 321 GLY A O 1
ATOM 2474 N N . VAL A 1 322 ? -20.264 -14.032 3.645 1.00 53.09 322 VAL A N 1
ATOM 2475 C CA . VAL A 1 322 ? -19.022 -13.418 3.158 1.00 53.09 322 VAL A CA 1
ATOM 2476 C C . VAL A 1 322 ? -18.912 -13.661 1.662 1.00 53.09 322 VAL A C 1
ATOM 2478 O O . VAL A 1 322 ? -18.052 -14.384 1.176 1.00 53.09 322 VAL A O 1
ATOM 2481 N N . ARG A 1 323 ? -19.823 -13.053 0.900 1.00 50.97 323 ARG A N 1
ATOM 2482 C CA . ARG A 1 323 ? -19.572 -12.860 -0.526 1.00 50.97 323 ARG A CA 1
ATOM 2483 C C . ARG A 1 323 ? -18.716 -11.608 -0.664 1.00 50.97 323 ARG A C 1
ATOM 2485 O O . ARG A 1 323 ? -19.152 -10.546 -0.216 1.00 50.97 323 ARG A O 1
ATOM 2492 N N . PRO A 1 324 ? -17.512 -11.706 -1.240 1.00 50.06 324 PRO A N 1
ATOM 2493 C CA . PRO A 1 324 ? -16.767 -10.526 -1.629 1.00 50.06 324 PRO A CA 1
ATOM 2494 C C . PRO A 1 324 ? -17.649 -9.705 -2.564 1.00 50.06 324 PRO A C 1
ATOM 2496 O O . PRO A 1 324 ? -18.158 -10.229 -3.557 1.00 50.06 324 PRO A O 1
ATOM 2499 N N . LEU A 1 325 ? -17.910 -8.453 -2.198 1.00 44.69 325 LEU A N 1
ATOM 2500 C CA . LEU A 1 325 ? -18.723 -7.580 -3.029 1.00 44.69 325 LEU A CA 1
ATOM 2501 C C . LEU A 1 325 ? -18.016 -7.393 -4.383 1.00 44.69 325 LEU A C 1
ATOM 2503 O O . LEU A 1 325 ? -16.797 -7.189 -4.399 1.00 44.69 325 LEU A O 1
ATOM 2507 N N . PRO A 1 326 ? -18.748 -7.444 -5.512 1.00 40.81 326 PRO A N 1
ATOM 2508 C CA . PRO A 1 326 ? -18.235 -6.893 -6.758 1.00 40.81 326 PRO A CA 1
ATOM 2509 C C . PRO A 1 326 ? -17.890 -5.426 -6.495 1.00 40.81 326 PRO A C 1
ATOM 2511 O O . PRO A 1 326 ? -18.667 -4.725 -5.847 1.00 40.81 326 PRO A O 1
ATOM 2514 N N . GLY A 1 327 ? -16.689 -5.015 -6.911 1.00 43.78 327 GLY A N 1
ATOM 2515 C CA . GLY A 1 327 ? -16.066 -3.749 -6.532 1.00 43.78 327 GLY A CA 1
ATOM 2516 C C . GLY A 1 327 ? -17.035 -2.576 -6.601 1.00 43.78 327 GLY A C 1
ATOM 2517 O O . GLY A 1 327 ? -17.391 -2.115 -7.681 1.00 43.78 327 GLY A O 1
ATOM 2518 N N . THR A 1 328 ? -17.468 -2.092 -5.440 1.00 37.03 328 THR A N 1
ATOM 2519 C CA . THR A 1 328 ? -18.126 -0.797 -5.346 1.00 37.03 328 THR A CA 1
ATOM 2520 C C . THR A 1 328 ? -17.028 0.234 -5.173 1.00 37.03 328 THR A C 1
ATOM 2522 O O . THR A 1 328 ? -16.319 0.229 -4.165 1.00 37.03 328 THR A O 1
ATOM 2525 N N . SER A 1 329 ? -16.879 1.080 -6.185 1.00 40.88 329 SER A N 1
ATOM 2526 C CA . SER A 1 329 ? -16.134 2.329 -6.131 1.00 40.88 329 SER A CA 1
ATOM 2527 C C . SER A 1 329 ? -16.791 3.239 -5.093 1.00 40.88 329 SER A C 1
ATOM 2529 O O . SER A 1 329 ? -17.690 4.010 -5.428 1.00 40.88 329 SER A O 1
ATOM 2531 N N . ASP A 1 330 ? -16.408 3.105 -3.828 1.00 35.88 330 ASP A N 1
ATOM 2532 C CA . ASP A 1 330 ? -16.710 4.122 -2.831 1.00 35.88 330 ASP A CA 1
ATOM 2533 C C . ASP A 1 330 ? -15.413 4.596 -2.184 1.00 35.88 330 ASP A C 1
ATOM 2535 O O . ASP A 1 330 ? -14.513 3.813 -1.875 1.00 35.88 330 ASP A O 1
ATOM 2539 N N . VAL A 1 331 ? -15.315 5.915 -2.119 1.00 44.66 331 VAL A N 1
ATOM 2540 C CA . VAL A 1 331 ? -14.085 6.703 -2.166 1.00 44.66 331 VAL A CA 1
ATOM 2541 C C . VAL A 1 331 ? -13.398 6.697 -0.805 1.00 44.66 331 VAL A C 1
ATOM 2543 O O . VAL A 1 331 ? -13.917 7.300 0.132 1.00 44.66 331 VAL A O 1
ATOM 2546 N N . GLY A 1 332 ? -12.202 6.100 -0.700 1.00 39.84 332 GLY A N 1
ATOM 2547 C CA . GLY A 1 332 ? -11.370 6.291 0.496 1.00 39.84 332 GLY A CA 1
ATOM 2548 C C . GLY A 1 332 ? -10.279 5.259 0.800 1.00 39.84 332 GLY A C 1
ATOM 2549 O O . GLY A 1 332 ? -9.549 5.455 1.775 1.00 39.84 332 GLY A O 1
ATOM 2550 N N . SER A 1 333 ? -10.098 4.195 0.008 1.00 45.38 333 SER A N 1
ATOM 2551 C CA . SER A 1 333 ? -8.906 3.338 0.103 1.00 45.38 333 SER A CA 1
ATOM 2552 C C . SER A 1 333 ? -8.288 3.122 -1.277 1.00 45.38 333 SER A C 1
ATOM 2554 O O . SER A 1 333 ? -8.925 2.550 -2.151 1.00 45.38 333 SER A O 1
ATOM 2556 N N . ARG A 1 334 ? -7.001 3.488 -1.438 1.00 43.22 334 ARG A N 1
ATOM 2557 C CA . ARG A 1 334 ? -6.233 3.416 -2.710 1.00 43.22 334 ARG A CA 1
ATOM 2558 C C . ARG A 1 334 ? -6.322 2.081 -3.471 1.00 43.22 334 ARG A C 1
ATOM 2560 O O . ARG A 1 334 ? -5.950 1.999 -4.626 1.00 43.22 334 ARG A O 1
ATOM 2567 N N . LEU A 1 335 ? -6.774 1.014 -2.817 1.00 47.59 335 LEU A N 1
ATOM 2568 C CA . LEU A 1 335 ? -6.778 -0.359 -3.326 1.00 47.59 335 LEU A CA 1
ATOM 2569 C C . LEU A 1 335 ? -8.195 -0.901 -3.586 1.00 47.59 335 LEU A C 1
ATOM 2571 O O . LEU A 1 335 ? -8.348 -2.054 -3.991 1.00 47.59 335 LEU A O 1
ATOM 2575 N N . GLY A 1 336 ? -9.232 -0.103 -3.315 1.00 52.88 336 GLY A N 1
ATOM 2576 C CA . GLY A 1 336 ? -10.617 -0.554 -3.312 1.00 52.88 336 GLY A CA 1
ATOM 2577 C C . GLY A 1 336 ? -10.906 -1.657 -2.273 1.00 52.88 336 GLY A C 1
ATOM 2578 O O . GLY A 1 336 ? -10.045 -2.086 -1.497 1.00 52.88 336 GLY A O 1
ATOM 2579 N N . PRO A 1 337 ? -12.146 -2.168 -2.236 1.00 61.41 337 PRO A N 1
ATOM 2580 C CA . PRO A 1 337 ? -12.588 -3.122 -1.218 1.00 61.41 337 PRO A CA 1
ATOM 2581 C C . PRO A 1 337 ? -12.153 -4.584 -1.434 1.00 61.41 337 PRO A C 1
ATOM 2583 O O . PRO A 1 337 ? -12.572 -5.461 -0.673 1.00 61.41 337 PRO A O 1
ATOM 2586 N N . ASN A 1 338 ? -11.361 -4.902 -2.468 1.00 78.12 338 ASN A N 1
ATOM 2587 C CA . ASN A 1 338 ? -11.139 -6.298 -2.852 1.00 78.12 338 ASN A CA 1
ATOM 2588 C C . ASN A 1 338 ? -9.990 -6.965 -2.048 1.00 78.12 338 ASN A C 1
ATOM 2590 O O . ASN A 1 338 ? -8.870 -6.446 -2.010 1.00 78.12 338 ASN A O 1
ATOM 2594 N N . PRO A 1 339 ? -10.225 -8.136 -1.419 1.00 85.38 339 PRO A N 1
ATOM 2595 C CA . PRO A 1 339 ? -9.214 -8.858 -0.639 1.00 85.38 339 PRO A CA 1
ATOM 2596 C C . PRO A 1 339 ? -8.012 -9.368 -1.453 1.00 85.38 339 PRO A C 1
ATOM 2598 O O . PRO A 1 339 ? -6.946 -9.567 -0.866 1.00 85.38 339 PRO A O 1
ATOM 2601 N N . LEU A 1 340 ? -8.141 -9.555 -2.775 1.00 88.56 340 LEU A N 1
ATOM 2602 C CA . LEU A 1 340 ? -7.041 -10.010 -3.636 1.00 88.56 340 LEU A CA 1
ATOM 2603 C C . LEU A 1 340 ? -5.870 -9.019 -3.642 1.00 88.56 340 LEU A C 1
ATOM 2605 O O . LEU A 1 340 ? -4.725 -9.445 -3.516 1.00 88.56 340 LEU A O 1
ATOM 2609 N N . PHE A 1 341 ? -6.135 -7.708 -3.699 1.00 88.56 341 PHE A N 1
ATOM 2610 C CA . PHE A 1 341 ? -5.075 -6.694 -3.635 1.00 88.56 341 PHE A CA 1
ATOM 2611 C C . PHE A 1 341 ? -4.321 -6.749 -2.306 1.00 88.56 341 PHE A C 1
ATOM 2613 O O . PHE A 1 341 ? -3.092 -6.712 -2.283 1.00 88.56 341 PHE A O 1
ATOM 2620 N N . THR A 1 342 ? -5.038 -6.902 -1.187 1.00 88.69 342 THR A N 1
ATOM 2621 C CA . THR A 1 342 ? -4.404 -7.039 0.132 1.00 88.69 342 THR A CA 1
ATOM 2622 C C . THR A 1 342 ? -3.542 -8.301 0.209 1.00 88.69 342 THR A C 1
ATOM 2624 O O . THR A 1 342 ? -2.453 -8.251 0.775 1.00 88.69 342 THR A O 1
ATOM 2627 N N . ALA A 1 343 ? -3.986 -9.418 -0.374 1.00 91.50 343 ALA A N 1
ATOM 2628 C CA . ALA A 1 343 ? -3.208 -10.656 -0.401 1.00 91.50 343 ALA A CA 1
ATOM 2629 C C . ALA A 1 343 ? -1.922 -10.521 -1.231 1.00 91.50 343 ALA A C 1
ATOM 2631 O O . ALA A 1 343 ? -0.856 -10.917 -0.760 1.00 91.50 343 ALA A O 1
ATOM 2632 N N . VAL A 1 344 ? -2.010 -9.892 -2.408 1.00 93.00 344 VAL A N 1
ATOM 2633 C CA . VAL A 1 344 ? -0.852 -9.606 -3.269 1.00 93.00 344 VAL A CA 1
ATOM 2634 C C . VAL A 1 344 ? 0.152 -8.694 -2.559 1.00 93.00 344 VAL A C 1
ATOM 2636 O O . VAL A 1 344 ? 1.345 -8.975 -2.580 1.00 93.00 344 VAL A O 1
ATOM 2639 N N . LEU A 1 345 ? -0.300 -7.648 -1.857 1.00 91.06 345 LEU A N 1
ATOM 2640 C CA . LEU A 1 345 ? 0.588 -6.761 -1.087 1.00 91.06 345 LEU A CA 1
ATOM 2641 C C . LEU A 1 345 ? 1.305 -7.474 0.060 1.00 91.06 345 LEU A C 1
ATOM 2643 O O . LEU A 1 345 ? 2.448 -7.150 0.375 1.00 91.06 345 LEU A O 1
ATOM 2647 N N . VAL A 1 346 ? 0.630 -8.429 0.698 1.00 90.62 346 VAL A N 1
ATOM 2648 C CA . VAL A 1 346 ? 1.226 -9.254 1.753 1.00 90.62 346 VAL A CA 1
ATOM 2649 C C . VAL A 1 346 ? 2.279 -10.211 1.180 1.00 90.62 346 VAL A C 1
ATOM 2651 O O . VAL A 1 346 ? 3.242 -10.525 1.877 1.00 90.62 346 VAL A O 1
ATOM 2654 N N . GLY A 1 347 ? 2.116 -10.669 -0.066 1.00 88.44 347 GLY A N 1
ATOM 2655 C CA . GLY A 1 347 ? 3.069 -11.549 -0.752 1.00 88.44 347 GLY A CA 1
ATOM 2656 C C . GLY A 1 347 ? 3.084 -12.986 -0.257 1.00 88.44 347 GLY A C 1
ATOM 2657 O O . GLY A 1 347 ? 4.111 -13.662 -0.302 1.00 88.44 347 GLY A O 1
ATOM 2658 N N . ARG A 1 348 ? 1.944 -13.445 0.261 1.00 90.62 348 ARG A N 1
ATOM 2659 C CA . ARG A 1 348 ? 1.748 -14.820 0.716 1.00 90.62 348 ARG A CA 1
ATOM 2660 C C . ARG A 1 348 ? 0.871 -15.580 -0.261 1.00 90.62 348 ARG A C 1
ATOM 2662 O O . ARG A 1 348 ? -0.356 -15.485 -0.214 1.00 90.62 348 ARG A O 1
ATOM 2669 N N . SER A 1 349 ? 1.516 -16.381 -1.096 1.00 90.00 349 SER A N 1
ATOM 2670 C CA . SER A 1 349 ? 0.871 -17.108 -2.190 1.00 90.00 349 SER A CA 1
ATOM 2671 C C . SER A 1 349 ? -0.114 -18.172 -1.701 1.00 90.00 349 SER A C 1
ATOM 2673 O O . SER A 1 349 ? -1.045 -18.524 -2.409 1.00 90.00 349 SER A O 1
ATOM 2675 N N . ASP A 1 350 ? 0.010 -18.638 -0.458 1.00 93.25 350 ASP A N 1
ATOM 2676 C CA . ASP A 1 350 ? -0.973 -19.530 0.158 1.00 93.25 350 ASP A CA 1
ATOM 2677 C C . ASP A 1 350 ? -2.286 -18.813 0.539 1.00 93.25 350 ASP A C 1
ATOM 2679 O O . ASP A 1 350 ? -3.360 -19.413 0.489 1.00 93.25 350 ASP A O 1
ATOM 2683 N N . ILE A 1 351 ? -2.232 -17.516 0.882 1.00 92.56 351 ILE A N 1
ATOM 2684 C CA . ILE A 1 351 ? -3.432 -16.674 1.047 1.00 92.56 351 ILE A CA 1
ATOM 2685 C C . ILE A 1 351 ? -4.076 -16.415 -0.304 1.00 92.56 351 ILE A C 1
ATOM 2687 O O . ILE A 1 351 ? -5.297 -16.524 -0.424 1.00 92.56 351 ILE A O 1
ATOM 2691 N N . LEU A 1 352 ? -3.271 -16.082 -1.310 1.00 92.62 352 LEU A N 1
ATOM 2692 C CA . LEU A 1 352 ? -3.784 -15.821 -2.644 1.00 92.62 352 LEU A CA 1
ATOM 2693 C C . LEU A 1 352 ? -4.466 -17.064 -3.227 1.00 92.62 352 LEU A C 1
ATOM 2695 O O . LEU A 1 352 ? -5.604 -16.964 -3.668 1.00 92.62 352 LEU A O 1
ATOM 2699 N N . GLU A 1 353 ? -3.842 -18.239 -3.138 1.00 92.06 353 GLU A N 1
ATOM 2700 C CA . GLU A 1 353 ? -4.425 -19.512 -3.581 1.00 92.06 353 GLU A CA 1
ATOM 2701 C C . GLU A 1 353 ? -5.774 -19.802 -2.905 1.00 92.06 353 GLU A C 1
ATOM 2703 O O . GLU A 1 353 ? -6.753 -20.141 -3.575 1.00 92.06 353 GLU A O 1
ATOM 2708 N N . LEU A 1 354 ? -5.862 -19.594 -1.585 1.00 90.62 354 LEU A N 1
ATOM 2709 C CA . LEU A 1 354 ? -7.111 -19.757 -0.843 1.00 90.62 354 LEU A CA 1
ATOM 2710 C C . LEU A 1 354 ? -8.209 -18.815 -1.364 1.00 90.62 354 LEU A C 1
ATOM 2712 O O . LEU A 1 354 ? -9.345 -19.246 -1.559 1.00 90.62 354 LEU A O 1
ATOM 2716 N N . LEU A 1 355 ? -7.880 -17.550 -1.626 1.00 88.44 355 LEU A N 1
ATOM 2717 C CA . LEU A 1 355 ? -8.823 -16.568 -2.168 1.00 88.44 355 LEU A CA 1
ATOM 2718 C C . LEU A 1 355 ? -9.216 -16.870 -3.622 1.00 88.44 355 LEU A C 1
ATOM 2720 O O . LEU A 1 355 ? -10.368 -16.697 -4.002 1.00 88.44 355 LEU A O 1
ATOM 2724 N N . LEU A 1 356 ? -8.297 -17.373 -4.440 1.00 88.62 356 LEU A N 1
ATOM 2725 C CA . LEU A 1 356 ? -8.602 -17.783 -5.812 1.00 88.62 356 LEU A CA 1
ATOM 2726 C C . LEU A 1 356 ? -9.559 -18.982 -5.855 1.00 88.62 356 LEU A C 1
ATOM 2728 O O . LEU A 1 356 ? -10.401 -19.070 -6.754 1.00 88.62 356 LEU A O 1
ATOM 2732 N N . SER A 1 357 ? -9.467 -19.877 -4.866 1.00 87.25 357 SER A N 1
ATOM 2733 C CA . SER A 1 357 ? -10.374 -21.021 -4.719 1.00 87.25 357 SER A CA 1
ATOM 2734 C C . SER A 1 357 ? -11.790 -20.637 -4.267 1.00 87.25 357 SER A C 1
ATOM 2736 O O . SER A 1 357 ? -12.723 -21.407 -4.489 1.00 87.25 357 SER A O 1
ATOM 2738 N N . SER A 1 358 ? -11.983 -19.443 -3.689 1.00 79.19 358 SER A N 1
ATOM 2739 C CA . SER A 1 358 ? -13.293 -18.976 -3.208 1.00 79.19 358 SER A CA 1
ATOM 2740 C C . SER A 1 358 ? -14.164 -18.313 -4.286 1.00 79.19 358 SER A C 1
ATOM 2742 O O . SER A 1 358 ? -15.256 -17.833 -3.985 1.00 79.19 358 SER A O 1
ATOM 2744 N N . GLY A 1 359 ? -13.719 -18.310 -5.550 1.00 76.56 359 GLY A N 1
ATOM 2745 C CA . GLY A 1 359 ? -14.494 -17.792 -6.685 1.00 76.56 359 GLY A CA 1
ATOM 2746 C C . GLY A 1 359 ? -14.480 -16.267 -6.824 1.00 76.56 359 GLY A C 1
ATOM 2747 O O . GLY A 1 359 ? -15.349 -15.706 -7.488 1.00 76.56 359 GLY A O 1
ATOM 2748 N N . LEU A 1 360 ? -13.510 -15.599 -6.196 1.00 80.75 360 LEU A N 1
ATOM 2749 C CA . LEU A 1 360 ? -13.249 -14.172 -6.368 1.00 80.75 360 LEU A CA 1
ATOM 2750 C C . LEU A 1 360 ? -12.944 -13.820 -7.831 1.00 80.75 360 LEU A C 1
ATOM 2752 O O . LEU A 1 360 ? -12.199 -14.532 -8.504 1.00 80.75 360 LEU A O 1
ATOM 2756 N N . ASP A 1 361 ? -13.482 -12.693 -8.302 1.00 83.00 361 ASP A N 1
ATOM 2757 C CA . ASP A 1 361 ? -13.132 -12.150 -9.615 1.00 83.00 361 ASP A CA 1
ATOM 2758 C C . ASP A 1 361 ? -11.695 -11.609 -9.596 1.00 83.00 361 ASP A C 1
ATOM 2760 O O . ASP A 1 361 ? -11.359 -10.727 -8.801 1.00 83.00 361 ASP A O 1
ATOM 2764 N N . THR A 1 362 ? -10.848 -12.155 -10.467 1.00 88.75 362 THR A N 1
ATOM 2765 C CA . THR A 1 362 ? -9.428 -11.810 -10.592 1.00 88.75 362 THR A CA 1
ATOM 2766 C C . THR A 1 362 ? -9.175 -10.600 -11.487 1.00 88.75 362 THR A C 1
ATOM 2768 O O . THR A 1 362 ? -8.052 -10.099 -11.511 1.00 88.75 362 THR A O 1
ATOM 2771 N N . ASN A 1 363 ? -10.199 -10.111 -12.191 1.00 90.56 363 ASN A N 1
ATOM 2772 C CA . ASN A 1 363 ? -10.107 -9.001 -13.141 1.00 90.56 363 ASN A CA 1
ATOM 2773 C C . ASN A 1 363 ? -10.571 -7.659 -12.570 1.00 90.56 363 ASN A C 1
ATOM 2775 O O . ASN A 1 363 ? -10.685 -6.685 -13.313 1.00 90.56 363 ASN A O 1
ATOM 2779 N N . VAL A 1 364 ? -10.851 -7.597 -11.267 1.00 87.50 364 VAL A N 1
ATOM 2780 C CA . VAL A 1 364 ? -11.187 -6.337 -10.599 1.00 87.50 364 VAL A CA 1
ATOM 2781 C C . VAL A 1 364 ? -10.061 -5.315 -10.748 1.00 87.50 364 VAL A C 1
ATOM 2783 O O . VAL A 1 364 ? -8.891 -5.684 -10.822 1.00 87.50 364 VAL A O 1
ATOM 2786 N N . GLN A 1 365 ? -10.415 -4.035 -10.755 1.00 88.25 365 GLN A N 1
ATOM 2787 C CA . GLN A 1 365 ? -9.465 -2.932 -10.860 1.00 88.25 365 GLN A CA 1
ATOM 2788 C C . GLN A 1 365 ? -9.470 -2.098 -9.570 1.00 88.25 365 GLN A C 1
ATOM 2790 O O . GLN A 1 365 ? -10.525 -1.936 -8.951 1.00 88.25 365 GLN A O 1
ATOM 2795 N N . ASP A 1 366 ? -8.294 -1.635 -9.137 1.00 86.19 366 ASP A N 1
ATOM 2796 C CA . ASP A 1 366 ? -8.139 -0.712 -8.003 1.00 86.19 366 ASP A CA 1
ATOM 2797 C C . ASP A 1 366 ? -8.438 0.751 -8.397 1.00 86.19 366 ASP A C 1
ATOM 2799 O O . ASP A 1 366 ? -8.921 1.024 -9.499 1.00 86.19 366 ASP A O 1
ATOM 2803 N N . GLU A 1 367 ? -8.183 1.707 -7.494 1.00 83.06 367 GLU A N 1
ATOM 2804 C CA . GLU A 1 367 ? -8.418 3.137 -7.755 1.00 83.06 367 GLU A CA 1
ATOM 2805 C C . GLU A 1 367 ? -7.505 3.712 -8.850 1.00 83.06 367 GLU A C 1
ATOM 2807 O O . GLU A 1 367 ? -7.789 4.797 -9.347 1.00 83.06 367 GLU A O 1
ATOM 2812 N N . GLU A 1 368 ? -6.443 3.005 -9.246 1.00 85.56 368 GLU A N 1
ATOM 2813 C CA . GLU A 1 368 ? -5.578 3.370 -10.370 1.00 85.56 368 GLU A CA 1
ATOM 2814 C C . GLU A 1 368 ? -5.918 2.594 -11.655 1.00 85.56 368 GLU A C 1
ATOM 2816 O O . GLU A 1 368 ? -5.302 2.818 -12.693 1.00 85.56 368 GLU A O 1
ATOM 2821 N N . GLY A 1 369 ? -6.912 1.701 -11.620 1.00 89.94 369 GLY A N 1
ATOM 2822 C CA . GLY A 1 369 ? -7.288 0.861 -12.756 1.00 89.94 369 GLY A CA 1
ATOM 2823 C C . GLY A 1 369 ? -6.480 -0.441 -12.855 1.00 89.94 369 GLY A C 1
ATOM 2824 O O . GLY A 1 369 ? -6.654 -1.212 -13.799 1.00 89.94 369 GLY A O 1
ATOM 2825 N N . ARG A 1 370 ? -5.595 -0.743 -11.905 1.00 91.75 370 ARG A N 1
ATOM 2826 C CA . ARG A 1 370 ? -4.714 -1.917 -11.980 1.00 91.75 370 ARG A CA 1
ATOM 2827 C C . ARG A 1 370 ? -5.439 -3.167 -11.515 1.00 91.75 370 ARG A C 1
ATOM 2829 O O . ARG A 1 370 ? -6.188 -3.139 -10.546 1.00 91.75 370 ARG A O 1
ATOM 2836 N N . THR A 1 371 ? -5.154 -4.298 -12.154 1.00 94.00 371 THR A N 1
ATOM 2837 C CA . THR A 1 371 ? -5.621 -5.616 -11.694 1.00 94.00 371 THR A CA 1
ATOM 2838 C C . THR A 1 371 ? -4.714 -6.199 -10.604 1.00 94.00 371 THR A C 1
ATOM 2840 O O . THR A 1 371 ? -3.545 -5.809 -10.510 1.00 94.00 371 THR A O 1
ATOM 2843 N N . PRO A 1 372 ? -5.170 -7.200 -9.820 1.00 94.00 372 PRO A N 1
ATOM 2844 C CA . PRO A 1 372 ? -4.303 -7.941 -8.902 1.00 94.00 372 PRO A CA 1
ATOM 2845 C C . PRO A 1 372 ? -3.051 -8.507 -9.587 1.00 94.00 372 PRO A C 1
ATOM 2847 O O . PRO A 1 372 ? -1.974 -8.514 -8.994 1.00 94.00 372 PRO A O 1
ATOM 2850 N N . LEU A 1 373 ? -3.168 -8.929 -10.854 1.00 96.50 373 LEU A N 1
ATOM 2851 C CA . LEU A 1 373 ? -2.037 -9.393 -11.658 1.00 96.50 373 LEU A CA 1
ATOM 2852 C C . LEU A 1 373 ? -1.049 -8.263 -11.970 1.00 96.50 373 LEU A C 1
ATOM 2854 O O . LEU A 1 373 ? 0.156 -8.470 -11.839 1.00 96.50 373 LEU A O 1
ATOM 2858 N N . ALA A 1 374 ? -1.539 -7.085 -12.367 1.00 96.06 374 ALA A N 1
ATOM 2859 C CA . ALA A 1 374 ? -0.690 -5.924 -12.627 1.00 96.06 374 ALA A CA 1
ATOM 2860 C C . ALA A 1 374 ? 0.050 -5.471 -11.358 1.00 96.06 374 ALA A C 1
ATOM 2862 O O . ALA A 1 374 ? 1.263 -5.261 -11.396 1.00 96.06 374 ALA A O 1
ATOM 2863 N N . LEU A 1 375 ? -0.635 -5.445 -10.209 1.00 95.25 375 LEU A N 1
ATOM 2864 C CA . LEU A 1 375 ? -0.005 -5.142 -8.925 1.00 95.25 375 LEU A CA 1
ATOM 2865 C C . LEU A 1 375 ? 1.062 -6.186 -8.549 1.00 95.25 375 LEU A C 1
ATOM 2867 O O . LEU A 1 375 ? 2.185 -5.818 -8.198 1.00 95.25 375 LEU A O 1
ATOM 2871 N N . ALA A 1 376 ? 0.755 -7.483 -8.671 1.00 96.38 376 ALA A N 1
ATOM 2872 C CA . ALA A 1 376 ? 1.713 -8.559 -8.396 1.00 96.38 376 ALA A CA 1
ATOM 2873 C C . ALA A 1 376 ? 2.949 -8.459 -9.304 1.00 96.38 376 ALA A C 1
ATOM 2875 O O . ALA A 1 376 ? 4.082 -8.679 -8.860 1.00 96.38 376 ALA A O 1
ATOM 2876 N N . ALA A 1 377 ? 2.736 -8.070 -10.564 1.00 97.31 377 ALA A N 1
ATOM 2877 C CA . ALA A 1 377 ? 3.793 -7.875 -11.539 1.00 97.31 377 ALA A CA 1
ATOM 2878 C C . ALA A 1 377 ? 4.692 -6.669 -11.215 1.00 97.31 377 ALA A C 1
ATOM 2880 O O . ALA A 1 377 ? 5.915 -6.787 -11.306 1.00 97.31 377 ALA A O 1
ATOM 2881 N N . SER A 1 378 ? 4.105 -5.557 -10.765 1.00 95.94 378 SER A N 1
ATOM 2882 C CA . SER A 1 378 ? 4.819 -4.351 -10.323 1.00 95.94 378 SER A CA 1
ATOM 2883 C C . SER A 1 378 ? 5.720 -4.639 -9.108 1.00 95.94 378 SER A C 1
ATOM 2885 O O . SER A 1 378 ? 6.925 -4.348 -9.094 1.00 95.94 378 SER A O 1
ATOM 2887 N N . ILE A 1 379 ? 5.169 -5.315 -8.091 1.00 95.19 379 ILE A N 1
ATOM 2888 C CA . ILE A 1 379 ? 5.912 -5.666 -6.870 1.00 95.19 379 ILE A CA 1
ATOM 2889 C C . ILE A 1 379 ? 6.979 -6.736 -7.159 1.00 95.19 379 ILE A C 1
ATOM 2891 O O . ILE A 1 379 ? 8.055 -6.720 -6.560 1.00 95.19 379 ILE A O 1
ATOM 2895 N N . GLY A 1 380 ? 6.734 -7.624 -8.126 1.00 95.06 380 GLY A N 1
ATOM 2896 C CA . GLY A 1 380 ? 7.658 -8.690 -8.513 1.00 95.06 380 GLY A CA 1
ATOM 2897 C C . GLY A 1 380 ? 7.395 -10.027 -7.817 1.00 95.06 380 GLY A C 1
ATOM 2898 O O . GLY A 1 380 ? 8.309 -10.847 -7.709 1.00 95.06 380 GLY A O 1
ATOM 2899 N N . HIS A 1 381 ? 6.174 -10.257 -7.331 1.00 95.94 381 HIS A N 1
ATOM 2900 C CA . HIS A 1 381 ? 5.788 -11.498 -6.658 1.00 95.94 381 HIS A CA 1
ATOM 2901 C C . HIS A 1 381 ? 5.573 -12.619 -7.679 1.00 95.94 381 HIS A C 1
ATOM 2903 O O . HIS A 1 381 ? 4.467 -12.851 -8.161 1.00 95.94 381 HIS A O 1
ATOM 2909 N N . TYR A 1 382 ? 6.659 -13.312 -8.026 1.00 96.31 382 TYR A N 1
ATOM 2910 C CA . TYR A 1 382 ? 6.671 -14.338 -9.072 1.00 96.31 382 TYR A CA 1
ATOM 2911 C C . TYR A 1 382 ? 5.602 -15.424 -8.881 1.00 96.31 382 TYR A C 1
ATOM 2913 O O . TYR A 1 382 ? 4.901 -15.758 -9.835 1.00 96.31 382 TYR A O 1
ATOM 2921 N N . GLU A 1 383 ? 5.458 -15.967 -7.668 1.00 96.62 383 GLU A N 1
ATOM 2922 C CA . GLU A 1 383 ? 4.507 -17.058 -7.423 1.00 96.62 383 GLU A CA 1
ATOM 2923 C C . GLU A 1 383 ? 3.052 -16.568 -7.471 1.00 96.62 383 GLU A C 1
ATOM 2925 O O . GLU A 1 383 ? 2.199 -17.263 -8.015 1.00 96.62 383 GLU A O 1
ATOM 2930 N N . ASP A 1 384 ? 2.780 -15.337 -7.030 1.00 95.88 384 ASP A N 1
ATOM 2931 C CA . ASP A 1 384 ? 1.446 -14.734 -7.118 1.00 95.88 384 ASP A CA 1
ATOM 2932 C C . ASP A 1 384 ? 1.048 -14.497 -8.586 1.00 95.88 384 ASP A C 1
ATOM 2934 O O . ASP A 1 384 ? -0.050 -14.863 -9.008 1.00 95.88 384 ASP A O 1
ATOM 2938 N N . VAL A 1 385 ? 1.972 -13.970 -9.403 1.00 96.88 385 VAL A N 1
ATOM 2939 C CA . VAL A 1 385 ? 1.794 -13.836 -10.862 1.00 96.88 385 VAL A CA 1
ATOM 2940 C C . VAL A 1 385 ? 1.538 -15.204 -11.494 1.00 96.88 385 VAL A C 1
ATOM 2942 O O . VAL A 1 385 ? 0.641 -15.350 -12.324 1.00 96.88 385 VAL A O 1
ATOM 2945 N N . LYS A 1 386 ? 2.291 -16.230 -11.088 1.00 96.38 386 LYS A N 1
ATOM 2946 C CA . LYS A 1 386 ? 2.141 -17.594 -11.601 1.00 96.38 386 LYS A CA 1
ATOM 2947 C C . LYS A 1 386 ? 0.777 -18.180 -11.255 1.00 96.38 386 LYS A C 1
ATOM 2949 O O . LYS A 1 386 ? 0.148 -18.774 -12.127 1.00 96.38 386 LYS A O 1
ATOM 2954 N N . GLN A 1 387 ? 0.309 -18.023 -10.022 1.00 95.00 387 GLN A N 1
ATOM 2955 C CA . GLN A 1 387 ? -1.009 -18.500 -9.604 1.00 95.00 387 GLN A CA 1
ATOM 2956 C C . GLN A 1 387 ? -2.133 -17.770 -10.348 1.00 95.00 387 GLN A C 1
ATOM 2958 O O . GLN A 1 387 ? -3.034 -18.416 -10.882 1.00 95.00 387 GLN A O 1
ATOM 2963 N N . LEU A 1 388 ? -2.048 -16.440 -10.455 1.00 94.81 388 LEU A N 1
ATOM 2964 C CA . LEU A 1 388 ? -3.043 -15.626 -11.155 1.00 94.81 388 LEU A CA 1
ATOM 2965 C C . LEU A 1 388 ? -3.130 -15.981 -12.642 1.00 94.81 388 LEU A C 1
ATOM 2967 O O . LEU A 1 388 ? -4.235 -16.133 -13.152 1.00 94.81 388 LEU A O 1
ATOM 2971 N N . LEU A 1 389 ? -1.999 -16.175 -13.329 1.00 94.50 389 LEU A N 1
ATOM 2972 C CA . LEU A 1 389 ? -1.978 -16.542 -14.752 1.00 94.50 389 LEU A CA 1
ATOM 2973 C C . LEU A 1 389 ? -2.545 -17.938 -15.042 1.00 94.50 389 LEU A C 1
ATOM 2975 O O . LEU A 1 389 ? -3.076 -18.151 -16.131 1.00 94.50 389 LEU A O 1
ATOM 2979 N N . HIS A 1 390 ? -2.414 -18.887 -14.110 1.00 92.38 390 HIS A N 1
ATOM 2980 C CA . HIS A 1 390 ? -2.982 -20.232 -14.260 1.00 92.38 390 HIS A CA 1
ATOM 2981 C C . HIS A 1 390 ? -4.480 -20.293 -13.930 1.00 92.38 390 HIS A C 1
ATOM 2983 O O . HIS A 1 390 ? -5.142 -21.273 -14.278 1.00 92.38 390 HIS A O 1
ATOM 2989 N N . HIS A 1 391 ? -5.030 -19.272 -13.268 1.00 91.81 391 HIS A N 1
ATOM 2990 C CA . HIS A 1 391 ? -6.456 -19.213 -12.968 1.00 91.81 391 HIS A CA 1
ATOM 2991 C C . HIS A 1 391 ? -7.263 -18.916 -14.238 1.00 91.81 391 HIS A C 1
ATOM 2993 O O . HIS A 1 391 ? -6.970 -17.970 -14.967 1.00 91.81 391 HIS A O 1
ATOM 2999 N N . GLN A 1 392 ? -8.283 -19.738 -14.514 1.00 84.75 392 GLN A N 1
ATOM 3000 C CA . GLN A 1 392 ? -8.991 -19.757 -15.804 1.00 84.75 392 GLN A CA 1
ATOM 3001 C C . GLN A 1 392 ? -9.623 -18.412 -16.191 1.00 84.75 392 GLN A C 1
ATOM 3003 O O . GLN A 1 392 ? -9.732 -18.117 -17.383 1.00 84.75 392 GLN A O 1
ATOM 3008 N N . ASN A 1 393 ? -10.016 -17.603 -15.204 1.00 85.56 393 ASN A N 1
ATOM 3009 C CA . ASN A 1 393 ? -10.743 -16.357 -15.430 1.00 85.56 393 ASN A CA 1
ATOM 3010 C C . ASN A 1 393 ? -9.837 -15.123 -15.503 1.00 85.56 393 ASN A C 1
ATOM 3012 O O . ASN A 1 393 ? -10.331 -14.049 -15.828 1.00 85.56 393 ASN A O 1
ATOM 3016 N N . THR A 1 394 ? -8.532 -15.243 -15.247 1.00 92.06 394 THR A N 1
ATOM 3017 C CA . THR A 1 394 ? -7.628 -14.086 -15.258 1.00 92.06 394 THR A CA 1
ATOM 3018 C C . THR A 1 394 ? -7.325 -13.626 -16.681 1.00 92.06 394 THR A C 1
ATOM 3020 O O . THR A 1 394 ? -6.832 -14.387 -17.519 1.00 92.06 394 THR A O 1
ATOM 3023 N N . ASN A 1 395 ? -7.570 -12.345 -16.946 1.00 93.81 395 ASN A N 1
ATOM 3024 C CA . ASN A 1 395 ? -7.223 -11.685 -18.192 1.00 93.81 395 ASN A CA 1
ATOM 3025 C C . ASN A 1 395 ? -5.932 -10.859 -18.020 1.00 93.81 395 ASN A C 1
ATOM 3027 O O . ASN A 1 395 ? -5.960 -9.802 -17.388 1.00 93.81 395 ASN A O 1
ATOM 3031 N N . PRO A 1 396 ? -4.798 -11.285 -18.608 1.00 94.25 396 PRO A N 1
ATOM 3032 C CA . PRO A 1 396 ? -3.532 -10.576 -18.455 1.00 94.25 396 PRO A CA 1
ATOM 3033 C C . PRO A 1 396 ? -3.406 -9.314 -19.321 1.00 94.25 396 PRO A C 1
ATOM 3035 O O . PRO A 1 396 ? -2.396 -8.616 -19.239 1.00 94.25 396 PRO A O 1
ATOM 3038 N N . CYS A 1 397 ? -4.405 -9.031 -20.161 1.00 92.75 397 CYS A N 1
ATOM 3039 C CA . CYS A 1 397 ? -4.399 -7.924 -21.114 1.00 92.75 397 CYS A CA 1
ATOM 3040 C C . CYS A 1 397 ? -5.119 -6.671 -20.597 1.00 92.75 397 CYS A C 1
ATOM 3042 O O . CYS A 1 397 ? -5.155 -5.676 -21.313 1.00 92.75 397 CYS A O 1
ATOM 3044 N N . ILE A 1 398 ? -5.718 -6.717 -19.401 1.00 93.88 398 ILE A N 1
ATOM 3045 C CA . ILE A 1 398 ? -6.385 -5.550 -18.810 1.00 93.88 398 ILE A CA 1
ATOM 3046 C C . ILE A 1 398 ? -5.340 -4.473 -18.511 1.00 93.88 398 ILE A C 1
ATOM 3048 O O . ILE A 1 398 ? -4.270 -4.773 -17.971 1.00 93.88 398 ILE A O 1
ATOM 3052 N N . THR A 1 399 ? -5.672 -3.239 -18.876 1.00 95.12 399 THR A N 1
ATOM 3053 C CA . THR A 1 399 ? -4.846 -2.053 -18.669 1.00 95.12 399 THR A CA 1
ATOM 3054 C C . THR A 1 399 ? -5.381 -1.197 -17.531 1.00 95.12 399 THR A C 1
ATOM 3056 O O . THR A 1 399 ? -6.586 -1.187 -17.277 1.00 95.12 399 THR A O 1
ATOM 3059 N N . ASP A 1 400 ? -4.488 -0.461 -16.882 1.00 93.62 400 ASP A N 1
ATOM 3060 C CA . ASP A 1 400 ? -4.848 0.622 -15.968 1.00 93.62 400 ASP A CA 1
ATOM 3061 C C . ASP A 1 400 ? -5.256 1.909 -16.717 1.00 93.62 400 ASP A C 1
ATOM 3063 O O . ASP A 1 400 ? -5.442 1.886 -17.940 1.00 93.62 400 ASP A O 1
ATOM 3067 N N . TYR A 1 401 ? -5.438 3.018 -15.990 1.00 92.75 401 TYR A N 1
ATOM 3068 C CA . TYR A 1 401 ? -5.847 4.297 -16.586 1.00 92.75 401 TYR A CA 1
ATOM 3069 C C . TYR A 1 401 ? -4.777 4.976 -17.449 1.00 92.75 401 TYR A C 1
ATOM 3071 O O . TYR A 1 401 ? -5.137 5.839 -18.238 1.00 92.75 401 TYR A O 1
ATOM 3079 N N . ASP A 1 402 ? -3.504 4.588 -17.341 1.00 93.06 402 ASP A N 1
ATOM 3080 C CA . ASP A 1 402 ? -2.427 5.065 -18.220 1.00 93.06 402 ASP A CA 1
ATOM 3081 C C . ASP A 1 402 ? -2.208 4.107 -19.413 1.00 93.06 402 ASP A C 1
ATOM 3083 O O . ASP A 1 402 ? -1.325 4.302 -20.257 1.00 93.06 402 ASP A O 1
ATOM 3087 N N . GLY A 1 403 ? -3.020 3.048 -19.519 1.00 94.69 403 GLY A N 1
ATOM 3088 C CA . GLY A 1 403 ? -2.905 2.023 -20.553 1.00 94.69 403 GLY A CA 1
ATOM 3089 C C . GLY A 1 403 ? -1.857 0.952 -20.236 1.00 94.69 403 GLY A C 1
ATOM 3090 O O . GLY A 1 403 ? -1.494 0.164 -21.114 1.00 94.69 403 GLY A O 1
ATOM 3091 N N . TRP A 1 404 ? -1.345 0.883 -19.006 1.00 96.62 404 TRP A N 1
ATOM 3092 C CA . TRP A 1 404 ? -0.330 -0.092 -18.621 1.00 96.62 404 TRP A CA 1
ATOM 3093 C C . TRP A 1 404 ? -0.941 -1.463 -18.353 1.00 96.62 404 TRP A C 1
ATOM 3095 O O . TRP A 1 404 ? -1.811 -1.654 -17.508 1.00 96.62 404 TRP A O 1
ATOM 3105 N N . THR A 1 405 ? -0.427 -2.463 -19.065 1.00 96.94 405 THR A N 1
ATOM 3106 C CA . THR A 1 405 ? -0.673 -3.882 -18.769 1.00 96.94 405 THR A CA 1
ATOM 3107 C C . THR A 1 405 ? 0.248 -4.376 -17.648 1.00 96.94 405 THR A C 1
ATOM 3109 O O . THR A 1 405 ? 1.267 -3.758 -17.338 1.00 96.94 405 THR A O 1
ATOM 3112 N N . ALA A 1 406 ? -0.006 -5.576 -17.114 1.00 97.31 406 ALA A N 1
ATOM 3113 C CA . ALA A 1 406 ? 0.911 -6.222 -16.165 1.00 97.31 406 ALA A CA 1
ATOM 3114 C C . ALA A 1 406 ? 2.357 -6.355 -16.701 1.00 97.31 406 ALA A C 1
ATOM 3116 O O . ALA A 1 406 ? 3.318 -6.345 -15.929 1.00 97.31 406 ALA A O 1
ATOM 3117 N N . LEU A 1 407 ? 2.530 -6.451 -18.027 1.00 97.94 407 LEU A N 1
ATOM 3118 C CA . LEU A 1 407 ? 3.849 -6.480 -18.661 1.00 97.94 407 LEU A CA 1
ATOM 3119 C C . LEU A 1 407 ? 4.553 -5.116 -18.613 1.00 97.94 407 LEU A C 1
ATOM 3121 O O . LEU A 1 407 ? 5.766 -5.082 -18.402 1.00 97.94 407 LEU A O 1
ATOM 3125 N N . HIS A 1 408 ? 3.812 -4.014 -18.774 1.00 97.44 408 HIS A N 1
ATOM 3126 C CA . HIS A 1 408 ? 4.350 -2.665 -18.587 1.00 97.44 408 HIS A CA 1
ATOM 3127 C C . HIS A 1 408 ? 4.844 -2.491 -17.155 1.00 97.44 408 HIS A C 1
ATOM 3129 O O . HIS A 1 408 ? 6.012 -2.171 -16.962 1.00 97.44 408 HIS A O 1
ATOM 3135 N N . GLU A 1 409 ? 4.012 -2.814 -16.164 1.00 97.44 409 GLU A N 1
ATOM 3136 C CA . GLU A 1 409 ? 4.369 -2.749 -14.741 1.00 97.44 409 GLU A CA 1
ATOM 3137 C C . GLU A 1 409 ? 5.644 -3.548 -14.423 1.00 97.44 409 GLU A C 1
ATOM 3139 O O . GLU A 1 409 ? 6.601 -3.023 -13.848 1.00 97.44 409 GLU A O 1
ATOM 3144 N N . ALA A 1 410 ? 5.731 -4.801 -14.884 1.00 98.00 410 ALA A N 1
ATOM 3145 C CA . ALA A 1 410 ? 6.926 -5.623 -14.689 1.00 98.00 410 ALA A CA 1
ATOM 3146 C C . ALA A 1 410 ? 8.179 -5.021 -15.352 1.00 98.00 410 ALA A C 1
ATOM 3148 O O . ALA A 1 410 ? 9.273 -5.083 -14.783 1.00 98.00 410 ALA A O 1
ATOM 3149 N N . ALA A 1 411 ? 8.044 -4.437 -16.547 1.00 97.56 411 ALA A N 1
ATOM 3150 C CA . ALA A 1 411 ? 9.151 -3.821 -17.273 1.00 97.56 411 ALA A CA 1
ATOM 3151 C C . ALA A 1 411 ? 9.600 -2.488 -16.648 1.00 97.56 411 ALA A C 1
ATOM 3153 O O . ALA A 1 411 ? 10.803 -2.258 -16.498 1.00 97.56 411 ALA A O 1
ATOM 3154 N N . ILE A 1 412 ? 8.647 -1.655 -16.220 1.00 96.38 412 ILE A N 1
ATOM 3155 C CA . ILE A 1 412 ? 8.849 -0.372 -15.528 1.00 96.38 412 ILE A CA 1
ATOM 3156 C C . ILE A 1 412 ? 9.510 -0.567 -14.160 1.00 96.38 412 ILE A C 1
ATOM 3158 O O . ILE A 1 412 ? 10.197 0.338 -13.694 1.00 96.38 412 ILE A O 1
ATOM 3162 N N . GLN A 1 413 ? 9.323 -1.724 -13.521 1.00 97.31 413 GLN A N 1
ATOM 3163 C CA . GLN A 1 413 ? 9.935 -2.060 -12.229 1.00 97.31 413 GLN A CA 1
ATOM 3164 C C . GLN A 1 413 ? 11.152 -2.997 -12.356 1.00 97.31 413 GLN A C 1
ATOM 3166 O O . GLN A 1 413 ? 11.722 -3.425 -11.351 1.00 97.31 413 GLN A O 1
ATOM 3171 N N . GLY A 1 414 ? 11.565 -3.346 -13.581 1.00 96.81 414 GLY A N 1
ATOM 3172 C CA . GLY A 1 414 ? 12.757 -4.163 -13.832 1.00 96.81 414 GLY A CA 1
ATOM 3173 C C . GLY A 1 414 ? 12.642 -5.637 -13.417 1.00 96.81 414 GLY A C 1
ATOM 3174 O O . GLY A 1 414 ? 13.657 -6.292 -13.168 1.00 96.81 414 GLY A O 1
ATOM 3175 N N . ARG A 1 415 ? 11.427 -6.190 -13.325 1.00 97.81 415 ARG A N 1
ATOM 3176 C CA . ARG A 1 415 ? 11.149 -7.548 -12.822 1.00 97.81 415 ARG A CA 1
ATOM 3177 C C . ARG A 1 415 ? 11.346 -8.616 -13.905 1.00 97.81 415 ARG A C 1
ATOM 3179 O O . ARG A 1 415 ? 10.384 -9.176 -14.420 1.00 97.81 415 ARG A O 1
ATOM 3186 N N . LEU A 1 416 ? 12.599 -8.936 -14.245 1.00 97.81 416 LEU A N 1
ATOM 3187 C CA . LEU A 1 416 ? 12.924 -9.869 -15.342 1.00 97.81 416 LEU A CA 1
ATOM 3188 C C . LEU A 1 416 ? 12.225 -11.237 -15.240 1.00 97.81 416 LEU A C 1
ATOM 3190 O O . LEU A 1 416 ? 11.682 -11.711 -16.234 1.00 97.81 416 LEU A O 1
ATOM 3194 N N . SER A 1 417 ? 12.216 -11.871 -14.065 1.00 98.19 417 SER A N 1
ATOM 3195 C CA . SER A 1 417 ? 11.574 -13.182 -13.873 1.00 98.19 417 SER A CA 1
ATOM 3196 C C . SER A 1 417 ? 10.061 -13.135 -14.108 1.00 98.19 417 SER A C 1
ATOM 3198 O O . SER A 1 417 ? 9.490 -14.069 -14.668 1.00 98.19 417 SER A O 1
ATOM 3200 N N . VAL A 1 418 ? 9.414 -12.031 -13.734 1.00 98.25 418 VAL A N 1
ATOM 3201 C CA . VAL A 1 418 ? 7.988 -11.791 -13.983 1.00 98.25 418 VAL A CA 1
ATOM 3202 C C . VAL A 1 418 ? 7.730 -11.499 -15.459 1.00 98.25 418 VAL A C 1
ATOM 3204 O O . VAL A 1 418 ? 6.794 -12.057 -16.017 1.00 98.25 418 VAL A O 1
ATOM 3207 N N . VAL A 1 419 ? 8.572 -10.697 -16.120 1.00 98.06 419 VAL A N 1
ATOM 3208 C CA . VAL A 1 419 ? 8.489 -10.460 -17.575 1.00 98.06 419 VAL A CA 1
ATOM 3209 C C . VAL A 1 419 ? 8.561 -11.785 -18.340 1.00 98.06 419 VAL A C 1
ATOM 3211 O O . VAL A 1 419 ? 7.741 -12.041 -19.220 1.00 98.06 419 VAL A O 1
ATOM 3214 N N . GLN A 1 420 ? 9.504 -12.654 -17.968 1.00 97.62 420 GLN A N 1
ATOM 3215 C CA . GLN A 1 420 ? 9.652 -13.992 -18.546 1.00 97.62 420 GLN A CA 1
ATOM 3216 C C . GLN A 1 420 ? 8.400 -14.849 -18.349 1.00 97.62 420 GLN A C 1
ATOM 3218 O O . GLN A 1 420 ? 7.966 -15.526 -19.279 1.00 97.62 420 GLN A O 1
ATOM 3223 N N . LEU A 1 421 ? 7.818 -14.807 -17.151 1.00 97.81 421 LEU A N 1
ATOM 3224 C CA . LEU A 1 421 ? 6.621 -15.565 -16.810 1.00 97.81 421 LEU A CA 1
ATOM 3225 C C . LEU A 1 421 ? 5.375 -15.045 -17.540 1.00 97.81 421 LEU A C 1
ATOM 3227 O O . LEU A 1 421 ? 4.652 -15.839 -18.132 1.00 97.81 421 LEU A O 1
ATOM 3231 N N . LEU A 1 422 ? 5.143 -13.731 -17.562 1.00 97.25 422 LEU A N 1
ATOM 3232 C CA . LEU A 1 422 ? 4.021 -13.119 -18.281 1.00 97.25 422 LEU A CA 1
ATOM 3233 C C . LEU A 1 422 ? 4.065 -13.473 -19.771 1.00 97.25 422 LEU A C 1
ATOM 3235 O O . LEU A 1 422 ? 3.060 -13.900 -20.328 1.00 97.25 422 LEU A O 1
ATOM 3239 N N . LEU A 1 423 ? 5.243 -13.390 -20.393 1.00 96.25 423 LEU A N 1
ATOM 3240 C CA . LEU A 1 423 ? 5.434 -13.704 -21.813 1.00 96.25 423 LEU A CA 1
ATOM 3241 C C . LEU A 1 423 ? 5.472 -15.205 -22.128 1.00 96.25 423 LEU A C 1
ATOM 3243 O O . LEU A 1 423 ? 5.509 -15.580 -23.298 1.00 96.25 423 LEU A O 1
ATOM 3247 N N . SER A 1 424 ? 5.446 -16.076 -21.114 1.00 94.75 424 SER A N 1
ATOM 3248 C CA . SER A 1 424 ? 5.160 -17.499 -21.329 1.00 94.75 424 SER A CA 1
ATOM 3249 C C . SER A 1 424 ? 3.682 -17.741 -21.661 1.00 94.75 424 SER A C 1
ATOM 3251 O O . SER A 1 424 ? 3.348 -18.761 -22.263 1.00 94.75 424 SER A O 1
ATOM 3253 N N . ASN A 1 425 ? 2.799 -16.791 -21.321 1.00 93.56 425 ASN A N 1
ATOM 3254 C CA . ASN A 1 425 ? 1.391 -16.834 -21.684 1.00 93.56 425 ASN A CA 1
ATOM 3255 C C . ASN A 1 425 ? 1.189 -16.223 -23.087 1.00 93.56 425 ASN A C 1
ATOM 3257 O O . ASN A 1 425 ? 1.444 -15.031 -23.273 1.00 93.56 425 ASN A O 1
ATOM 3261 N N . PRO A 1 426 ? 0.675 -16.986 -24.071 1.00 90.75 426 PRO A N 1
ATOM 3262 C CA . PRO A 1 426 ? 0.547 -16.530 -25.458 1.00 90.75 426 PRO A CA 1
ATOM 3263 C C . PRO A 1 426 ? -0.453 -15.381 -25.653 1.00 90.75 426 PRO A C 1
ATOM 3265 O O . PRO A 1 426 ? -0.473 -14.776 -26.720 1.00 90.75 426 PRO A O 1
ATOM 3268 N N . ARG A 1 427 ? -1.297 -15.081 -24.655 1.00 92.62 427 ARG A N 1
ATOM 3269 C CA . ARG A 1 427 ? -2.239 -13.951 -24.706 1.00 92.62 427 ARG A CA 1
ATOM 3270 C C . ARG A 1 427 ? -1.561 -12.599 -24.463 1.00 92.62 427 ARG A C 1
ATOM 3272 O O . ARG A 1 427 ? -2.146 -11.573 -24.789 1.00 92.62 427 ARG A O 1
ATOM 3279 N N . VAL A 1 428 ? -0.367 -12.580 -23.869 1.00 95.38 428 VAL A N 1
ATOM 3280 C CA . VAL A 1 428 ? 0.334 -11.337 -2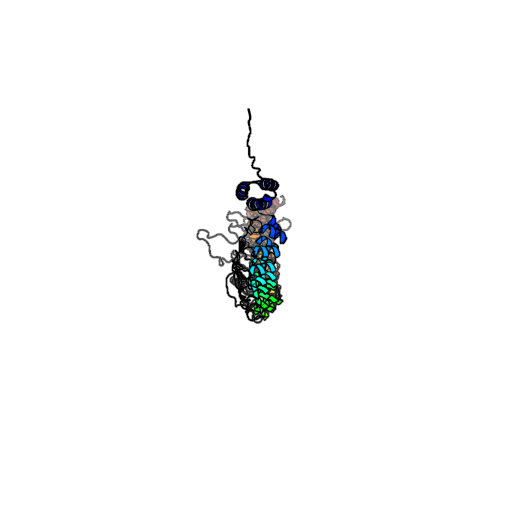3.530 1.00 95.38 428 VAL A CA 1
ATOM 3281 C C . VAL A 1 428 ? 1.073 -10.809 -24.756 1.00 95.38 428 VAL A C 1
ATOM 3283 O O . VAL A 1 428 ? 2.015 -11.434 -25.241 1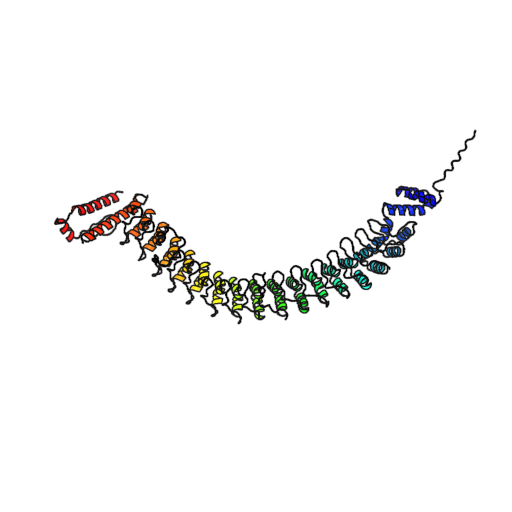.00 95.38 428 VAL A O 1
ATOM 3286 N N . ASP A 1 429 ? 0.670 -9.633 -25.234 1.00 95.38 429 ASP A N 1
ATOM 3287 C CA . ASP A 1 429 ? 1.368 -8.945 -26.317 1.00 95.38 429 ASP A CA 1
ATOM 3288 C C . ASP A 1 429 ? 2.655 -8.284 -25.802 1.00 95.38 429 ASP A C 1
ATOM 3290 O O . ASP A 1 429 ? 2.628 -7.382 -24.962 1.00 95.38 429 ASP A O 1
ATOM 3294 N N . ILE A 1 430 ? 3.795 -8.723 -26.340 1.00 96.12 430 ILE A N 1
ATOM 3295 C CA . ILE A 1 430 ? 5.120 -8.171 -26.035 1.00 96.12 430 ILE A CA 1
ATOM 3296 C C . ILE A 1 430 ? 5.267 -6.702 -26.463 1.00 96.12 430 ILE A C 1
ATOM 3298 O O . ILE A 1 430 ? 6.077 -5.973 -25.890 1.00 96.12 430 ILE A O 1
ATOM 3302 N N . ASN A 1 431 ? 4.476 -6.271 -27.449 1.00 95.69 431 ASN A N 1
ATOM 3303 C CA . ASN A 1 431 ? 4.466 -4.920 -28.003 1.00 95.69 431 ASN A CA 1
ATOM 3304 C C . ASN A 1 431 ? 3.200 -4.144 -27.634 1.00 95.69 431 ASN A C 1
ATOM 3306 O O . ASN A 1 431 ? 2.873 -3.178 -28.332 1.00 95.69 431 ASN A O 1
ATOM 3310 N N . ALA A 1 432 ? 2.502 -4.552 -26.566 1.00 95.44 432 ALA A N 1
ATOM 3311 C CA . ALA A 1 432 ? 1.365 -3.803 -26.047 1.00 95.44 432 ALA A CA 1
ATOM 3312 C C . ALA A 1 432 ? 1.748 -2.324 -25.910 1.00 95.44 432 ALA A C 1
ATOM 3314 O O . ALA A 1 432 ? 2.863 -2.017 -25.490 1.00 95.44 432 ALA A O 1
ATOM 3315 N N . LYS A 1 433 ? 0.843 -1.427 -26.295 1.00 94.00 433 LYS A N 1
ATOM 3316 C CA . LYS A 1 433 ? 1.070 0.015 -26.236 1.00 94.00 433 LYS A CA 1
ATOM 3317 C C . LYS A 1 433 ? 0.234 0.632 -25.130 1.00 94.00 433 LYS A C 1
ATOM 3319 O O . LYS A 1 433 ? -0.954 0.328 -25.053 1.00 94.00 433 LYS A O 1
ATOM 3324 N N . ASP A 1 434 ? 0.853 1.495 -24.336 1.00 94.25 434 ASP A N 1
ATOM 3325 C CA . ASP A 1 434 ? 0.150 2.354 -23.384 1.00 94.25 434 ASP A CA 1
ATOM 3326 C C . ASP A 1 434 ? -0.580 3.522 -24.079 1.00 94.25 434 ASP A C 1
ATOM 3328 O O . ASP A 1 434 ? -0.538 3.653 -25.311 1.00 94.25 434 ASP A O 1
ATOM 3332 N N . GLU A 1 435 ? -1.247 4.393 -23.312 1.00 92.12 435 GLU A N 1
ATOM 3333 C CA . GLU A 1 435 ? -1.972 5.550 -23.867 1.00 92.12 435 GLU A CA 1
ATOM 3334 C C . GLU A 1 435 ? -1.061 6.557 -24.592 1.00 92.12 435 GLU A C 1
ATOM 3336 O O . GLU A 1 435 ? -1.514 7.344 -25.429 1.00 92.12 435 GLU A O 1
ATOM 3341 N N . HIS A 1 436 ? 0.243 6.520 -24.322 1.00 90.56 436 HIS A N 1
ATOM 3342 C CA . HIS A 1 436 ? 1.254 7.337 -24.988 1.00 90.56 436 HIS A CA 1
ATOM 3343 C C . HIS A 1 436 ? 1.938 6.608 -26.152 1.00 90.56 436 HIS A C 1
ATOM 3345 O O . HIS A 1 436 ? 2.859 7.155 -26.766 1.00 90.56 436 HIS A O 1
ATOM 3351 N N . GLY A 1 437 ? 1.505 5.388 -26.474 1.00 91.12 437 GLY A N 1
ATOM 3352 C CA . GLY A 1 437 ? 2.076 4.565 -27.530 1.00 91.12 437 GLY A CA 1
ATOM 3353 C C . GLY A 1 437 ? 3.380 3.855 -27.155 1.00 91.12 437 GLY A C 1
ATOM 3354 O O . GLY A 1 437 ? 4.003 3.284 -28.054 1.00 91.12 437 GLY A O 1
ATOM 3355 N N . GLN A 1 438 ? 3.799 3.877 -25.883 1.00 93.19 438 GLN A N 1
ATOM 3356 C CA . GLN A 1 438 ? 5.024 3.220 -25.422 1.00 93.19 438 GLN A CA 1
ATOM 3357 C C . GLN A 1 438 ? 4.836 1.730 -25.260 1.00 93.19 438 GLN A C 1
ATOM 3359 O O . GLN A 1 438 ? 3.789 1.268 -24.828 1.00 93.19 438 GLN A O 1
ATOM 3364 N N . THR A 1 439 ? 5.900 0.989 -25.555 1.00 95.12 439 THR A N 1
ATOM 3365 C CA . THR A 1 439 ? 5.967 -0.453 -25.326 1.00 95.12 439 THR A CA 1
ATOM 3366 C C . THR A 1 439 ? 6.712 -0.778 -24.029 1.00 95.12 439 THR A C 1
ATOM 3368 O O . THR A 1 439 ? 7.505 0.038 -23.540 1.00 95.12 439 THR A O 1
ATOM 3371 N N . PRO A 1 440 ? 6.575 -2.007 -23.496 1.00 96.50 440 PRO A N 1
ATOM 3372 C CA . PRO A 1 440 ? 7.358 -2.466 -22.350 1.00 96.50 440 PRO A CA 1
ATOM 3373 C C . PRO A 1 440 ? 8.876 -2.358 -22.566 1.00 96.50 440 PRO A C 1
ATOM 3375 O O . PRO A 1 440 ? 9.612 -2.030 -21.635 1.00 96.50 440 PRO A O 1
ATOM 3378 N N . LEU A 1 441 ? 9.363 -2.579 -23.797 1.00 96.56 441 LEU A N 1
ATOM 3379 C CA . LEU A 1 441 ? 10.774 -2.370 -24.140 1.00 96.56 441 LEU A CA 1
ATOM 3380 C C . LEU A 1 441 ? 11.175 -0.899 -23.986 1.00 96.56 441 LEU A C 1
ATOM 3382 O O . LEU A 1 441 ? 12.226 -0.619 -23.406 1.00 96.56 441 LEU A O 1
ATOM 3386 N N . TRP A 1 442 ? 10.347 0.030 -24.475 1.00 94.69 442 TRP A N 1
ATOM 3387 C CA . TRP A 1 442 ? 10.605 1.462 -24.342 1.00 94.69 442 TRP A CA 1
ATOM 3388 C C . TRP A 1 442 ? 10.757 1.848 -22.870 1.00 94.69 442 TRP A C 1
ATOM 3390 O O . TRP A 1 442 ? 11.797 2.389 -22.483 1.00 94.69 442 TRP A O 1
ATOM 3400 N N . TRP A 1 443 ? 9.808 1.440 -22.025 1.00 95.19 443 TRP A N 1
ATOM 3401 C CA . TRP A 1 443 ? 9.858 1.689 -20.585 1.00 95.19 443 TRP A CA 1
ATOM 3402 C C . TRP A 1 443 ? 11.072 1.054 -19.900 1.00 95.19 443 TRP A C 1
ATOM 3404 O O . TRP A 1 443 ? 11.743 1.724 -19.113 1.00 95.19 443 TRP A O 1
ATOM 3414 N N . ALA A 1 444 ? 11.421 -0.193 -20.234 1.00 96.25 444 ALA A N 1
ATOM 3415 C CA . ALA A 1 444 ? 12.616 -0.847 -19.697 1.00 96.25 444 ALA A CA 1
ATOM 3416 C C . ALA A 1 444 ? 13.905 -0.086 -20.061 1.00 96.25 444 ALA A C 1
ATOM 3418 O O . ALA A 1 444 ? 14.823 0.005 -19.243 1.00 96.25 444 ALA A O 1
ATOM 3419 N N . THR A 1 445 ? 13.980 0.489 -21.268 1.00 94.56 445 THR A N 1
ATOM 3420 C CA . THR A 1 445 ? 15.120 1.323 -21.681 1.00 94.56 445 THR A CA 1
ATOM 3421 C C . THR A 1 445 ? 15.129 2.698 -21.016 1.00 94.56 445 THR A C 1
ATOM 3423 O O . THR A 1 445 ? 16.176 3.112 -20.522 1.00 94.56 445 THR A O 1
ATOM 3426 N N . PHE A 1 446 ? 13.977 3.368 -20.929 1.00 93.56 446 PHE A N 1
ATOM 3427 C CA . PHE A 1 446 ? 13.822 4.677 -20.291 1.00 93.56 446 PHE A CA 1
ATOM 3428 C C . PHE A 1 446 ? 14.157 4.633 -18.795 1.00 93.56 446 PHE A C 1
ATOM 3430 O O . PHE A 1 446 ? 14.864 5.496 -18.282 1.00 93.56 446 PHE A O 1
ATOM 3437 N N . ARG A 1 447 ? 13.709 3.582 -18.098 1.00 94.38 447 ARG A N 1
ATOM 3438 C CA . ARG A 1 447 ? 13.954 3.365 -16.663 1.00 94.38 447 ARG A CA 1
ATOM 3439 C C . ARG A 1 447 ? 15.301 2.700 -16.356 1.00 94.38 447 ARG A C 1
ATOM 3441 O O . ARG A 1 447 ? 15.582 2.418 -15.196 1.00 94.38 447 ARG A O 1
ATOM 3448 N N . MET A 1 448 ? 16.136 2.473 -17.374 1.00 93.94 448 MET A N 1
ATOM 3449 C CA . MET A 1 448 ? 17.488 1.914 -17.253 1.00 93.94 448 MET A CA 1
ATOM 3450 C C . MET A 1 448 ? 17.543 0.493 -16.653 1.00 93.94 448 MET A C 1
ATOM 3452 O O . MET A 1 448 ? 18.430 0.191 -15.856 1.00 93.94 448 MET A O 1
ATOM 3456 N N . TYR A 1 449 ? 16.657 -0.415 -17.082 1.00 96.69 449 TYR A N 1
ATOM 3457 C CA . TYR A 1 449 ? 16.683 -1.839 -16.710 1.00 96.69 449 TYR A CA 1
ATOM 3458 C C . TYR A 1 449 ? 17.303 -2.719 -17.817 1.00 96.69 449 TYR A C 1
ATOM 3460 O O . TYR A 1 449 ? 16.576 -3.355 -18.590 1.00 96.69 449 TYR A O 1
ATOM 3468 N N . PRO A 1 450 ? 18.651 -2.813 -17.912 1.00 94.50 450 PRO A N 1
ATOM 3469 C CA . PRO A 1 450 ? 19.343 -3.503 -19.002 1.00 94.50 450 PRO A CA 1
ATOM 3470 C C . PRO A 1 450 ? 18.963 -4.968 -19.153 1.00 94.50 450 PRO A C 1
ATOM 3472 O O . PRO A 1 450 ? 18.846 -5.434 -20.278 1.00 94.50 450 PRO A O 1
ATOM 3475 N N . CYS A 1 451 ? 18.781 -5.701 -18.053 1.00 96.25 451 CYS A N 1
ATOM 3476 C CA . CYS A 1 451 ? 18.503 -7.134 -18.115 1.00 96.25 451 CYS A CA 1
ATOM 3477 C C . CYS A 1 451 ? 17.138 -7.419 -18.759 1.00 96.25 451 CYS A C 1
ATOM 3479 O O . CYS A 1 451 ? 17.031 -8.321 -19.586 1.00 96.25 451 CYS A O 1
ATOM 3481 N N . VAL A 1 452 ? 16.116 -6.617 -18.430 1.00 97.56 452 VAL A N 1
ATOM 3482 C CA . VAL A 1 452 ? 14.787 -6.708 -19.057 1.00 97.56 452 VAL A CA 1
ATOM 3483 C C . VAL A 1 452 ? 14.867 -6.299 -20.522 1.00 97.56 452 VAL A C 1
ATOM 3485 O O . VAL A 1 452 ? 14.448 -7.064 -21.386 1.00 97.56 452 VAL A O 1
ATOM 3488 N N . ALA A 1 453 ? 15.464 -5.139 -20.811 1.00 96.75 453 ALA A N 1
ATOM 3489 C CA . ALA A 1 453 ? 15.593 -4.641 -22.177 1.00 96.75 453 ALA A CA 1
ATOM 3490 C C . ALA A 1 453 ? 16.356 -5.627 -23.077 1.00 96.75 453 ALA A C 1
ATOM 3492 O O . ALA A 1 453 ? 15.877 -5.983 -24.147 1.00 96.75 453 ALA A O 1
ATOM 3493 N N . GLN A 1 454 ? 17.509 -6.136 -22.631 1.00 95.88 454 GLN A N 1
ATOM 3494 C CA . GLN A 1 454 ? 18.279 -7.134 -23.375 1.00 95.88 454 GLN A CA 1
ATOM 3495 C C . GLN A 1 454 ? 17.474 -8.404 -23.603 1.00 95.88 454 GLN A C 1
ATOM 3497 O O . GLN A 1 454 ? 17.472 -8.916 -24.716 1.00 95.88 454 GLN A O 1
ATOM 3502 N N . TRP A 1 455 ? 16.788 -8.922 -22.584 1.00 96.50 455 TRP A N 1
ATOM 3503 C CA . TRP A 1 455 ? 16.009 -10.144 -22.745 1.00 96.50 455 TRP A CA 1
ATOM 3504 C C . TRP A 1 455 ? 14.855 -9.961 -23.744 1.00 96.50 455 TRP A C 1
ATOM 3506 O O . TRP A 1 455 ? 14.677 -10.812 -24.614 1.00 96.50 455 TRP A O 1
ATOM 3516 N N . LEU A 1 456 ? 14.134 -8.833 -23.687 1.00 96.31 456 LEU A N 1
ATOM 3517 C CA . LEU A 1 456 ? 13.083 -8.494 -24.657 1.00 96.31 456 LEU A CA 1
ATOM 3518 C C . LEU A 1 456 ? 13.638 -8.382 -26.086 1.00 96.31 456 LEU A C 1
ATOM 3520 O O . LEU A 1 456 ? 13.005 -8.852 -27.024 1.00 96.31 456 LEU A O 1
ATOM 3524 N N . LEU A 1 457 ? 14.844 -7.833 -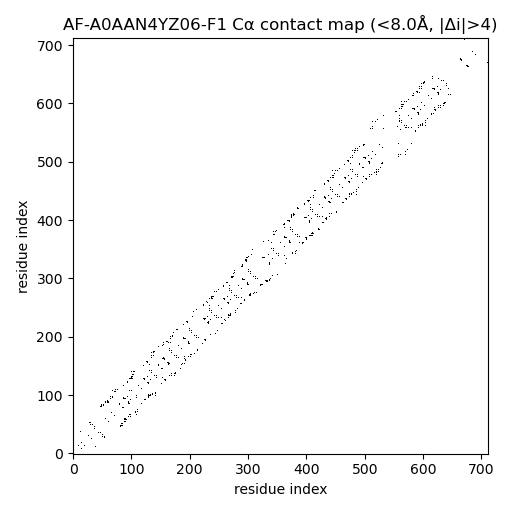26.258 1.00 95.31 457 LEU A N 1
ATOM 3525 C CA . LEU A 1 457 ? 15.489 -7.687 -27.569 1.00 95.31 457 LEU A CA 1
ATOM 3526 C C . LEU A 1 457 ? 15.866 -9.016 -28.239 1.00 95.31 457 LEU A C 1
ATOM 3528 O O . LEU A 1 457 ? 15.992 -9.050 -29.463 1.00 95.31 457 LEU A O 1
ATOM 3532 N N . HIS A 1 458 ? 16.012 -10.099 -27.468 1.00 93.25 458 HIS A N 1
ATOM 3533 C CA . HIS A 1 458 ? 16.231 -11.450 -28.001 1.00 93.25 458 HIS A CA 1
ATOM 3534 C C . HIS A 1 458 ? 14.939 -12.118 -28.500 1.00 93.25 458 HIS A C 1
ATOM 3536 O O . HIS A 1 458 ? 14.985 -13.265 -28.939 1.00 93.25 458 HIS A O 1
ATOM 3542 N N . LYS A 1 459 ? 13.780 -11.452 -28.409 1.00 93.81 459 LYS A N 1
ATOM 3543 C CA . LYS A 1 459 ? 12.521 -11.954 -28.971 1.00 93.81 459 LYS A CA 1
ATOM 3544 C C . LYS A 1 459 ? 12.374 -11.513 -30.423 1.00 93.81 459 LYS A C 1
ATOM 3546 O O . LYS A 1 459 ? 12.594 -10.350 -30.755 1.00 93.81 459 LYS A O 1
ATOM 3551 N N . ASP A 1 460 ? 11.986 -12.441 -31.291 1.00 87.19 460 ASP A N 1
ATOM 3552 C CA . ASP A 1 460 ? 11.964 -12.206 -32.739 1.00 87.19 460 ASP A CA 1
ATOM 3553 C C . ASP A 1 460 ? 10.960 -11.111 -33.133 1.00 87.19 460 ASP A C 1
ATOM 3555 O O . ASP A 1 460 ? 11.279 -10.224 -33.924 1.00 87.19 460 ASP A O 1
ATOM 3559 N N . ASN A 1 461 ? 9.779 -11.109 -32.508 1.00 89.19 461 ASN A N 1
ATOM 3560 C CA . ASN A 1 461 ? 8.658 -10.220 -32.821 1.00 89.19 461 ASN A CA 1
ATOM 3561 C C . ASN A 1 461 ? 8.661 -8.868 -32.076 1.00 89.19 461 ASN A C 1
ATOM 3563 O O . ASN A 1 461 ? 7.650 -8.171 -32.114 1.00 89.19 461 ASN A O 1
ATOM 3567 N N . ILE A 1 462 ? 9.737 -8.488 -31.381 1.00 94.69 462 ILE A N 1
ATOM 3568 C CA . ILE A 1 462 ? 9.800 -7.220 -30.629 1.00 94.69 462 ILE A CA 1
ATOM 3569 C C . ILE A 1 462 ? 9.922 -5.998 -31.561 1.00 94.69 462 ILE A C 1
ATOM 3571 O O . ILE A 1 462 ? 10.745 -5.974 -32.473 1.00 94.69 462 ILE A O 1
ATOM 3575 N N . ASN A 1 463 ? 9.138 -4.949 -31.302 1.00 93.62 463 ASN A N 1
ATOM 3576 C CA . ASN A 1 463 ? 9.205 -3.680 -32.023 1.00 93.62 463 ASN A CA 1
ATOM 3577 C C . ASN A 1 463 ? 10.188 -2.707 -31.352 1.00 93.62 463 ASN A C 1
ATOM 3579 O O . ASN A 1 463 ? 9.904 -2.130 -30.300 1.00 93.62 463 ASN A O 1
ATOM 3583 N N . VAL A 1 464 ? 11.321 -2.465 -32.010 1.00 94.31 464 VAL A N 1
ATOM 3584 C CA . VAL A 1 464 ? 12.401 -1.604 -31.498 1.00 94.31 464 VAL A CA 1
ATOM 3585 C C . VAL A 1 464 ? 12.320 -0.135 -31.914 1.00 94.31 464 VAL A C 1
ATOM 3587 O O . VAL A 1 464 ? 13.023 0.695 -31.341 1.00 94.31 464 VAL A O 1
ATOM 3590 N N . ASN A 1 465 ? 11.439 0.206 -32.858 1.00 92.19 465 ASN A N 1
ATOM 3591 C CA . ASN A 1 465 ? 11.298 1.563 -33.404 1.00 92.19 465 ASN A CA 1
ATOM 3592 C C . ASN A 1 465 ? 10.105 2.318 -32.809 1.00 92.19 465 ASN A C 1
ATOM 3594 O O . ASN A 1 465 ? 9.574 3.245 -33.420 1.00 92.19 465 ASN A O 1
ATOM 3598 N N . THR A 1 466 ? 9.642 1.903 -31.630 1.00 90.94 466 THR A N 1
ATOM 3599 C CA . THR A 1 466 ? 8.571 2.618 -30.935 1.00 90.94 466 THR A CA 1
ATOM 3600 C C . THR A 1 466 ? 9.058 4.028 -30.600 1.00 90.94 466 THR A C 1
ATOM 3602 O O . THR A 1 466 ? 10.084 4.190 -29.936 1.00 90.94 466 THR A O 1
ATOM 3605 N N . ILE A 1 467 ? 8.333 5.028 -31.101 1.00 87.19 467 ILE A N 1
ATOM 3606 C CA . ILE A 1 467 ? 8.569 6.446 -30.832 1.00 87.19 467 ILE A CA 1
ATOM 3607 C C . ILE A 1 467 ? 7.746 6.875 -29.631 1.00 87.19 467 ILE A C 1
ATOM 3609 O O . ILE A 1 467 ? 6.536 6.649 -29.587 1.00 87.19 467 ILE A O 1
ATOM 3613 N N . GLY A 1 468 ? 8.432 7.478 -28.668 1.00 80.06 468 GLY A N 1
ATOM 3614 C CA . GLY A 1 468 ? 7.859 7.793 -27.385 1.00 80.06 468 GLY A CA 1
ATOM 3615 C C . GLY A 1 468 ? 7.416 9.230 -27.190 1.00 80.06 468 GLY A C 1
ATOM 3616 O O . GLY A 1 468 ? 7.383 10.029 -28.132 1.00 80.06 468 GLY A O 1
ATOM 3617 N N . LEU A 1 469 ? 7.103 9.569 -25.935 1.00 73.12 469 LEU A N 1
ATOM 3618 C CA . LEU A 1 469 ? 7.015 10.959 -25.495 1.00 73.12 469 LEU A CA 1
ATOM 3619 C C . LEU A 1 469 ? 8.303 11.661 -25.943 1.00 73.12 469 LEU A C 1
ATOM 3621 O O . LEU A 1 469 ? 9.387 11.097 -25.845 1.00 73.12 469 LEU A O 1
ATOM 3625 N N . ASP A 1 470 ? 8.185 12.861 -26.505 1.00 80.31 470 ASP A N 1
ATOM 3626 C CA . ASP A 1 470 ? 9.318 13.600 -27.074 1.00 80.31 470 ASP A CA 1
ATOM 3627 C C . ASP A 1 470 ? 9.964 12.991 -28.340 1.00 80.31 470 ASP A C 1
ATOM 3629 O O . ASP A 1 470 ? 11.082 13.371 -28.687 1.00 80.31 470 ASP A O 1
ATOM 3633 N N . GLN A 1 471 ? 9.262 12.121 -29.083 1.00 86.62 471 GLN A N 1
ATOM 3634 C CA . GLN A 1 471 ? 9.758 11.459 -30.310 1.00 86.62 471 GLN A CA 1
ATOM 3635 C C . GLN A 1 471 ? 11.009 10.585 -30.075 1.00 86.62 471 GLN A C 1
ATOM 3637 O O . GLN A 1 471 ? 11.747 10.269 -31.006 1.00 86.62 471 GLN A O 1
ATOM 3642 N N . THR A 1 472 ? 11.282 10.181 -28.833 1.00 89.94 472 THR A N 1
ATOM 3643 C CA . THR A 1 472 ? 12.468 9.384 -28.502 1.00 89.94 472 THR A CA 1
ATOM 3644 C C . THR A 1 472 ? 12.227 7.896 -28.729 1.00 89.94 472 THR A C 1
ATOM 3646 O O . THR A 1 472 ? 11.170 7.354 -28.421 1.00 89.94 472 THR A O 1
ATOM 3649 N N . THR A 1 473 ? 13.239 7.190 -29.224 1.00 93.06 473 THR A N 1
ATOM 3650 C CA . THR A 1 473 ? 13.210 5.722 -29.344 1.00 93.06 473 THR A CA 1
ATOM 3651 C C . THR A 1 473 ? 13.986 5.059 -28.208 1.00 93.06 473 THR A C 1
ATOM 3653 O O . THR A 1 473 ? 14.789 5.704 -27.528 1.00 93.06 473 THR A O 1
ATOM 3656 N N . SER A 1 474 ? 13.840 3.742 -28.042 1.00 93.88 474 SER A N 1
ATOM 3657 C CA . SER A 1 474 ? 14.668 2.963 -27.106 1.00 93.88 474 SER A CA 1
ATOM 3658 C C . SER A 1 474 ? 16.174 3.160 -27.317 1.00 93.88 474 SER A C 1
ATOM 3660 O O . SER A 1 474 ? 16.938 3.141 -26.351 1.00 93.88 474 SER A O 1
ATOM 3662 N N . LEU A 1 475 ? 16.613 3.402 -28.561 1.00 95.44 475 LEU A N 1
ATOM 3663 C CA . LEU A 1 475 ? 18.014 3.700 -28.861 1.00 95.44 475 LEU A CA 1
ATOM 3664 C C . LEU A 1 475 ? 18.451 5.060 -28.299 1.00 95.44 475 LEU A C 1
ATOM 3666 O O . LEU A 1 475 ? 19.559 5.154 -27.776 1.00 95.44 475 LEU A O 1
ATOM 3670 N N . HIS A 1 476 ? 17.594 6.087 -28.341 1.00 93.69 476 HIS A N 1
ATOM 3671 C CA . HIS A 1 476 ? 17.901 7.390 -27.739 1.00 93.69 476 HIS A CA 1
ATOM 3672 C C . HIS A 1 476 ? 18.172 7.248 -26.242 1.00 93.69 476 HIS A C 1
ATOM 3674 O O . HIS A 1 476 ? 19.198 7.723 -25.761 1.00 93.69 476 HIS A O 1
ATOM 3680 N N . HIS A 1 477 ? 17.304 6.534 -25.520 1.00 93.56 477 HIS A N 1
ATOM 3681 C CA . HIS A 1 477 ? 17.473 6.322 -24.083 1.00 93.56 477 HIS A CA 1
ATOM 3682 C C . HIS A 1 477 ? 18.681 5.441 -23.758 1.00 93.56 477 HIS A C 1
ATOM 3684 O O . HIS A 1 477 ? 19.435 5.765 -22.843 1.00 93.56 477 HIS A O 1
ATOM 3690 N N . ALA A 1 478 ? 18.930 4.379 -24.533 1.00 95.38 478 ALA A N 1
ATOM 3691 C CA . ALA A 1 478 ? 20.119 3.548 -24.353 1.00 95.38 478 ALA A CA 1
ATOM 3692 C C . ALA A 1 478 ? 21.420 4.353 -24.531 1.00 95.38 478 ALA A C 1
ATOM 3694 O O . ALA A 1 478 ? 22.354 4.179 -23.749 1.00 95.38 478 ALA A O 1
ATOM 3695 N N . VAL A 1 479 ? 21.468 5.254 -25.519 1.00 95.50 479 VAL A N 1
ATOM 3696 C CA . VAL A 1 479 ? 22.609 6.149 -25.765 1.00 95.50 479 VAL A CA 1
ATOM 3697 C C . VAL A 1 479 ? 22.736 7.219 -24.685 1.00 95.50 479 VAL A C 1
ATOM 3699 O O . VAL A 1 479 ? 23.822 7.419 -24.149 1.00 95.50 479 VAL A O 1
ATOM 3702 N N . GLN A 1 480 ? 21.638 7.883 -24.329 1.00 92.94 480 GLN A N 1
ATOM 3703 C CA . GLN A 1 480 ? 21.629 8.927 -23.306 1.00 92.94 480 GLN A CA 1
ATOM 3704 C C . GLN A 1 480 ? 22.076 8.393 -21.940 1.00 92.94 480 GLN A C 1
ATOM 3706 O O . GLN A 1 480 ? 22.795 9.080 -21.221 1.00 92.94 480 GLN A O 1
ATOM 3711 N N . ALA A 1 481 ? 21.689 7.161 -21.608 1.00 92.06 481 ALA A N 1
ATOM 3712 C CA . ALA A 1 481 ? 22.082 6.476 -20.382 1.00 92.06 481 ALA A CA 1
ATOM 3713 C C . ALA A 1 481 ? 23.499 5.863 -20.429 1.00 92.06 481 ALA A C 1
ATOM 3715 O O . ALA A 1 481 ? 23.936 5.298 -19.428 1.00 92.06 481 ALA A O 1
ATOM 3716 N N . GLY A 1 482 ? 24.199 5.899 -21.573 1.00 93.88 482 GLY A N 1
ATOM 3717 C CA . GLY A 1 482 ? 25.509 5.251 -21.747 1.00 93.88 482 GLY A CA 1
ATOM 3718 C C . GLY A 1 482 ? 25.458 3.716 -21.696 1.00 93.88 482 GLY A C 1
ATOM 3719 O O . GLY A 1 482 ? 26.450 3.048 -21.403 1.00 93.88 482 GLY A O 1
ATOM 3720 N N . ASN A 1 483 ? 24.295 3.108 -21.952 1.00 94.56 483 ASN A N 1
ATOM 3721 C CA . ASN A 1 483 ? 24.095 1.668 -21.817 1.00 94.56 483 ASN A CA 1
ATOM 3722 C C . ASN A 1 483 ? 24.546 0.913 -23.075 1.00 94.56 483 ASN A C 1
ATOM 3724 O O . ASN A 1 483 ? 23.742 0.512 -23.922 1.00 94.56 483 ASN A O 1
ATOM 3728 N N . ILE A 1 484 ? 25.857 0.687 -23.169 1.00 94.88 484 ILE A N 1
ATOM 3729 C CA . ILE A 1 484 ? 26.520 0.005 -24.293 1.00 94.88 484 ILE A CA 1
ATOM 3730 C C . ILE A 1 484 ? 25.913 -1.370 -24.583 1.00 94.88 484 ILE A C 1
ATOM 3732 O O . ILE A 1 484 ? 25.810 -1.767 -25.742 1.00 94.88 484 ILE A O 1
ATOM 3736 N N . ALA A 1 485 ? 25.512 -2.120 -23.558 1.00 95.12 485 ALA A N 1
ATOM 3737 C CA . ALA A 1 485 ? 25.014 -3.476 -23.744 1.00 95.12 485 ALA A CA 1
ATOM 3738 C C . ALA A 1 485 ? 23.620 -3.497 -24.397 1.00 95.12 485 ALA A C 1
ATOM 3740 O O . ALA A 1 485 ? 23.401 -4.254 -25.343 1.00 95.12 485 ALA A O 1
ATOM 3741 N N . VAL A 1 486 ? 22.705 -2.625 -23.956 1.00 96.00 486 VAL A N 1
ATOM 3742 C CA . VAL A 1 486 ? 21.381 -2.466 -24.585 1.00 96.00 486 VAL A CA 1
ATOM 3743 C C . VAL A 1 486 ? 21.507 -1.846 -25.975 1.00 96.00 486 VAL A C 1
ATOM 3745 O O . VAL A 1 486 ? 20.915 -2.363 -26.917 1.00 96.00 486 VAL A O 1
ATOM 3748 N N . ALA A 1 487 ? 22.323 -0.798 -26.136 1.00 96.44 487 ALA A N 1
ATOM 3749 C CA . ALA A 1 487 ? 22.564 -0.184 -27.441 1.00 96.44 487 ALA A CA 1
ATOM 3750 C C . ALA A 1 487 ? 23.133 -1.198 -28.446 1.00 96.44 487 ALA A C 1
ATOM 3752 O O . ALA A 1 487 ? 22.699 -1.253 -29.593 1.00 96.44 487 ALA A O 1
ATOM 3753 N N . ARG A 1 488 ? 24.049 -2.073 -28.010 1.00 96.06 488 ARG A N 1
ATOM 3754 C CA . ARG A 1 488 ? 24.615 -3.138 -28.851 1.00 96.06 488 ARG A CA 1
ATOM 3755 C C . ARG A 1 488 ? 23.561 -4.165 -29.242 1.00 96.06 488 ARG A C 1
ATOM 3757 O O . ARG A 1 488 ? 23.565 -4.618 -30.381 1.00 96.06 488 ARG A O 1
ATOM 3764 N N . ALA A 1 489 ? 22.689 -4.546 -28.311 1.00 95.19 489 ALA A N 1
ATOM 3765 C CA . ALA A 1 489 ? 21.595 -5.469 -28.590 1.00 95.19 489 ALA A CA 1
ATOM 3766 C C . ALA A 1 489 ? 20.590 -4.868 -29.589 1.00 95.19 489 ALA A C 1
ATOM 3768 O O . ALA A 1 489 ? 20.206 -5.554 -30.529 1.00 95.19 489 ALA A O 1
ATOM 3769 N N . LEU A 1 490 ? 20.245 -3.583 -29.445 1.00 95.38 490 LEU A N 1
ATOM 3770 C CA . LEU A 1 490 ? 19.418 -2.849 -30.407 1.00 95.38 490 LEU A CA 1
ATOM 3771 C C . LEU A 1 490 ? 20.075 -2.829 -31.793 1.00 95.38 490 LEU A C 1
ATOM 3773 O O . LEU A 1 490 ? 19.468 -3.266 -32.763 1.00 95.38 490 LEU A O 1
ATOM 3777 N N . LEU A 1 491 ? 21.330 -2.380 -31.891 1.00 94.75 491 LEU A N 1
ATOM 3778 C CA . LEU A 1 491 ? 22.033 -2.194 -33.169 1.00 94.75 491 LEU A CA 1
ATOM 3779 C C . LEU A 1 491 ? 22.296 -3.493 -33.942 1.00 94.75 491 LEU A C 1
ATOM 3781 O O . LEU A 1 491 ? 22.534 -3.436 -35.146 1.00 94.75 491 LEU A O 1
ATOM 3785 N N . ARG A 1 492 ? 22.255 -4.652 -33.272 1.00 93.06 492 ARG A N 1
ATOM 3786 C CA . ARG A 1 492 ? 22.313 -5.970 -33.925 1.00 93.06 492 ARG A CA 1
ATOM 3787 C C . ARG A 1 492 ? 21.050 -6.302 -34.707 1.00 93.06 492 ARG A C 1
ATOM 3789 O O . ARG A 1 492 ? 21.114 -7.168 -35.573 1.00 93.06 492 ARG A O 1
ATOM 3796 N N . ARG A 1 493 ? 19.918 -5.671 -34.396 1.00 92.31 493 ARG A N 1
ATOM 3797 C CA . ARG A 1 493 ? 18.688 -5.911 -35.135 1.00 92.31 493 ARG A CA 1
ATOM 3798 C C . ARG A 1 493 ? 18.688 -5.131 -36.442 1.00 92.31 493 ARG A C 1
ATOM 3800 O O . ARG A 1 493 ? 18.955 -3.930 -36.460 1.00 92.31 493 ARG A O 1
ATOM 3807 N N . GLU A 1 494 ? 18.383 -5.824 -37.533 1.00 89.12 494 GLU A N 1
ATOM 3808 C CA . GLU A 1 494 ? 18.370 -5.233 -38.873 1.00 89.12 494 GLU A CA 1
ATOM 3809 C C . GLU A 1 494 ? 17.213 -4.245 -39.056 1.00 89.12 494 GLU A C 1
ATOM 3811 O O . GLU A 1 494 ? 17.409 -3.211 -39.693 1.00 89.12 494 GLU A O 1
ATOM 3816 N N . ASP A 1 495 ? 16.065 -4.531 -38.430 1.00 91.00 495 ASP A N 1
ATOM 3817 C CA . ASP A 1 495 ? 14.824 -3.748 -38.480 1.00 91.00 495 ASP A CA 1
ATOM 3818 C C . ASP A 1 495 ? 14.888 -2.407 -37.729 1.00 91.00 495 ASP A C 1
ATOM 3820 O O . ASP A 1 495 ? 14.004 -1.574 -37.912 1.00 91.00 495 ASP A O 1
ATOM 3824 N N . LEU A 1 496 ? 15.918 -2.167 -36.913 1.00 94.12 496 LEU A N 1
ATOM 3825 C CA . LEU A 1 496 ? 16.122 -0.902 -36.206 1.00 94.12 496 LEU A CA 1
ATOM 3826 C C . LEU A 1 496 ? 16.446 0.245 -37.176 1.00 94.12 496 LEU A C 1
ATOM 3828 O O . LEU A 1 496 ? 17.373 0.128 -37.977 1.00 94.12 496 LEU A O 1
ATOM 3832 N N . ASP A 1 497 ? 15.774 1.386 -37.007 1.00 92.75 497 ASP A N 1
ATOM 3833 C CA . ASP A 1 497 ? 16.188 2.671 -37.575 1.00 92.75 497 ASP A CA 1
ATOM 3834 C C . ASP A 1 497 ? 17.145 3.395 -36.603 1.00 92.75 497 ASP A C 1
ATOM 3836 O O . ASP A 1 497 ? 16.712 3.920 -35.571 1.00 92.75 497 ASP A O 1
ATOM 3840 N N . PRO A 1 498 ? 18.460 3.457 -36.892 1.00 92.94 498 PRO A N 1
ATOM 3841 C CA . PRO A 1 498 ? 19.413 4.134 -36.019 1.00 92.94 498 PRO A CA 1
ATOM 3842 C C . PRO A 1 498 ? 19.386 5.667 -36.164 1.00 92.94 498 PRO A C 1
ATOM 3844 O O . PRO A 1 498 ? 20.103 6.357 -35.435 1.00 92.94 498 PRO A O 1
ATOM 3847 N N . ASN A 1 499 ? 18.599 6.204 -37.103 1.00 90.81 499 ASN A N 1
ATOM 3848 C CA . ASN A 1 499 ? 18.605 7.613 -37.499 1.00 90.81 499 ASN A CA 1
ATOM 3849 C C . ASN A 1 499 ? 17.359 8.386 -37.060 1.00 90.81 499 ASN A C 1
ATOM 3851 O O . ASN A 1 499 ? 17.232 9.562 -37.412 1.00 90.81 499 ASN A O 1
ATOM 3855 N N . SER A 1 500 ? 16.456 7.759 -36.303 1.00 89.75 500 SER A N 1
ATOM 3856 C CA . SER A 1 500 ? 15.262 8.424 -35.783 1.00 89.75 500 SER A CA 1
ATOM 3857 C C . SER A 1 500 ? 15.634 9.689 -35.002 1.00 89.75 500 SER A C 1
ATOM 3859 O O . SER A 1 500 ? 16.700 9.752 -34.386 1.00 89.75 500 SER A O 1
ATOM 3861 N N . LEU A 1 501 ? 14.766 10.699 -35.038 1.00 88.25 501 LEU A N 1
ATOM 3862 C CA . LEU A 1 501 ? 15.017 12.004 -34.427 1.00 88.25 501 LEU A CA 1
ATOM 3863 C C . LEU A 1 501 ? 14.086 12.240 -33.251 1.00 88.25 501 LEU A C 1
ATOM 3865 O O . LEU A 1 501 ? 12.878 12.063 -33.388 1.00 88.25 501 LEU A O 1
ATOM 3869 N N . ASP A 1 502 ? 14.643 12.726 -32.145 1.00 86.56 502 ASP A N 1
ATOM 3870 C CA . ASP A 1 502 ? 13.847 13.234 -31.031 1.00 86.56 502 ASP A CA 1
ATOM 3871 C C . ASP A 1 502 ? 13.144 14.568 -31.374 1.00 86.56 502 ASP A C 1
ATOM 3873 O O . ASP A 1 502 ? 13.318 15.161 -32.446 1.00 86.56 502 ASP A O 1
ATOM 3877 N N . ARG A 1 503 ? 12.362 15.105 -30.431 1.00 84.94 503 ARG A N 1
ATOM 3878 C CA . ARG A 1 503 ? 11.639 16.383 -30.580 1.00 84.94 503 ARG A CA 1
ATOM 3879 C C . ARG A 1 503 ? 12.541 17.588 -30.841 1.00 84.94 503 ARG A C 1
ATOM 3881 O O . ARG A 1 503 ? 12.056 18.622 -31.304 1.00 84.94 503 ARG A O 1
ATOM 3888 N N . PHE A 1 504 ? 13.822 17.495 -30.487 1.00 81.56 504 PHE A N 1
ATOM 3889 C CA . PHE A 1 504 ? 14.828 18.534 -30.694 1.00 81.56 504 PHE A CA 1
ATOM 3890 C C . PHE A 1 504 ? 15.567 18.350 -32.029 1.00 81.56 504 PHE A C 1
ATOM 3892 O O . PHE A 1 504 ? 16.392 19.192 -32.403 1.00 81.56 504 PHE A O 1
ATOM 3899 N N . GLY A 1 505 ? 15.250 17.288 -32.773 1.00 81.69 505 GLY A N 1
ATOM 3900 C CA . GLY A 1 505 ? 15.893 16.920 -34.027 1.00 81.69 505 GLY A CA 1
ATOM 3901 C C . GLY A 1 505 ? 17.251 16.246 -33.826 1.00 81.69 505 GLY A C 1
ATOM 3902 O O . GLY A 1 505 ? 18.105 16.317 -34.717 1.00 81.69 505 GLY A O 1
ATOM 3903 N N . TYR A 1 506 ? 17.513 15.673 -32.651 1.00 85.75 506 TYR A N 1
ATOM 3904 C CA . TYR A 1 506 ? 18.768 14.996 -32.344 1.00 85.75 506 TYR A CA 1
ATOM 3905 C C . TYR A 1 506 ? 18.653 13.519 -32.688 1.00 85.75 506 TYR A C 1
ATOM 3907 O O . TYR A 1 506 ? 17.703 12.857 -32.294 1.00 85.75 506 TYR A O 1
ATOM 3915 N N . SER A 1 507 ? 19.641 13.014 -33.427 1.00 90.25 507 SER A N 1
ATOM 3916 C CA . SER A 1 507 ? 19.810 11.578 -33.632 1.00 90.25 507 SER A CA 1
ATOM 3917 C C . SER A 1 507 ? 20.567 10.951 -32.456 1.00 90.25 507 SER A C 1
ATOM 3919 O O . SER A 1 507 ? 21.327 11.653 -31.772 1.00 90.25 507 SER A O 1
ATOM 3921 N N . PRO A 1 508 ? 20.481 9.623 -32.271 1.00 93.19 508 PRO A N 1
ATOM 3922 C CA . PRO A 1 508 ? 21.275 8.910 -31.275 1.00 93.19 508 PRO A CA 1
ATOM 3923 C C . PRO A 1 508 ? 22.780 9.186 -31.411 1.00 93.19 508 PRO A C 1
ATOM 3925 O O . PRO A 1 508 ? 23.455 9.434 -30.415 1.00 93.19 508 PRO A O 1
ATOM 3928 N N . LEU A 1 509 ? 23.309 9.264 -32.641 1.00 93.12 509 LEU A N 1
ATOM 3929 C CA . LEU A 1 509 ? 24.712 9.633 -32.878 1.00 93.12 509 LEU A CA 1
ATOM 3930 C C . LEU A 1 509 ? 25.054 11.018 -32.329 1.00 93.12 509 LEU A C 1
ATOM 3932 O O . LEU A 1 509 ? 26.097 11.194 -31.702 1.00 93.12 509 LEU A O 1
ATOM 3936 N N . ARG A 1 510 ? 24.185 12.008 -32.547 1.00 89.75 510 ARG A N 1
ATOM 3937 C CA . ARG A 1 510 ? 24.417 13.355 -32.026 1.00 89.75 510 ARG A CA 1
ATOM 3938 C C . ARG A 1 510 ? 24.472 13.354 -30.500 1.00 89.75 510 ARG A C 1
ATOM 3940 O O . ARG A 1 510 ? 25.351 14.006 -29.951 1.00 89.75 510 ARG A O 1
ATOM 3947 N N . ILE A 1 511 ? 23.570 12.628 -29.840 1.00 90.81 511 ILE A N 1
ATOM 3948 C CA . ILE A 1 511 ? 23.540 12.525 -28.375 1.00 90.81 511 ILE A CA 1
ATOM 3949 C C . ILE A 1 511 ? 24.837 11.888 -27.860 1.00 90.81 511 ILE A C 1
ATOM 3951 O O . ILE A 1 511 ? 25.477 12.459 -26.981 1.00 90.81 511 ILE A O 1
ATOM 3955 N N . ALA A 1 512 ? 25.278 10.771 -28.452 1.00 94.81 512 ALA A N 1
ATOM 3956 C CA . ALA A 1 512 ? 26.527 10.105 -28.067 1.00 94.81 512 ALA A CA 1
ATOM 3957 C C . ALA A 1 512 ? 27.744 11.042 -28.170 1.00 94.81 512 ALA A C 1
ATOM 3959 O O . ALA A 1 512 ? 28.571 11.099 -27.262 1.00 94.81 512 ALA A O 1
ATOM 3960 N N . VAL A 1 513 ? 27.822 11.821 -29.255 1.00 92.69 513 VAL A N 1
ATOM 3961 C CA . VAL A 1 513 ? 28.903 12.791 -29.467 1.00 92.69 513 VAL A CA 1
ATOM 3962 C C . VAL A 1 513 ? 28.817 13.965 -28.495 1.00 92.69 513 VAL A C 1
ATOM 3964 O O . VAL A 1 513 ? 29.840 14.376 -27.961 1.00 92.69 513 VAL A O 1
ATOM 3967 N N . SER A 1 514 ? 27.620 14.498 -28.237 1.00 90.81 514 SER A N 1
ATOM 3968 C CA . SER A 1 514 ? 27.422 15.563 -27.246 1.00 90.81 514 SER A CA 1
ATOM 3969 C C . SER A 1 514 ? 27.785 15.127 -25.826 1.00 90.81 514 SER A C 1
ATOM 3971 O O . SER A 1 514 ? 28.230 15.962 -25.048 1.00 90.81 514 SER A O 1
ATOM 3973 N N . ASN A 1 515 ? 27.638 13.839 -25.510 1.00 91.62 515 ASN A N 1
ATOM 3974 C CA . ASN A 1 515 ? 28.034 13.265 -24.225 1.00 91.62 515 ASN A CA 1
ATOM 3975 C C . ASN A 1 515 ? 29.532 12.910 -24.151 1.00 91.62 515 ASN A C 1
ATOM 3977 O O . ASN A 1 515 ? 30.012 12.561 -23.076 1.00 91.62 515 ASN A O 1
ATOM 3981 N N . GLY A 1 516 ? 30.264 12.952 -25.270 1.00 93.88 516 GLY A N 1
ATOM 3982 C CA . GLY A 1 516 ? 31.666 12.529 -25.325 1.00 93.88 516 GLY A CA 1
ATOM 3983 C C . GLY A 1 516 ? 31.877 11.016 -25.174 1.00 93.88 516 GLY A C 1
ATOM 3984 O O . GLY A 1 516 ? 32.983 10.585 -24.852 1.00 93.88 516 GLY A O 1
ATOM 3985 N N . ASP A 1 517 ? 30.848 10.189 -25.399 1.00 94.75 517 ASP A N 1
ATOM 3986 C CA . ASP A 1 517 ? 30.933 8.735 -25.210 1.00 94.75 517 ASP A CA 1
ATOM 3987 C C . ASP A 1 517 ? 31.560 8.051 -26.435 1.00 94.75 517 ASP A C 1
ATOM 3989 O O . ASP A 1 517 ? 30.879 7.636 -27.379 1.00 94.75 517 ASP A O 1
ATOM 3993 N N . ILE A 1 518 ? 32.890 7.929 -26.415 1.00 94.69 518 ILE A N 1
ATOM 3994 C CA . ILE A 1 518 ? 33.685 7.320 -27.494 1.00 94.69 518 ILE A CA 1
ATOM 3995 C C . ILE A 1 518 ? 33.232 5.883 -27.772 1.00 94.69 518 ILE A C 1
ATOM 3997 O O . ILE A 1 518 ? 33.096 5.494 -28.933 1.00 94.69 518 ILE A O 1
ATOM 4001 N N . SER A 1 519 ? 32.962 5.100 -26.724 1.00 96.44 519 SER A N 1
ATOM 4002 C CA . SER A 1 519 ? 32.566 3.694 -26.863 1.00 96.44 519 SER A CA 1
ATOM 4003 C C . SER A 1 519 ? 31.208 3.568 -27.550 1.00 96.44 519 SER A C 1
ATOM 4005 O O . SER A 1 519 ? 31.026 2.715 -28.422 1.00 96.44 519 SER A O 1
ATOM 4007 N N . MET A 1 520 ? 30.259 4.441 -27.202 1.00 96.44 520 MET A N 1
ATOM 4008 C CA . MET A 1 520 ? 28.947 4.482 -27.842 1.00 96.44 520 MET A CA 1
ATOM 4009 C C . MET A 1 520 ? 29.031 4.983 -29.281 1.00 96.44 520 MET A C 1
ATOM 4011 O O . MET A 1 520 ? 28.370 4.426 -30.157 1.00 96.44 520 MET A O 1
ATOM 4015 N N . VAL A 1 521 ? 29.871 5.985 -29.561 1.00 94.94 521 VAL A N 1
ATOM 4016 C CA . VAL A 1 521 ? 30.111 6.446 -30.935 1.00 94.94 521 VAL A CA 1
ATOM 4017 C C . VAL A 1 521 ? 30.693 5.317 -31.781 1.00 94.94 521 VAL A C 1
ATOM 4019 O O . VAL A 1 521 ? 30.144 5.022 -32.839 1.00 94.94 521 VAL A O 1
ATOM 4022 N N . GLN A 1 522 ? 31.745 4.636 -31.319 1.00 94.75 522 GLN A N 1
ATOM 4023 C CA . GLN A 1 522 ? 32.323 3.485 -32.024 1.00 94.75 522 GLN A CA 1
ATOM 4024 C C . GLN A 1 522 ? 31.279 2.397 -32.284 1.00 94.75 522 GLN A C 1
ATOM 4026 O O . GLN A 1 522 ? 31.229 1.831 -33.375 1.00 94.75 522 GLN A O 1
ATOM 4031 N N . LEU A 1 523 ? 30.421 2.132 -31.297 1.00 95.94 523 LEU A N 1
ATOM 4032 C CA . LEU A 1 523 ? 29.351 1.157 -31.417 1.00 95.94 523 LEU A CA 1
ATOM 4033 C C . LEU A 1 523 ? 28.300 1.570 -32.459 1.00 95.94 523 LEU A C 1
ATOM 4035 O O . LEU A 1 523 ? 27.949 0.756 -33.310 1.00 95.94 523 LEU A O 1
ATOM 4039 N N . LEU A 1 524 ? 27.811 2.810 -32.433 1.00 94.50 524 LEU A N 1
ATOM 4040 C CA . LEU A 1 524 ? 26.858 3.322 -33.426 1.00 94.50 524 LEU A CA 1
ATOM 4041 C C . LEU A 1 524 ? 27.463 3.276 -34.831 1.00 94.50 524 LEU A C 1
ATOM 4043 O O . LEU A 1 524 ? 26.826 2.797 -35.769 1.00 94.50 524 LEU A O 1
ATOM 4047 N N . LEU A 1 525 ? 28.733 3.669 -34.951 1.00 92.12 525 LEU A N 1
ATOM 4048 C CA . LEU A 1 525 ? 29.516 3.593 -36.179 1.00 92.12 525 LEU A CA 1
ATOM 4049 C C . LEU A 1 525 ? 29.758 2.155 -36.666 1.00 92.12 525 LEU A C 1
ATOM 4051 O O . LEU A 1 525 ? 30.446 1.994 -37.664 1.00 92.12 525 LEU A O 1
ATOM 4055 N N . THR A 1 526 ? 29.228 1.100 -36.040 1.00 92.00 526 THR A N 1
ATOM 4056 C CA . THR A 1 526 ? 29.236 -0.250 -36.635 1.00 92.00 526 THR A CA 1
ATOM 4057 C C . THR A 1 526 ? 28.176 -0.411 -37.730 1.00 92.00 526 THR A C 1
ATOM 4059 O O . THR A 1 526 ? 28.418 -1.130 -38.703 1.00 92.00 526 THR A O 1
ATOM 4062 N N . ARG A 1 527 ? 27.041 0.301 -37.639 1.00 91.25 527 ARG A N 1
ATOM 4063 C CA . ARG A 1 527 ? 25.978 0.265 -38.655 1.00 91.25 527 ARG A CA 1
ATOM 4064 C C . ARG A 1 527 ? 26.374 1.053 -39.908 1.00 91.25 527 ARG A C 1
ATOM 4066 O O . ARG A 1 527 ? 27.020 2.098 -39.840 1.00 91.25 527 ARG A O 1
ATOM 4073 N N . LYS A 1 528 ? 26.043 0.518 -41.088 1.00 87.00 528 LYS A N 1
ATOM 4074 C CA . LYS A 1 528 ? 26.429 1.102 -42.392 1.00 87.00 528 LYS A CA 1
ATOM 4075 C C . LYS A 1 528 ? 25.445 2.155 -42.899 1.00 87.00 528 LYS A C 1
ATOM 4077 O O . LYS A 1 528 ? 25.848 3.064 -43.607 1.00 87.00 528 LYS A O 1
ATOM 4082 N N . ASP A 1 529 ? 24.189 2.012 -42.523 1.00 88.75 529 ASP A N 1
ATOM 4083 C CA . ASP A 1 529 ? 23.048 2.884 -42.803 1.00 88.75 529 ASP A CA 1
ATOM 4084 C C . ASP A 1 529 ? 22.898 4.035 -41.792 1.00 88.75 529 ASP A C 1
ATOM 4086 O O . ASP A 1 529 ? 21.976 4.839 -41.908 1.00 88.75 529 ASP A O 1
ATOM 4090 N N . LEU A 1 530 ? 23.796 4.138 -40.806 1.00 89.50 530 LEU A N 1
ATOM 4091 C CA . LEU A 1 530 ? 23.848 5.289 -39.911 1.00 89.50 530 LEU A CA 1
ATOM 4092 C C . LEU A 1 530 ? 24.241 6.549 -40.697 1.00 89.50 530 LEU A C 1
ATOM 4094 O O . LEU A 1 530 ? 25.297 6.610 -41.332 1.00 89.50 530 LEU A O 1
ATOM 4098 N N . LEU A 1 531 ? 23.417 7.583 -40.594 1.00 86.06 531 LEU A N 1
ATOM 4099 C CA . LEU A 1 531 ? 23.652 8.894 -41.171 1.00 86.06 531 LEU A CA 1
ATOM 4100 C C . LEU A 1 531 ? 24.485 9.744 -40.209 1.00 86.06 531 LEU A C 1
ATOM 4102 O O . LEU A 1 531 ? 24.140 9.947 -39.045 1.00 86.06 531 LEU A O 1
ATOM 4106 N N . LEU A 1 532 ? 25.585 10.301 -40.717 1.00 82.69 532 LEU A N 1
ATOM 4107 C CA . LEU A 1 532 ? 26.439 11.205 -39.940 1.00 82.69 532 LEU A CA 1
ATOM 4108 C C . LEU A 1 532 ? 25.807 12.586 -39.735 1.00 82.69 532 LEU A C 1
ATOM 4110 O O . LEU A 1 532 ? 26.311 13.379 -38.951 1.00 82.69 532 LEU A O 1
ATOM 4114 N N . TYR A 1 533 ? 24.750 12.915 -40.468 1.00 74.75 533 TYR A N 1
ATOM 4115 C CA . TYR A 1 533 ? 24.027 14.177 -40.381 1.00 74.75 533 TYR A CA 1
ATOM 4116 C C . TYR A 1 533 ? 22.634 13.994 -40.983 1.00 74.75 533 TYR A C 1
ATOM 4118 O O . TYR A 1 533 ? 22.436 13.154 -41.857 1.00 74.75 533 TYR A O 1
ATOM 4126 N N . ASN A 1 534 ? 21.687 14.821 -40.549 1.00 68.44 534 ASN A N 1
ATOM 4127 C CA . ASN A 1 534 ? 20.318 14.790 -41.054 1.00 68.44 534 ASN A CA 1
ATOM 4128 C C . ASN A 1 534 ? 20.101 15.974 -41.994 1.00 68.44 534 ASN A C 1
ATOM 4130 O O . ASN A 1 534 ? 20.310 17.122 -41.601 1.00 68.44 534 ASN A O 1
ATOM 4134 N N . ASP A 1 535 ? 19.682 15.688 -43.224 1.00 51.53 535 ASP A N 1
ATOM 4135 C CA . ASP A 1 535 ? 19.477 16.696 -44.268 1.00 51.53 535 ASP A CA 1
ATOM 4136 C C . ASP A 1 535 ? 18.054 17.228 -44.363 1.00 51.53 535 ASP A C 1
ATOM 4138 O O . ASP A 1 535 ? 17.829 18.198 -45.075 1.00 51.53 535 ASP A O 1
ATOM 4142 N N . SER A 1 536 ? 17.089 16.619 -43.680 1.00 44.19 536 SER A N 1
ATOM 4143 C CA . SER A 1 536 ? 15.671 16.842 -43.958 1.00 44.19 536 SER A CA 1
ATOM 4144 C C . SER A 1 536 ? 15.174 18.211 -43.459 1.00 44.19 536 SER A C 1
ATOM 4146 O O . SER A 1 536 ? 14.961 18.382 -42.258 1.00 44.19 536 SER A O 1
ATOM 4148 N N . PRO A 1 537 ? 14.860 19.186 -44.343 1.00 40.72 537 PRO A N 1
ATOM 4149 C CA . PRO A 1 537 ? 14.164 20.414 -43.948 1.00 40.72 537 PRO A CA 1
ATOM 4150 C C . PRO A 1 537 ? 12.672 20.186 -43.631 1.00 40.72 537 PRO A C 1
ATOM 4152 O O . PRO A 1 537 ? 11.998 21.134 -43.227 1.00 40.72 537 PRO A O 1
ATOM 4155 N N . ALA A 1 538 ? 12.158 18.965 -43.836 1.00 36.97 538 ALA A N 1
ATOM 4156 C CA . ALA A 1 538 ? 10.733 18.630 -43.886 1.00 36.97 538 ALA A CA 1
ATOM 4157 C C . ALA A 1 538 ? 10.133 18.037 -42.592 1.00 36.97 538 ALA A C 1
ATOM 4159 O O . ALA A 1 538 ? 8.919 17.902 -42.513 1.00 36.97 538 ALA A O 1
ATOM 4160 N N . GLN A 1 539 ? 10.928 17.726 -41.564 1.00 42.38 539 GLN A N 1
ATOM 4161 C CA . GLN A 1 539 ? 10.430 17.195 -40.280 1.00 42.38 539 GLN A CA 1
ATOM 4162 C C . GLN A 1 539 ? 10.585 18.228 -39.154 1.00 42.38 539 GLN A C 1
ATOM 4164 O O . GLN A 1 539 ? 11.240 17.993 -38.143 1.00 42.38 539 GLN A O 1
ATOM 4169 N N . ARG A 1 540 ? 10.048 19.436 -39.367 1.00 47.97 540 ARG A N 1
ATOM 4170 C CA . ARG A 1 540 ? 10.157 20.541 -38.400 1.00 47.97 540 ARG A CA 1
ATOM 4171 C C . ARG A 1 540 ? 9.000 20.504 -37.395 1.00 47.97 540 ARG A C 1
ATOM 4173 O O . ARG A 1 540 ? 7.854 20.437 -37.838 1.00 47.97 540 ARG A O 1
ATOM 4180 N N . PRO A 1 541 ? 9.256 20.635 -36.079 1.00 37.59 541 PRO A N 1
ATOM 4181 C CA . PRO A 1 541 ? 8.187 20.880 -35.120 1.00 37.59 541 PRO A CA 1
ATOM 4182 C C . PRO A 1 541 ? 7.498 22.226 -35.419 1.00 37.59 541 PRO A C 1
ATOM 4184 O O . PRO A 1 541 ? 8.153 23.158 -35.911 1.00 37.59 541 PRO A O 1
ATOM 4187 N N . PRO A 1 542 ? 6.183 22.344 -35.155 1.00 35.94 542 PRO A N 1
ATOM 4188 C CA . PRO A 1 542 ? 5.421 23.546 -35.445 1.00 35.94 542 PRO A CA 1
ATOM 4189 C C . PRO A 1 542 ? 5.994 24.733 -34.669 1.00 35.94 542 PRO A C 1
ATOM 4191 O O . PRO A 1 542 ? 6.237 24.698 -33.465 1.00 35.94 542 PRO A O 1
ATOM 4194 N N . SER A 1 543 ? 6.252 25.786 -35.429 1.00 38.22 543 SER A N 1
ATOM 4195 C CA . SER A 1 543 ? 6.833 27.051 -35.012 1.00 38.22 543 SER A CA 1
ATOM 4196 C C . SER A 1 543 ? 6.065 27.704 -33.862 1.00 38.22 543 SER A C 1
ATOM 4198 O O . SER A 1 543 ? 4.915 28.100 -34.045 1.00 38.22 543 SER A O 1
ATOM 4200 N N . TYR A 1 544 ? 6.735 27.944 -32.735 1.00 36.00 544 TYR A N 1
ATOM 4201 C CA . TYR A 1 544 ? 6.319 28.983 -31.796 1.00 36.00 544 TYR A CA 1
ATOM 4202 C C . TYR A 1 544 ? 6.943 30.322 -32.204 1.00 36.00 544 TYR A C 1
ATOM 4204 O O . TYR A 1 544 ? 8.164 30.465 -32.242 1.00 36.00 544 TYR A O 1
ATOM 4212 N N . GLY A 1 545 ? 6.087 31.309 -32.471 1.00 36.19 545 GLY A N 1
ATOM 4213 C CA . GLY A 1 545 ? 6.443 32.725 -32.373 1.00 36.19 545 GLY A CA 1
ATOM 4214 C C . GLY A 1 545 ? 6.747 33.435 -33.692 1.00 36.19 545 GLY A C 1
ATOM 4215 O O . GLY A 1 545 ? 7.836 33.355 -34.257 1.00 36.19 545 GLY A O 1
ATOM 4216 N N . SER A 1 546 ? 5.777 34.225 -34.141 1.00 43.72 546 SER A N 1
ATOM 4217 C CA . SER A 1 546 ? 5.913 35.264 -35.157 1.00 43.72 546 SER A CA 1
ATOM 4218 C C . SER A 1 546 ? 6.943 36.335 -34.764 1.00 43.72 546 SER A C 1
ATOM 4220 O O . SER A 1 546 ? 6.809 36.962 -33.717 1.00 43.72 546 SER A O 1
ATOM 4222 N N . GLY A 1 547 ? 7.901 36.620 -35.657 1.00 33.91 547 GLY A N 1
ATOM 4223 C CA . GLY A 1 547 ? 8.630 37.899 -35.686 1.00 33.91 547 GLY A CA 1
ATOM 4224 C C . GLY A 1 547 ? 10.138 37.780 -35.916 1.00 33.91 547 GLY A C 1
ATOM 4225 O O . GLY A 1 547 ? 10.873 37.511 -34.991 1.00 33.91 547 GLY A O 1
ATOM 4226 N N . ARG A 1 548 ? 10.646 38.030 -37.131 1.00 34.09 548 ARG A N 1
ATOM 4227 C CA . ARG A 1 548 ? 12.096 38.187 -37.447 1.00 34.09 548 ARG A CA 1
ATOM 4228 C C . ARG A 1 548 ? 13.071 37.031 -37.119 1.00 34.09 548 ARG A C 1
ATOM 4230 O O . ARG A 1 548 ? 14.247 37.162 -37.431 1.00 34.09 548 ARG A O 1
ATOM 4237 N N . TRP A 1 549 ? 12.618 35.868 -36.650 1.00 36.91 549 TRP A N 1
ATOM 4238 C CA . TRP A 1 549 ? 13.463 34.671 -36.430 1.00 36.91 549 TRP A CA 1
ATOM 4239 C C . TRP A 1 549 ? 13.608 33.751 -37.664 1.00 36.91 549 TRP A C 1
ATOM 4241 O O . TRP A 1 549 ? 14.025 32.599 -37.555 1.00 36.91 549 TRP A O 1
ATOM 4251 N N . LYS A 1 550 ? 13.278 34.228 -38.872 1.00 37.12 550 LYS A N 1
ATOM 4252 C CA . LYS A 1 550 ? 13.455 33.463 -40.120 1.00 37.12 550 LYS A CA 1
ATOM 4253 C C . LYS A 1 550 ? 14.923 33.496 -40.574 1.00 37.12 550 LYS A C 1
ATOM 4255 O O . LYS A 1 550 ? 15.251 34.321 -41.419 1.00 37.12 550 LYS A O 1
ATOM 4260 N N . ARG A 1 551 ? 15.783 32.617 -40.028 1.00 40.38 551 ARG A N 1
ATOM 4261 C CA . ARG A 1 551 ? 16.932 31.978 -40.742 1.00 40.38 551 ARG A CA 1
ATOM 4262 C C . ARG A 1 551 ? 17.891 31.143 -39.883 1.00 40.38 551 ARG A C 1
ATOM 4264 O O . ARG A 1 551 ? 18.725 30.455 -40.455 1.00 40.38 551 ARG A O 1
ATOM 4271 N N . TRP A 1 552 ? 17.816 31.188 -38.556 1.00 44.81 552 TRP A N 1
ATOM 4272 C CA . TRP A 1 552 ? 18.945 30.764 -37.722 1.00 44.81 552 TRP A CA 1
ATOM 4273 C C . TRP A 1 552 ? 18.515 29.726 -36.692 1.00 44.81 552 TRP A C 1
ATOM 4275 O O . TRP A 1 552 ? 17.973 30.109 -35.660 1.00 44.81 552 TRP A O 1
ATOM 4285 N N . LYS A 1 553 ? 18.753 28.438 -36.979 1.00 45.22 553 LYS A N 1
ATOM 4286 C CA . LYS A 1 553 ? 19.112 27.359 -36.028 1.00 45.22 553 LYS A CA 1
ATOM 4287 C C . LYS A 1 553 ? 18.955 25.992 -36.710 1.00 45.22 553 LYS A C 1
ATOM 4289 O O . LYS A 1 553 ? 17.957 25.776 -37.384 1.00 45.22 553 LYS A O 1
ATOM 4294 N N . LEU A 1 554 ? 19.914 25.092 -36.448 1.00 47.56 554 LEU A N 1
ATOM 4295 C CA . LEU A 1 554 ? 20.186 23.782 -37.083 1.00 47.56 554 LEU A CA 1
ATOM 4296 C C . LEU A 1 554 ? 21.037 23.973 -38.353 1.00 47.56 554 LEU A C 1
ATOM 4298 O O . LEU A 1 554 ? 20.579 24.548 -39.325 1.00 47.56 554 LEU A O 1
ATOM 4302 N N . ILE A 1 555 ? 22.321 23.612 -38.397 1.00 57.19 555 ILE A N 1
ATOM 4303 C CA . ILE A 1 555 ? 22.883 22.277 -38.156 1.00 57.19 555 ILE A CA 1
ATOM 4304 C C . ILE A 1 555 ? 24.343 22.471 -37.697 1.00 57.19 555 ILE A C 1
ATOM 4306 O O . ILE A 1 555 ? 25.128 23.082 -38.407 1.00 57.19 555 ILE A O 1
ATOM 4310 N N . GLN A 1 556 ? 24.733 22.006 -36.510 1.00 67.19 556 GLN A N 1
ATOM 4311 C CA . GLN A 1 556 ? 26.130 21.598 -36.311 1.00 67.19 556 GLN A CA 1
ATOM 4312 C C . GLN A 1 556 ? 26.140 20.100 -36.576 1.00 67.19 556 GLN A C 1
ATOM 4314 O O . GLN A 1 556 ? 25.306 19.381 -36.020 1.00 67.19 556 GLN A O 1
ATOM 4319 N N . THR A 1 557 ? 27.016 19.642 -37.466 1.00 82.62 557 THR A N 1
ATOM 4320 C CA . THR A 1 557 ? 27.195 18.202 -37.665 1.00 82.62 557 THR A CA 1
ATOM 4321 C C . THR A 1 557 ? 27.774 17.599 -36.378 1.00 82.62 557 THR A C 1
ATOM 4323 O O . THR A 1 557 ? 28.459 18.311 -35.637 1.00 82.62 557 THR A O 1
ATOM 4326 N N . PRO A 1 558 ? 27.547 16.308 -36.089 1.00 86.88 558 PRO A N 1
ATOM 4327 C CA . PRO A 1 558 ? 28.217 15.613 -34.990 1.00 86.88 558 PRO A CA 1
ATOM 4328 C C . PRO A 1 558 ? 29.734 15.853 -34.989 1.00 86.88 558 PRO A C 1
ATOM 4330 O O . PRO A 1 558 ? 30.305 16.127 -33.941 1.00 86.88 558 PRO A O 1
ATOM 4333 N N . LEU A 1 559 ? 30.372 15.906 -36.166 1.00 88.75 559 LEU A N 1
ATOM 4334 C CA . LEU A 1 559 ? 31.787 16.270 -36.298 1.00 88.75 559 LEU A CA 1
ATOM 4335 C C . LEU A 1 559 ? 32.102 17.654 -35.705 1.00 88.75 559 LEU A C 1
ATOM 4337 O O . LEU A 1 559 ? 33.050 17.803 -34.944 1.00 88.75 559 LEU A O 1
ATOM 4341 N N . MET A 1 560 ? 31.305 18.675 -36.024 1.00 86.62 560 MET A N 1
ATOM 4342 C CA . MET A 1 560 ? 31.518 20.027 -35.498 1.00 86.62 560 MET A CA 1
ATOM 4343 C C . MET A 1 560 ? 31.285 20.114 -33.991 1.00 86.62 560 MET A C 1
ATOM 4345 O O . MET A 1 560 ? 31.961 20.894 -33.325 1.00 86.62 560 MET A O 1
ATOM 4349 N N . ILE A 1 561 ? 30.343 19.328 -33.463 1.00 87.38 561 ILE A N 1
ATOM 4350 C CA . ILE A 1 561 ? 30.090 19.233 -32.021 1.00 87.38 561 ILE A CA 1
ATOM 4351 C C . ILE A 1 561 ? 31.312 18.617 -31.333 1.00 87.38 561 ILE A C 1
ATOM 4353 O O . ILE A 1 561 ? 31.838 19.228 -30.410 1.00 87.38 561 ILE A O 1
ATOM 4357 N N . ALA A 1 562 ? 31.818 17.484 -31.834 1.00 91.12 562 ALA A N 1
ATOM 4358 C CA . ALA A 1 562 ? 33.010 16.832 -31.290 1.00 91.12 562 ALA A CA 1
ATOM 4359 C C . ALA A 1 562 ? 34.214 17.785 -31.239 1.00 91.12 562 ALA A C 1
ATOM 4361 O O . ALA A 1 562 ? 34.873 17.891 -30.212 1.00 91.12 562 ALA A O 1
ATOM 4362 N N . ILE A 1 563 ? 34.465 18.531 -32.320 1.00 90.50 563 ILE A N 1
ATOM 4363 C CA . ILE A 1 563 ? 35.576 19.492 -32.388 1.00 90.50 563 ILE A CA 1
ATOM 4364 C C . ILE A 1 563 ? 35.364 20.657 -31.420 1.00 90.50 563 ILE A C 1
ATOM 4366 O O . ILE A 1 563 ? 36.295 21.069 -30.741 1.00 90.50 563 ILE A O 1
ATOM 4370 N N . LYS A 1 564 ? 34.147 21.202 -31.347 1.00 87.88 564 LYS A N 1
ATOM 4371 C CA . LYS A 1 564 ? 33.839 22.342 -30.479 1.00 87.88 564 LYS A CA 1
ATOM 4372 C C . LYS A 1 564 ? 33.997 22.006 -28.993 1.00 87.88 564 LYS A C 1
ATOM 4374 O O . LYS A 1 564 ? 34.444 22.869 -28.245 1.00 87.88 564 LYS A O 1
ATOM 4379 N N . GLU A 1 565 ? 33.609 20.800 -28.588 1.00 88.81 565 GLU A N 1
ATOM 4380 C CA . GLU A 1 565 ? 33.726 20.329 -27.201 1.00 88.81 565 GLU A CA 1
ATOM 4381 C C . GLU A 1 565 ? 35.108 19.705 -26.898 1.00 88.81 565 GLU A C 1
ATOM 4383 O O . GLU A 1 565 ? 35.383 19.344 -25.758 1.00 88.81 565 GLU A O 1
ATOM 4388 N N . GLY A 1 566 ? 36.003 19.605 -27.893 1.00 90.44 566 GLY A N 1
ATOM 4389 C CA . GLY A 1 566 ? 37.373 19.104 -27.725 1.00 90.44 566 GLY A CA 1
ATOM 4390 C C . GLY A 1 566 ? 37.522 17.578 -27.731 1.00 90.44 566 GLY A C 1
ATOM 4391 O O . GLY A 1 566 ? 38.564 17.059 -27.336 1.00 90.44 566 GLY A O 1
ATOM 4392 N N . TYR A 1 567 ? 36.519 16.835 -28.201 1.00 94.00 567 TYR A N 1
ATOM 4393 C CA . TYR A 1 567 ? 36.551 15.374 -28.319 1.00 94.00 567 TYR A CA 1
ATOM 4394 C C . TYR A 1 567 ? 37.335 14.928 -29.565 1.00 94.00 567 TYR A C 1
ATOM 4396 O O . TYR A 1 567 ? 36.760 14.444 -30.544 1.00 94.00 567 TYR A O 1
ATOM 4404 N N . CYS A 1 568 ? 38.661 15.105 -29.537 1.00 91.19 568 CYS A N 1
ATOM 4405 C CA . CYS A 1 568 ? 39.563 14.839 -30.665 1.00 91.19 568 CYS A CA 1
ATOM 4406 C C . CYS A 1 568 ? 39.427 13.414 -31.225 1.00 91.19 568 CYS A C 1
ATOM 4408 O O . CYS A 1 568 ? 39.278 13.251 -32.433 1.00 91.19 568 CYS A O 1
ATOM 4410 N N . GLU A 1 569 ? 39.403 12.391 -30.366 1.00 92.69 569 GLU A N 1
ATOM 4411 C CA . GLU A 1 569 ? 39.264 10.992 -30.797 1.00 92.69 569 GLU A CA 1
ATOM 4412 C C . GLU A 1 569 ? 37.931 10.736 -31.517 1.00 92.69 569 GLU A C 1
ATOM 4414 O O . GLU A 1 569 ? 37.901 10.114 -32.578 1.00 92.69 569 GLU A O 1
ATOM 4419 N N . ILE A 1 570 ? 36.826 11.284 -30.997 1.00 92.69 570 ILE A N 1
ATOM 4420 C CA . ILE A 1 570 ? 35.503 11.199 -31.634 1.00 92.69 570 ILE A CA 1
ATOM 4421 C C . ILE A 1 570 ? 35.519 11.903 -32.992 1.00 92.69 570 ILE A C 1
ATOM 4423 O O . ILE A 1 570 ? 34.997 11.370 -33.972 1.00 92.69 570 ILE A O 1
ATOM 4427 N N . ALA A 1 571 ? 36.132 13.086 -33.072 1.00 90.75 571 ALA A N 1
ATOM 4428 C CA . ALA A 1 571 ? 36.264 13.820 -34.324 1.00 90.75 571 ALA A CA 1
ATOM 4429 C C . ALA A 1 571 ? 37.054 13.010 -35.367 1.00 90.75 571 ALA A C 1
ATOM 4431 O O . ALA A 1 571 ? 36.622 12.918 -36.515 1.00 90.75 571 ALA A O 1
ATOM 4432 N N . ILE A 1 572 ? 38.155 12.366 -34.967 1.00 90.12 572 ILE A N 1
ATOM 4433 C CA . ILE A 1 572 ? 38.960 11.501 -35.841 1.00 90.12 572 ILE A CA 1
ATOM 4434 C C . ILE A 1 572 ? 38.145 10.287 -36.313 1.00 90.12 572 ILE A C 1
ATOM 4436 O O . ILE A 1 572 ? 38.120 10.008 -37.513 1.00 90.12 572 ILE A O 1
ATOM 4440 N N . LEU A 1 573 ? 37.409 9.612 -35.422 1.00 90.25 573 LEU A N 1
ATOM 4441 C CA . LEU A 1 573 ? 36.539 8.482 -35.782 1.00 90.25 573 LEU A CA 1
ATOM 4442 C C . LEU A 1 573 ? 35.457 8.874 -36.801 1.00 90.25 573 LEU A C 1
ATOM 4444 O O . LEU A 1 573 ? 35.191 8.136 -37.751 1.00 90.25 573 LEU A O 1
ATOM 4448 N N . LEU A 1 574 ? 34.851 10.054 -36.640 1.00 88.69 574 LEU A N 1
ATOM 4449 C CA . LEU A 1 574 ? 33.864 10.576 -37.587 1.00 88.69 574 LEU A CA 1
ATOM 4450 C C . LEU A 1 574 ? 34.501 10.944 -38.939 1.00 88.69 574 LEU A C 1
ATOM 4452 O O . LEU A 1 574 ? 33.889 10.722 -39.983 1.00 88.69 574 LEU A O 1
ATOM 4456 N N . LEU A 1 575 ? 35.731 11.470 -38.952 1.00 87.12 575 LEU A N 1
ATOM 4457 C CA . LEU A 1 575 ? 36.467 11.799 -40.183 1.00 87.12 575 LEU A CA 1
ATOM 4458 C C . LEU A 1 575 ? 36.875 10.560 -40.988 1.00 87.12 575 LEU A C 1
ATOM 4460 O O . LEU A 1 575 ? 36.904 10.621 -42.216 1.00 87.12 575 LEU A O 1
ATOM 4464 N N . GLN A 1 576 ? 37.157 9.443 -40.314 1.00 85.06 576 GLN A N 1
ATOM 4465 C CA . GLN A 1 576 ? 37.492 8.169 -40.961 1.00 85.06 576 GLN A CA 1
ATOM 4466 C C . GLN A 1 576 ? 36.299 7.538 -41.699 1.00 85.06 576 GLN A C 1
ATOM 4468 O O . GLN A 1 576 ? 36.488 6.724 -42.604 1.00 85.06 576 GLN A O 1
ATOM 4473 N N . ARG A 1 577 ? 35.061 7.908 -41.351 1.00 81.88 577 ARG A N 1
ATOM 4474 C CA . ARG A 1 577 ? 33.853 7.423 -42.026 1.00 81.88 577 ARG A CA 1
ATOM 4475 C C . ARG A 1 577 ? 33.591 8.175 -43.335 1.00 81.88 577 ARG A C 1
ATOM 4477 O O . ARG A 1 577 ? 33.568 9.405 -43.396 1.00 81.88 577 ARG A O 1
ATOM 4484 N N . THR A 1 578 ? 33.322 7.417 -44.397 1.00 65.19 578 THR A N 1
ATOM 4485 C CA . THR A 1 578 ? 32.958 7.949 -45.717 1.00 65.19 578 THR A CA 1
ATOM 4486 C C . THR A 1 578 ? 31.644 8.729 -45.645 1.00 65.19 578 THR A C 1
ATOM 4488 O O . THR A 1 578 ? 30.650 8.206 -45.148 1.00 65.19 578 THR A O 1
ATOM 4491 N N . GLY A 1 579 ? 31.624 9.958 -46.168 1.00 66.62 579 GLY A N 1
ATOM 4492 C CA . GLY A 1 579 ? 30.426 10.809 -46.203 1.00 66.62 579 GLY A CA 1
ATOM 4493 C C . GLY A 1 579 ? 30.431 11.988 -45.224 1.00 66.62 579 GLY A C 1
ATOM 4494 O O . GLY A 1 579 ? 29.493 12.782 -45.242 1.00 66.62 579 GLY A O 1
ATOM 4495 N N . SER A 1 580 ? 31.477 12.161 -44.410 1.00 73.50 580 SER A N 1
ATOM 4496 C CA . SER A 1 580 ? 31.632 13.340 -43.546 1.00 73.50 580 SER A CA 1
ATOM 4497 C C . SER A 1 580 ? 31.659 14.651 -44.345 1.00 73.50 580 SER A C 1
ATOM 4499 O O . SER A 1 580 ? 32.510 14.860 -45.210 1.00 73.50 580 SER A O 1
ATOM 4501 N N . ARG A 1 581 ? 30.738 15.577 -44.040 1.00 76.12 581 ARG A N 1
ATOM 4502 C CA . ARG A 1 581 ? 30.680 16.913 -44.661 1.00 76.12 581 ARG A CA 1
ATOM 4503 C C . ARG A 1 581 ? 31.700 17.866 -44.041 1.00 76.12 581 ARG A C 1
ATOM 4505 O O . ARG A 1 581 ? 31.359 18.715 -43.222 1.00 76.12 581 ARG A O 1
ATOM 4512 N N . ILE A 1 582 ? 32.953 17.731 -44.456 1.00 81.31 582 ILE A N 1
ATOM 4513 C CA . ILE A 1 582 ? 34.090 18.487 -43.904 1.00 81.31 582 ILE A CA 1
ATOM 4514 C C . ILE A 1 582 ? 33.971 19.999 -44.164 1.00 81.31 582 ILE A C 1
ATOM 4516 O O . ILE A 1 582 ? 34.304 20.809 -43.301 1.00 81.31 582 ILE A O 1
ATOM 4520 N N . ASN A 1 583 ? 33.431 20.383 -45.323 1.00 84.50 583 ASN A N 1
ATOM 4521 C CA . ASN A 1 583 ? 33.291 21.784 -45.740 1.00 84.50 583 ASN A CA 1
ATOM 4522 C C . ASN A 1 583 ? 31.968 22.436 -45.303 1.00 84.50 583 ASN A C 1
ATOM 4524 O O . ASN A 1 583 ? 31.663 23.544 -45.736 1.00 84.50 583 ASN A O 1
ATOM 4528 N N . PHE A 1 584 ? 31.148 21.758 -44.493 1.00 84.19 584 PHE A N 1
ATOM 4529 C CA . PHE A 1 584 ? 29.881 22.318 -44.028 1.00 84.19 584 PHE A CA 1
ATOM 4530 C C . PHE A 1 584 ? 30.126 23.514 -43.098 1.00 84.19 584 PHE A C 1
ATOM 4532 O O . PHE A 1 584 ? 30.915 23.414 -42.158 1.00 84.19 584 PHE A O 1
ATOM 4539 N N . GLN A 1 585 ? 29.431 24.627 -43.344 1.00 82.69 585 GLN A N 1
ATOM 4540 C CA . GLN A 1 585 ? 29.510 25.838 -42.528 1.00 82.69 585 GLN A CA 1
ATOM 4541 C C . GLN A 1 585 ? 28.322 25.923 -41.566 1.00 82.69 585 GLN A C 1
ATOM 4543 O O . GLN A 1 585 ? 27.167 25.796 -41.975 1.00 82.69 585 GLN A O 1
ATOM 4548 N N . ASN A 1 586 ? 28.592 26.154 -40.279 1.00 77.69 586 ASN A N 1
ATOM 4549 C CA . ASN A 1 586 ? 27.533 26.409 -39.299 1.00 77.69 586 ASN A CA 1
ATOM 4550 C C . ASN A 1 586 ? 26.939 27.823 -39.467 1.00 77.69 586 ASN A C 1
ATOM 4552 O O . ASN A 1 586 ? 27.301 28.588 -40.355 1.00 77.69 586 ASN A O 1
ATOM 4556 N N . TRP A 1 587 ? 26.046 28.210 -38.554 1.00 75.12 587 TRP A N 1
ATOM 4557 C CA . TRP A 1 587 ? 25.425 29.537 -38.549 1.00 75.12 587 TRP A CA 1
ATOM 4558 C C . TRP A 1 587 ? 26.425 30.704 -38.441 1.00 75.12 587 TRP A C 1
ATOM 4560 O O . TRP A 1 587 ? 26.117 31.798 -38.895 1.00 75.12 587 TRP A O 1
ATOM 4570 N N . ARG A 1 588 ? 27.626 30.497 -37.889 1.00 75.94 588 ARG A N 1
ATOM 4571 C CA . ARG A 1 588 ? 28.705 31.501 -37.847 1.00 75.94 588 ARG A CA 1
ATOM 4572 C C . ARG A 1 588 ? 29.579 31.510 -39.108 1.00 75.94 588 ARG A C 1
ATOM 4574 O O . ARG A 1 588 ? 30.530 32.282 -39.158 1.00 75.94 588 ARG A O 1
ATOM 4581 N N . GLY A 1 589 ? 29.293 30.663 -40.098 1.00 81.94 589 GLY A N 1
ATOM 4582 C CA . GLY A 1 589 ? 30.153 30.459 -41.267 1.00 81.94 589 GLY A CA 1
ATOM 4583 C C . GLY A 1 589 ? 31.370 29.572 -40.976 1.00 81.94 589 GLY A C 1
ATOM 4584 O O . GLY A 1 589 ? 32.207 29.363 -41.849 1.00 81.94 589 GLY A O 1
ATOM 4585 N N . GLU A 1 590 ? 31.498 29.037 -39.759 1.00 85.38 590 GLU A N 1
ATOM 4586 C CA . GLU A 1 590 ? 32.663 28.247 -39.356 1.00 85.38 590 GLU A CA 1
ATOM 4587 C C . GLU A 1 590 ? 32.553 26.829 -39.933 1.00 85.38 590 GLU A C 1
ATOM 4589 O O . GLU A 1 590 ? 31.505 26.192 -39.819 1.00 85.38 590 GLU A O 1
ATOM 4594 N N . THR A 1 591 ? 33.639 26.316 -40.510 1.00 88.88 591 THR A N 1
ATOM 4595 C CA . THR A 1 591 ? 33.792 24.916 -40.931 1.00 88.88 591 THR A CA 1
ATOM 4596 C C . THR A 1 591 ? 34.382 24.065 -39.806 1.00 88.88 591 THR A C 1
ATOM 4598 O O . THR A 1 591 ? 34.876 24.592 -38.806 1.00 88.88 591 THR A O 1
ATOM 4601 N N . ALA A 1 592 ? 34.390 22.739 -3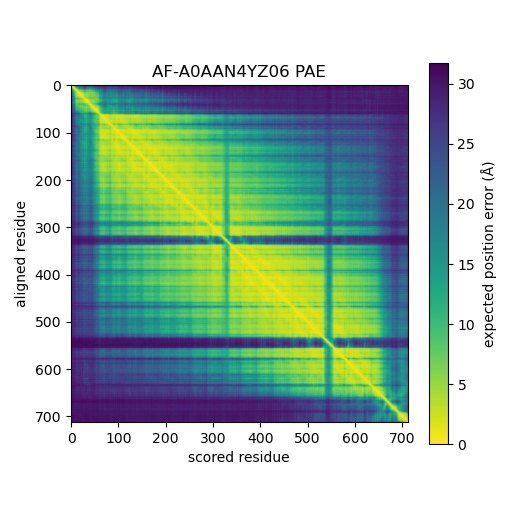9.975 1.00 87.44 592 ALA A N 1
ATOM 4602 C CA . ALA A 1 592 ? 35.100 21.836 -39.064 1.00 87.44 592 ALA A CA 1
ATOM 4603 C C . ALA A 1 592 ? 36.593 22.210 -38.925 1.00 87.44 592 ALA A C 1
ATOM 4605 O O . ALA A 1 592 ? 37.120 22.208 -37.815 1.00 87.44 592 ALA A O 1
ATOM 4606 N N . LEU A 1 593 ? 37.243 22.615 -40.027 1.00 88.44 593 LEU A N 1
ATOM 4607 C CA . LEU A 1 593 ? 38.636 23.075 -40.029 1.00 88.44 593 LEU A CA 1
ATOM 4608 C C . LEU A 1 593 ? 38.818 24.363 -39.213 1.00 88.44 593 LEU A C 1
ATOM 4610 O O . LEU A 1 593 ? 39.712 24.432 -38.374 1.00 88.44 593 LEU A O 1
ATOM 4614 N N . LEU A 1 594 ? 37.953 25.363 -39.419 1.00 87.94 594 LEU A N 1
ATOM 4615 C CA . LEU A 1 594 ? 37.997 26.626 -38.670 1.00 87.94 594 LEU A CA 1
ATOM 4616 C C . LEU A 1 594 ? 37.831 26.392 -37.163 1.00 87.94 594 LEU A C 1
ATOM 4618 O O . LEU A 1 594 ? 38.563 26.966 -36.358 1.00 87.94 594 LEU A O 1
ATOM 4622 N N . LEU A 1 595 ? 36.901 25.511 -36.780 1.00 88.25 595 LEU A N 1
ATOM 4623 C CA . LEU A 1 595 ? 36.695 25.131 -35.384 1.00 88.25 595 LEU A CA 1
ATOM 4624 C C . LEU A 1 595 ? 37.918 24.418 -34.792 1.00 88.25 595 LEU A C 1
ATOM 4626 O O . LEU A 1 595 ? 38.312 24.749 -33.675 1.00 88.25 595 LEU A O 1
ATOM 4630 N N . ALA A 1 596 ? 38.533 23.494 -35.537 1.00 88.69 596 ALA A N 1
ATOM 4631 C CA . ALA A 1 596 ? 39.689 22.727 -35.073 1.00 88.69 596 ALA A CA 1
ATOM 4632 C C . ALA A 1 596 ? 40.920 23.614 -34.852 1.00 88.69 596 ALA A C 1
ATOM 4634 O O . ALA A 1 596 ? 41.589 23.494 -33.827 1.00 88.69 596 ALA A O 1
ATOM 4635 N N . VAL A 1 597 ? 41.172 24.552 -35.771 1.00 88.19 597 VAL A N 1
ATOM 4636 C CA . VAL A 1 597 ? 42.264 25.527 -35.651 1.00 88.19 597 VAL A CA 1
ATOM 4637 C C . VAL A 1 597 ? 42.024 26.469 -34.479 1.00 88.19 597 VAL A C 1
ATOM 4639 O O . VAL A 1 597 ? 42.915 26.663 -33.658 1.00 88.19 597 VAL A O 1
ATOM 4642 N N . ARG A 1 598 ? 40.805 27.005 -34.340 1.00 85.56 598 ARG A N 1
ATOM 4643 C CA . ARG A 1 598 ? 40.469 27.900 -33.225 1.00 85.56 598 ARG A CA 1
ATOM 4644 C C . ARG A 1 598 ? 40.597 27.215 -31.858 1.00 85.56 598 ARG A C 1
ATOM 4646 O O . ARG A 1 598 ? 40.907 27.892 -30.882 1.00 85.56 598 ARG A O 1
ATOM 4653 N N . GLY A 1 599 ? 40.325 25.911 -31.792 1.00 84.19 599 GLY A N 1
ATOM 4654 C CA . GLY A 1 599 ? 40.488 25.085 -30.593 1.00 84.19 599 GLY A CA 1
ATOM 4655 C C . GLY A 1 599 ? 41.911 24.561 -30.359 1.00 84.19 599 GLY A C 1
ATOM 4656 O O . GLY A 1 599 ? 42.157 23.955 -29.323 1.00 84.19 599 GLY A O 1
ATOM 4657 N N . GLY A 1 600 ? 42.853 24.778 -31.287 1.00 86.00 600 GLY A N 1
ATOM 4658 C CA . GLY A 1 600 ? 44.230 24.278 -31.174 1.00 86.00 600 GLY A CA 1
ATOM 4659 C C . GLY A 1 600 ? 44.377 22.757 -31.345 1.00 86.00 600 GLY A C 1
ATOM 4660 O O . GLY A 1 600 ? 45.381 22.179 -30.931 1.00 86.00 600 GLY A O 1
ATOM 4661 N N . HIS A 1 601 ? 43.397 22.083 -31.956 1.00 87.81 601 HIS A N 1
ATOM 4662 C CA . HIS A 1 601 ? 43.355 20.622 -32.081 1.00 87.81 601 HIS A CA 1
ATOM 4663 C C . HIS A 1 601 ? 44.249 20.116 -33.229 1.00 87.81 601 HIS A C 1
ATOM 4665 O O . HIS A 1 601 ? 43.755 19.743 -34.294 1.00 87.81 601 HIS A O 1
ATOM 4671 N N . THR A 1 602 ? 45.570 20.108 -33.016 1.00 85.50 602 THR A N 1
ATOM 4672 C CA . THR A 1 602 ? 46.590 19.800 -34.045 1.00 85.50 602 THR A CA 1
ATOM 4673 C C . THR A 1 602 ? 46.338 18.469 -34.772 1.00 85.50 602 THR A C 1
ATOM 4675 O O . THR A 1 602 ? 46.316 18.441 -36.000 1.00 85.50 602 THR A O 1
ATOM 4678 N N . GLU A 1 603 ? 46.063 17.386 -34.039 1.00 85.31 603 GLU A N 1
ATOM 4679 C CA . GLU A 1 603 ? 45.817 16.056 -34.626 1.00 85.31 603 GLU A CA 1
ATOM 4680 C C . GLU A 1 603 ? 44.554 16.015 -35.498 1.00 85.31 603 GLU A C 1
ATOM 4682 O O . GLU A 1 603 ? 44.528 15.377 -36.552 1.00 85.31 603 GLU A O 1
ATOM 4687 N N . VAL A 1 604 ? 43.497 16.723 -35.087 1.00 86.88 604 VAL A N 1
ATOM 4688 C CA . VAL A 1 604 ? 42.249 16.816 -35.856 1.00 86.88 604 VAL A CA 1
ATOM 4689 C C . VAL A 1 604 ? 42.471 17.638 -37.126 1.00 86.88 604 VAL A C 1
ATOM 4691 O O . VAL A 1 604 ? 41.977 17.258 -38.187 1.00 86.88 604 VAL A O 1
ATOM 4694 N N . VAL A 1 605 ? 43.240 18.733 -37.047 1.00 86.69 605 VAL A N 1
ATOM 4695 C CA . VAL A 1 605 ? 43.625 19.541 -38.218 1.00 86.69 605 VAL A CA 1
ATOM 4696 C C . VAL A 1 605 ? 44.381 18.684 -39.230 1.00 86.69 605 VAL A C 1
ATOM 4698 O O . VAL A 1 605 ? 44.029 18.694 -40.408 1.00 86.69 605 VAL A O 1
ATOM 4701 N N . GLU A 1 606 ? 45.353 17.888 -38.785 1.00 84.31 606 GLU A N 1
ATOM 4702 C CA . GLU A 1 606 ? 46.097 16.983 -39.662 1.00 84.31 606 GLU A CA 1
ATOM 4703 C C . GLU A 1 606 ? 45.170 15.981 -40.373 1.00 84.31 606 GLU A C 1
ATOM 4705 O O . GLU A 1 606 ? 45.217 15.844 -41.597 1.00 84.31 606 GLU A O 1
ATOM 4710 N N . HIS A 1 607 ? 44.262 15.332 -39.637 1.00 85.69 607 HIS A N 1
ATOM 4711 C CA . HIS A 1 607 ? 43.309 14.378 -40.214 1.00 85.69 607 HIS A CA 1
ATOM 4712 C C . HIS A 1 607 ? 42.313 15.027 -41.185 1.00 85.69 607 HIS A C 1
ATOM 4714 O O . HIS A 1 607 ? 41.968 14.416 -42.198 1.00 85.69 607 HIS A O 1
ATOM 4720 N N . ILE A 1 608 ? 41.869 16.262 -40.922 1.00 85.50 608 ILE A N 1
ATOM 4721 C CA . ILE A 1 608 ? 41.022 17.025 -41.850 1.00 85.50 608 ILE A CA 1
ATOM 4722 C C . ILE A 1 608 ? 41.789 17.340 -43.144 1.00 85.50 608 ILE A C 1
ATOM 4724 O O . ILE A 1 608 ? 41.236 17.167 -44.230 1.00 85.50 608 ILE A O 1
ATOM 4728 N N . LEU A 1 609 ? 43.050 17.777 -43.042 1.00 83.12 609 LEU A N 1
ATOM 4729 C CA . LEU A 1 609 ? 43.880 18.165 -44.191 1.00 83.12 609 LEU A CA 1
ATOM 4730 C C . LEU A 1 609 ? 44.307 16.979 -45.067 1.00 83.12 609 LEU A C 1
ATOM 4732 O O . LEU A 1 609 ? 44.497 17.149 -46.270 1.00 83.12 609 LEU A O 1
ATOM 4736 N N . ARG A 1 610 ? 44.390 15.769 -44.500 1.00 82.44 610 ARG A N 1
ATOM 4737 C CA . ARG A 1 610 ? 44.588 14.528 -45.272 1.00 82.44 610 ARG A CA 1
ATOM 4738 C C . ARG A 1 610 ? 43.427 14.235 -46.230 1.00 82.44 610 ARG A C 1
ATOM 4740 O O . ARG A 1 610 ? 43.612 13.489 -47.190 1.00 82.44 610 ARG A O 1
ATOM 4747 N N . ASN A 1 611 ? 42.234 14.794 -46.000 1.00 79.19 611 ASN A N 1
ATOM 4748 C CA . ASN A 1 611 ? 41.103 14.596 -46.899 1.00 79.19 611 ASN A CA 1
ATOM 4749 C C . ASN A 1 611 ? 41.223 15.510 -48.136 1.00 79.19 611 ASN A C 1
ATOM 4751 O O . ASN A 1 611 ? 41.163 16.731 -47.997 1.00 79.19 611 ASN A O 1
ATOM 4755 N N . PRO A 1 612 ? 41.311 14.966 -49.364 1.00 74.38 612 PRO A N 1
ATOM 4756 C CA . PRO A 1 612 ? 41.537 15.767 -50.568 1.00 74.38 612 PRO A CA 1
ATOM 4757 C C . PRO A 1 612 ? 40.379 16.713 -50.915 1.00 74.38 612 PRO A C 1
ATOM 4759 O O . PRO A 1 612 ? 40.579 17.639 -51.697 1.00 74.38 612 PRO A O 1
ATOM 4762 N N . ALA A 1 613 ? 39.184 16.489 -50.360 1.00 79.81 613 ALA A N 1
ATOM 4763 C CA . ALA A 1 613 ? 38.007 17.313 -50.609 1.00 79.81 613 ALA A CA 1
ATOM 4764 C C . ALA A 1 613 ? 37.924 18.558 -49.706 1.00 79.81 613 ALA A C 1
ATOM 4766 O O . ALA A 1 613 ? 36.993 19.348 -49.865 1.00 79.81 613 ALA A O 1
ATOM 4767 N N . VAL A 1 614 ? 38.842 18.744 -48.750 1.00 82.88 614 VAL A N 1
ATOM 4768 C CA . VAL A 1 614 ? 38.825 19.905 -47.847 1.00 82.88 614 VAL A CA 1
ATOM 4769 C C . VAL A 1 614 ? 39.066 21.213 -48.607 1.00 82.88 614 VAL A C 1
ATOM 4771 O O . VAL A 1 614 ? 39.969 21.319 -49.432 1.00 82.88 614 VAL A O 1
ATOM 4774 N N . ASN A 1 615 ? 38.274 22.241 -48.302 1.00 83.50 615 ASN A N 1
ATOM 4775 C CA . ASN A 1 615 ? 38.497 23.595 -48.792 1.00 83.50 615 ASN A CA 1
ATOM 4776 C C . ASN A 1 615 ? 39.077 24.471 -47.674 1.00 83.50 615 ASN A C 1
ATOM 4778 O O . ASN A 1 615 ? 38.360 24.934 -46.786 1.00 83.50 615 ASN A O 1
ATOM 4782 N N . VAL A 1 616 ? 40.385 24.718 -47.750 1.00 80.62 616 VAL A N 1
ATOM 4783 C CA . VAL A 1 616 ? 41.135 25.527 -46.774 1.00 80.62 616 VAL A CA 1
ATOM 4784 C C . VAL A 1 616 ? 40.874 27.035 -46.883 1.00 80.62 616 VAL A C 1
ATOM 4786 O O . VAL A 1 616 ? 41.258 27.787 -45.990 1.00 80.62 616 VAL A O 1
ATOM 4789 N N . HIS A 1 617 ? 40.216 27.490 -47.955 1.00 80.69 617 HIS A N 1
ATOM 4790 C CA . HIS A 1 617 ? 39.964 28.909 -48.226 1.00 80.69 617 HIS A CA 1
ATOM 4791 C C . HIS A 1 617 ? 38.610 29.404 -47.706 1.00 80.69 617 HIS A C 1
ATOM 4793 O O . HIS A 1 617 ? 38.325 30.595 -47.806 1.00 80.69 617 HIS A O 1
ATOM 4799 N N . LEU A 1 618 ? 37.764 28.519 -47.166 1.00 84.69 618 LEU A N 1
ATOM 4800 C CA . LEU A 1 618 ? 36.483 28.923 -46.589 1.00 84.69 618 LEU A CA 1
ATOM 4801 C C . LEU A 1 618 ? 36.702 29.819 -45.366 1.00 84.69 618 LEU A C 1
ATOM 4803 O O . LEU A 1 618 ? 37.508 29.508 -44.487 1.00 84.69 618 LEU A O 1
ATOM 4807 N N . THR A 1 619 ? 35.953 30.919 -45.317 1.00 85.88 619 THR A N 1
ATOM 4808 C CA . THR A 1 619 ? 36.000 31.905 -44.236 1.00 85.88 619 THR A CA 1
ATOM 4809 C C . THR A 1 619 ? 34.746 31.850 -43.377 1.00 85.88 619 THR A C 1
ATOM 4811 O O . THR A 1 619 ? 33.672 31.484 -43.858 1.00 85.88 619 THR A O 1
ATOM 4814 N N . ASP A 1 620 ? 34.863 32.266 -42.119 1.00 85.44 620 ASP A N 1
ATOM 4815 C CA . ASP A 1 620 ? 33.695 32.530 -41.279 1.00 85.44 620 ASP A CA 1
ATOM 4816 C C . ASP A 1 620 ? 32.901 33.766 -41.758 1.00 85.44 620 ASP A C 1
ATOM 4818 O O . ASP A 1 620 ? 33.288 34.462 -42.701 1.00 85.44 620 ASP A O 1
ATOM 4822 N N . ASN A 1 621 ? 31.771 34.060 -41.106 1.00 85.50 621 ASN A N 1
ATOM 4823 C CA . ASN A 1 621 ? 30.941 35.228 -41.432 1.00 85.50 621 ASN A CA 1
ATOM 4824 C C . ASN A 1 621 ? 31.651 36.573 -41.182 1.00 85.50 621 ASN A C 1
ATOM 4826 O O . ASN A 1 621 ? 31.151 37.610 -41.613 1.00 85.50 621 ASN A O 1
ATOM 4830 N N . SER A 1 622 ? 32.775 36.569 -40.462 1.00 85.44 622 SER A N 1
ATOM 4831 C CA . SER A 1 622 ? 33.621 37.740 -40.230 1.00 85.44 622 SER A CA 1
ATOM 4832 C C . SER A 1 622 ? 34.737 37.871 -41.275 1.00 85.44 622 SER A C 1
ATOM 4834 O O . SER A 1 622 ? 35.473 38.852 -41.242 1.00 85.44 622 SER A O 1
ATOM 4836 N N . GLY A 1 623 ? 34.842 36.931 -42.221 1.00 84.19 623 GLY A N 1
ATOM 4837 C CA . GLY A 1 623 ? 35.846 36.932 -43.284 1.00 84.19 623 GLY A CA 1
ATOM 4838 C C . GLY A 1 623 ? 37.175 36.278 -42.898 1.00 84.19 623 GLY A C 1
ATOM 4839 O O . GLY A 1 623 ? 38.131 36.353 -43.667 1.00 84.19 623 GLY A O 1
ATOM 4840 N N . HIS A 1 624 ? 37.263 35.613 -41.744 1.00 83.69 624 HIS A N 1
ATOM 4841 C CA . HIS A 1 624 ? 38.507 34.999 -41.287 1.00 83.69 624 HIS A CA 1
ATOM 4842 C C . HIS A 1 624 ? 38.667 33.568 -41.810 1.00 83.69 624 HIS A C 1
ATOM 4844 O O . HIS A 1 624 ? 37.783 32.724 -41.643 1.00 83.69 624 HIS A O 1
ATOM 4850 N N . SER A 1 625 ? 39.823 33.281 -42.414 1.00 85.44 625 SER A N 1
ATOM 4851 C CA . SER A 1 625 ? 40.212 31.940 -42.867 1.00 85.44 625 SER A CA 1
ATOM 4852 C C . SER A 1 625 ? 40.881 31.127 -41.752 1.00 85.44 625 SER A C 1
ATOM 4854 O O . SER A 1 625 ? 41.250 31.656 -40.702 1.00 85.44 625 SER A O 1
ATOM 4856 N N . ALA A 1 626 ? 41.095 29.829 -41.991 1.00 82.12 626 ALA A N 1
ATOM 4857 C CA . ALA A 1 626 ? 41.804 28.959 -41.049 1.00 82.12 626 ALA A CA 1
ATOM 4858 C C . ALA A 1 626 ? 43.231 29.460 -40.765 1.00 82.12 626 ALA A C 1
ATOM 4860 O O . ALA A 1 626 ? 43.662 29.467 -39.616 1.00 82.12 626 ALA A O 1
ATOM 4861 N N . LEU A 1 627 ? 43.932 29.965 -41.786 1.00 80.69 627 LEU A N 1
ATOM 4862 C CA . LEU A 1 627 ? 45.268 30.548 -41.636 1.00 80.69 627 LEU A CA 1
ATOM 4863 C C . LEU A 1 627 ? 45.253 31.831 -40.788 1.00 80.69 627 LEU A C 1
ATOM 4865 O O . LEU A 1 627 ? 46.146 32.049 -39.970 1.00 80.69 627 LEU A O 1
ATOM 4869 N N . TRP A 1 628 ? 44.218 32.664 -40.941 1.00 82.38 628 TRP A N 1
ATOM 4870 C CA . TRP A 1 628 ? 44.048 33.856 -40.109 1.00 82.38 628 TRP A CA 1
ATOM 4871 C C . TRP A 1 628 ? 43.885 33.482 -38.629 1.00 82.38 628 TRP A C 1
ATOM 4873 O O . TRP A 1 628 ? 44.579 34.021 -37.768 1.00 82.38 628 TRP A O 1
ATOM 4883 N N . TRP A 1 629 ? 43.039 32.491 -38.329 1.00 82.00 629 TRP A N 1
ATOM 4884 C CA . TRP A 1 629 ? 42.852 32.014 -36.956 1.00 82.00 629 TRP A CA 1
ATOM 4885 C C . TRP A 1 629 ? 44.133 31.407 -36.366 1.00 82.00 629 TRP A C 1
ATOM 4887 O O . TRP A 1 629 ? 44.438 31.671 -35.206 1.00 82.00 629 TRP A O 1
ATOM 4897 N N . ALA A 1 630 ? 44.914 30.666 -37.157 1.00 80.12 630 ALA A N 1
ATOM 4898 C CA . ALA A 1 630 ? 46.174 30.066 -36.709 1.00 80.12 630 ALA A CA 1
ATOM 4899 C C . ALA A 1 630 ? 47.275 31.088 -36.370 1.00 80.12 630 ALA A C 1
ATOM 4901 O O . ALA A 1 630 ? 48.167 30.782 -35.582 1.00 80.12 630 ALA A O 1
ATOM 4902 N N . THR A 1 631 ? 47.234 32.284 -36.965 1.00 76.31 631 THR A N 1
ATOM 4903 C CA . THR A 1 631 ? 48.242 33.344 -36.767 1.00 76.31 631 THR A CA 1
ATOM 4904 C C . THR A 1 631 ? 47.883 34.316 -35.644 1.00 76.31 631 THR A C 1
ATOM 4906 O O . THR A 1 631 ? 48.776 34.877 -35.020 1.00 76.31 631 THR A O 1
ATOM 4909 N N . HIS A 1 632 ? 46.589 34.511 -35.371 1.00 71.88 632 HIS A N 1
ATOM 4910 C CA . HIS A 1 632 ? 46.097 35.500 -34.400 1.00 71.88 632 HIS A CA 1
ATOM 4911 C C . HIS A 1 632 ? 45.706 34.895 -33.040 1.00 71.88 632 HIS A C 1
ATOM 4913 O O . HIS A 1 632 ? 45.495 35.621 -32.069 1.00 71.88 632 HIS A O 1
ATOM 4919 N N . LYS A 1 633 ? 45.597 33.567 -32.951 1.00 67.25 633 LYS A N 1
ATOM 4920 C CA . LYS A 1 633 ? 45.521 32.811 -31.692 1.00 67.25 633 LYS A CA 1
ATOM 4921 C C . LYS A 1 633 ? 46.885 32.184 -31.405 1.00 67.25 633 LYS A C 1
ATOM 4923 O O . LYS A 1 633 ? 47.612 31.897 -32.350 1.00 67.25 633 LYS A O 1
ATOM 4928 N N . GLU A 1 634 ? 47.187 31.893 -30.137 1.00 64.31 634 GLU A N 1
ATOM 4929 C CA . GLU A 1 634 ? 48.335 31.071 -29.694 1.00 64.31 634 GLU A CA 1
ATOM 4930 C C . GLU A 1 634 ? 48.210 29.605 -30.175 1.00 64.31 634 GLU A C 1
ATOM 4932 O O . GLU A 1 634 ? 48.171 28.659 -29.394 1.00 64.31 634 GLU A O 1
ATOM 4937 N N . SER A 1 635 ? 48.061 29.400 -31.482 1.00 62.78 635 SER A N 1
ATOM 4938 C CA . SER A 1 635 ? 48.021 28.081 -32.105 1.00 62.78 635 SER A CA 1
ATOM 4939 C C . SER A 1 635 ? 49.447 27.549 -32.223 1.00 62.78 635 SER A C 1
ATOM 4941 O O . SER A 1 635 ? 50.388 28.319 -32.414 1.00 62.78 635 SER A O 1
ATOM 4943 N N . SER A 1 636 ? 49.618 26.230 -32.129 1.00 68.50 636 SER A N 1
ATOM 4944 C CA . SER A 1 636 ? 50.938 25.603 -32.236 1.00 68.50 636 SER A CA 1
ATOM 4945 C C . SER A 1 636 ? 51.609 25.943 -33.577 1.00 68.50 636 SER A C 1
ATOM 4947 O O . SER A 1 636 ? 50.952 26.000 -34.622 1.00 68.50 636 SER A O 1
ATOM 4949 N N . SER A 1 637 ? 52.937 26.119 -33.568 1.00 67.88 637 SER A N 1
ATOM 4950 C CA . SER A 1 637 ? 53.743 26.315 -34.788 1.00 67.88 637 SER A CA 1
ATOM 4951 C C . SER A 1 637 ? 53.500 25.207 -35.827 1.00 67.88 637 SER A C 1
ATOM 4953 O O . SER A 1 637 ? 53.552 25.453 -37.032 1.00 67.88 637 SER A O 1
ATOM 4955 N N . GLY A 1 638 ? 53.139 24.004 -35.366 1.00 67.31 638 GLY A N 1
ATOM 4956 C CA . GLY A 1 638 ? 52.709 22.884 -36.201 1.00 67.31 638 GLY A CA 1
ATOM 4957 C C . GLY A 1 638 ? 51.438 23.155 -37.016 1.00 67.31 638 GLY A C 1
ATOM 4958 O O . GLY A 1 638 ? 51.425 22.869 -38.211 1.00 67.31 638 GLY A O 1
ATOM 4959 N N . ILE A 1 639 ? 50.389 23.756 -36.435 1.00 73.81 639 ILE A N 1
ATOM 4960 C CA . ILE A 1 639 ? 49.145 24.080 -37.166 1.00 73.81 639 ILE A CA 1
ATOM 4961 C C . ILE A 1 639 ? 49.411 25.120 -38.262 1.00 73.81 639 ILE A C 1
ATOM 4963 O O . ILE A 1 639 ? 48.890 24.994 -39.371 1.00 73.81 639 ILE A O 1
ATOM 4967 N N . GLN A 1 640 ? 50.245 26.124 -37.974 1.00 71.75 640 GLN A N 1
ATOM 4968 C CA . GLN A 1 640 ? 50.624 27.150 -38.950 1.00 71.75 640 GLN A CA 1
ATOM 4969 C C . GLN A 1 640 ? 51.355 26.534 -40.152 1.00 71.75 640 GLN A C 1
ATOM 4971 O O . GLN A 1 640 ? 50.968 26.786 -41.294 1.00 71.75 640 GLN A O 1
ATOM 4976 N N . ARG A 1 641 ? 52.343 25.660 -39.900 1.00 68.31 641 ARG A N 1
ATOM 4977 C CA . ARG A 1 641 ? 53.069 24.926 -40.953 1.00 68.31 641 ARG A CA 1
ATOM 4978 C C . ARG A 1 641 ? 52.132 24.052 -41.790 1.00 68.31 641 ARG A C 1
ATOM 4980 O O . ARG A 1 641 ? 52.173 24.119 -43.016 1.00 68.31 641 ARG A O 1
ATOM 4987 N N . LEU A 1 642 ? 51.252 23.276 -41.151 1.00 71.38 642 LEU A N 1
ATOM 4988 C CA . LEU A 1 642 ? 50.303 22.395 -41.846 1.00 71.38 642 LEU A CA 1
ATOM 4989 C C . LEU A 1 642 ? 49.346 23.169 -42.767 1.00 71.38 642 LEU A C 1
ATOM 4991 O O . LEU A 1 642 ? 49.101 22.747 -43.898 1.00 71.38 642 LEU A O 1
ATOM 4995 N N . LEU A 1 643 ? 48.824 24.314 -42.315 1.00 73.88 643 LEU A N 1
ATOM 4996 C CA . LEU A 1 643 ? 47.923 25.147 -43.117 1.00 73.88 643 LEU A CA 1
ATOM 4997 C C . LEU A 1 643 ? 48.638 25.841 -44.281 1.00 73.88 643 LEU A C 1
ATOM 4999 O O . LEU A 1 643 ? 48.050 25.950 -45.356 1.00 73.88 643 LEU A O 1
ATOM 5003 N N . LEU A 1 644 ? 49.885 26.280 -44.089 1.00 70.38 644 LEU A N 1
ATOM 5004 C CA . LEU A 1 644 ? 50.705 26.881 -45.144 1.00 70.38 644 LEU A CA 1
ATOM 5005 C C . LEU A 1 644 ? 50.985 25.866 -46.261 1.00 70.38 644 LEU A C 1
ATOM 5007 O O . LEU A 1 644 ? 50.724 26.142 -47.432 1.00 70.38 644 LEU A O 1
ATOM 5011 N N . ILE A 1 645 ? 51.388 24.648 -45.887 1.00 67.25 645 ILE A N 1
ATOM 5012 C CA . ILE A 1 645 ? 51.590 23.531 -46.821 1.00 67.25 645 ILE A CA 1
ATOM 5013 C C . ILE A 1 645 ? 50.291 23.210 -47.569 1.00 67.25 645 ILE A C 1
ATOM 5015 O O . ILE A 1 645 ? 50.301 23.065 -48.793 1.00 67.25 645 ILE A O 1
ATOM 5019 N N . ALA A 1 646 ? 49.158 23.126 -46.868 1.00 68.19 646 ALA A N 1
ATOM 5020 C CA . ALA A 1 646 ? 47.873 22.841 -47.499 1.00 68.19 646 ALA A CA 1
ATOM 5021 C C . ALA A 1 646 ? 47.423 23.958 -48.459 1.00 68.19 646 ALA A C 1
ATOM 5023 O O . ALA A 1 646 ? 46.880 23.667 -49.525 1.00 68.19 646 ALA A O 1
ATOM 5024 N N . HIS A 1 647 ? 47.682 25.226 -48.122 1.00 68.75 647 HIS A N 1
ATOM 5025 C CA . HIS A 1 647 ? 47.393 26.374 -48.983 1.00 68.75 647 HIS A CA 1
ATOM 5026 C C . HIS A 1 647 ? 48.233 26.348 -50.266 1.00 68.75 647 HIS A C 1
ATOM 5028 O O . HIS A 1 647 ? 47.685 26.486 -51.359 1.00 68.75 647 HIS A O 1
ATOM 5034 N N . LEU A 1 648 ? 49.541 26.101 -50.144 1.00 65.75 648 LEU A N 1
ATOM 5035 C CA . LEU A 1 648 ? 50.455 25.952 -51.280 1.00 65.75 648 LEU A CA 1
ATOM 5036 C C . LEU A 1 648 ? 50.055 24.761 -52.160 1.00 65.75 648 LEU A C 1
ATOM 5038 O O . LEU A 1 648 ? 49.965 24.890 -53.378 1.00 65.75 648 LEU A O 1
ATOM 5042 N N . THR A 1 649 ? 49.712 23.624 -51.550 1.00 66.00 649 THR A N 1
ATOM 5043 C CA . THR A 1 649 ? 49.236 22.430 -52.269 1.00 66.00 649 THR A CA 1
ATOM 5044 C C . THR A 1 649 ? 47.940 22.713 -53.040 1.00 66.00 649 THR A C 1
ATOM 5046 O O . THR A 1 649 ? 47.785 22.269 -54.178 1.00 66.00 649 THR A O 1
ATOM 5049 N N . ALA A 1 650 ? 47.009 23.479 -52.461 1.00 65.44 650 ALA A N 1
ATOM 5050 C CA . ALA A 1 650 ? 45.777 23.886 -53.136 1.00 65.44 650 ALA A CA 1
ATOM 5051 C C . ALA A 1 650 ? 46.042 24.835 -54.321 1.00 65.44 650 ALA A C 1
ATOM 5053 O O . ALA A 1 650 ? 45.427 24.672 -55.377 1.00 65.44 650 ALA A O 1
ATOM 5054 N N . GLN A 1 651 ? 46.977 25.783 -54.181 1.00 64.44 651 GLN A N 1
ATOM 5055 C CA . GLN A 1 651 ? 47.389 26.682 -55.266 1.00 64.44 651 GLN A CA 1
ATOM 5056 C C . GLN A 1 651 ? 48.085 25.936 -56.411 1.00 64.44 651 GLN A C 1
ATOM 5058 O O . GLN A 1 651 ? 47.770 26.183 -57.575 1.00 64.44 651 GLN A O 1
ATOM 5063 N N . VAL A 1 652 ? 48.975 24.988 -56.094 1.00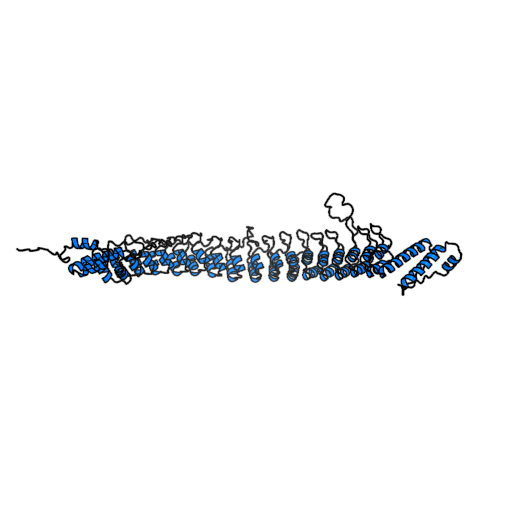 62.94 652 VAL A N 1
ATOM 5064 C CA . VAL A 1 652 ? 49.639 24.136 -57.095 1.00 62.94 652 VAL A CA 1
ATOM 5065 C C . VAL A 1 652 ? 48.603 23.316 -57.864 1.00 62.94 652 VAL A C 1
ATOM 5067 O O . VAL A 1 652 ? 48.585 23.383 -59.087 1.00 62.94 652 VAL A O 1
ATOM 5070 N N . ARG A 1 653 ? 47.653 22.657 -57.184 1.00 63.94 653 ARG A N 1
ATOM 5071 C CA . ARG A 1 653 ? 46.557 21.922 -57.849 1.00 63.94 653 ARG A CA 1
ATOM 5072 C C . ARG A 1 653 ? 45.675 22.807 -58.732 1.00 63.94 653 ARG A C 1
ATOM 5074 O O . ARG A 1 653 ? 45.220 22.377 -59.791 1.00 63.94 653 ARG A O 1
ATOM 5081 N N . ALA A 1 654 ? 45.400 24.040 -58.305 1.00 60.75 654 ALA A N 1
ATOM 5082 C CA . ALA A 1 654 ? 44.657 24.999 -59.120 1.00 60.75 654 ALA A CA 1
ATOM 5083 C C . ALA A 1 654 ? 45.435 25.377 -60.394 1.00 60.75 654 ALA A C 1
ATOM 5085 O O . ALA A 1 654 ? 44.839 25.490 -61.463 1.00 60.75 654 ALA A O 1
ATOM 5086 N N . TYR A 1 655 ? 46.759 25.516 -60.293 1.00 61.56 655 TYR A N 1
ATOM 5087 C CA . TYR A 1 655 ? 47.645 25.791 -61.422 1.00 61.56 655 TYR A CA 1
ATOM 5088 C C . TYR A 1 655 ? 47.772 24.595 -62.379 1.00 61.56 655 TYR A C 1
ATOM 5090 O O . TYR A 1 655 ? 47.614 24.775 -63.585 1.00 61.56 655 TYR A O 1
ATOM 5098 N N . GLU A 1 656 ? 47.949 23.372 -61.866 1.00 60.69 656 GLU A N 1
ATOM 5099 C CA . GLU A 1 656 ? 47.942 22.127 -62.659 1.00 60.69 656 GLU A CA 1
ATOM 5100 C C . GLU A 1 656 ? 46.668 22.009 -63.503 1.00 60.69 656 GLU A C 1
ATOM 5102 O O . GLU A 1 656 ? 46.721 21.711 -64.696 1.00 60.69 656 GLU A O 1
ATOM 5107 N N . LYS A 1 657 ? 45.513 22.328 -62.906 1.00 60.75 657 LYS A N 1
ATOM 5108 C CA . LYS A 1 657 ? 44.217 22.313 -63.592 1.00 60.75 657 LYS A CA 1
ATOM 5109 C C . LYS A 1 657 ? 44.096 23.388 -64.682 1.00 60.75 657 LYS A C 1
ATOM 5111 O O . LYS A 1 657 ? 43.360 23.183 -65.643 1.00 60.75 657 LYS A O 1
ATOM 5116 N N . CYS A 1 658 ? 44.798 24.514 -64.545 1.00 56.00 658 CYS A N 1
ATOM 5117 C CA . CYS A 1 658 ? 44.831 25.591 -65.541 1.00 56.00 658 CYS A CA 1
ATOM 5118 C C . CYS A 1 658 ? 45.809 25.321 -66.696 1.00 56.00 658 CYS A C 1
ATOM 5120 O O . CYS A 1 658 ? 45.557 25.776 -67.809 1.00 56.00 658 CYS A O 1
ATOM 5122 N N . VAL A 1 659 ? 46.916 24.616 -66.441 1.00 56.47 659 VAL A N 1
ATOM 5123 C CA . VAL A 1 659 ? 48.006 24.404 -67.416 1.00 56.47 659 VAL A CA 1
ATOM 5124 C C . VAL A 1 659 ? 47.961 23.010 -68.063 1.00 56.47 659 VAL A C 1
ATOM 5126 O O . VAL A 1 659 ? 48.567 22.797 -69.108 1.00 56.47 659 VAL A O 1
ATOM 5129 N N . GLY A 1 660 ? 47.189 22.067 -67.509 1.00 47.84 660 GLY A N 1
ATOM 5130 C CA . GLY A 1 660 ? 47.004 20.725 -68.076 1.00 47.84 660 GLY A CA 1
ATOM 5131 C C . GLY A 1 660 ? 48.209 19.792 -67.911 1.00 47.84 660 GLY A C 1
ATOM 5132 O O . GLY A 1 660 ? 48.287 18.774 -68.594 1.00 47.84 660 GLY A O 1
ATOM 5133 N N . THR A 1 661 ? 49.147 20.132 -67.026 1.00 53.06 661 THR A N 1
ATOM 5134 C CA . THR A 1 661 ? 50.372 19.368 -66.746 1.00 53.06 661 THR A CA 1
ATOM 5135 C C . THR A 1 661 ? 50.356 18.844 -65.314 1.00 53.06 661 THR A C 1
ATOM 5137 O O . THR A 1 661 ? 50.171 19.634 -64.389 1.00 53.06 661 THR A O 1
ATOM 5140 N N . GLU A 1 662 ? 50.587 17.542 -65.126 1.00 48.53 662 GLU A N 1
ATOM 5141 C CA . GLU A 1 662 ? 50.763 16.937 -63.799 1.00 48.53 662 GLU A CA 1
ATOM 5142 C C . GLU A 1 662 ? 52.128 17.330 -63.217 1.00 48.53 662 GLU A C 1
ATOM 5144 O O . GLU A 1 662 ? 53.176 17.047 -63.805 1.00 48.53 662 GLU A O 1
ATOM 5149 N N . ILE A 1 663 ? 52.125 17.983 -62.056 1.00 53.50 663 ILE A N 1
ATOM 5150 C CA . ILE A 1 663 ? 53.314 18.254 -61.253 1.00 53.50 663 ILE A CA 1
ATOM 5151 C C . ILE A 1 663 ? 53.327 17.201 -60.141 1.00 53.50 663 ILE A C 1
ATOM 5153 O O . ILE A 1 663 ? 52.611 17.283 -59.145 1.00 53.50 663 ILE A O 1
ATOM 5157 N N . SER A 1 664 ? 54.158 16.172 -60.304 1.00 42.75 664 SER A N 1
ATOM 5158 C CA . SER A 1 664 ? 54.267 15.105 -59.307 1.00 42.75 664 SER A CA 1
ATOM 5159 C C . SER A 1 664 ? 54.987 15.610 -58.054 1.00 42.75 664 SER A C 1
ATOM 5161 O O . SER A 1 664 ? 56.216 15.640 -57.979 1.00 42.75 664 SER A O 1
ATOM 5163 N N . LEU A 1 665 ? 54.211 15.997 -57.042 1.00 48.59 665 LEU A N 1
ATOM 5164 C CA . LEU A 1 665 ? 54.700 16.190 -55.680 1.00 48.59 665 LEU A CA 1
ATOM 5165 C C . LEU A 1 665 ? 54.849 14.815 -55.014 1.00 48.59 665 LEU A C 1
ATOM 5167 O O . LEU A 1 665 ? 53.870 14.239 -54.535 1.00 48.59 665 LEU A O 1
ATOM 5171 N N . HIS A 1 666 ? 56.064 14.255 -55.020 1.00 39.44 666 HIS A N 1
ATOM 5172 C CA . HIS A 1 666 ? 56.347 13.001 -54.318 1.00 39.44 666 HIS A CA 1
ATOM 5173 C C . HIS A 1 666 ? 56.487 13.196 -52.798 1.00 39.44 666 HIS A C 1
ATOM 5175 O O . HIS A 1 666 ? 56.709 14.289 -52.290 1.00 39.44 666 HIS A O 1
ATOM 5181 N N . GLN A 1 667 ? 56.264 12.085 -52.100 1.00 39.28 667 GLN A N 1
ATOM 5182 C CA . GLN A 1 667 ? 55.685 11.941 -50.767 1.00 39.28 667 GLN A CA 1
ATOM 5183 C C . GLN A 1 667 ? 56.425 12.606 -49.591 1.00 39.28 667 GLN A C 1
ATOM 5185 O O . GLN A 1 667 ? 57.644 12.733 -49.557 1.00 39.28 667 GLN A O 1
ATOM 5190 N N . TRP A 1 668 ? 55.612 12.929 -48.584 1.00 47.72 668 TRP A N 1
ATOM 5191 C CA . TRP A 1 668 ? 55.918 13.484 -47.268 1.00 47.72 668 TRP A CA 1
ATOM 5192 C C . TRP A 1 668 ? 56.718 12.487 -46.408 1.00 47.72 668 TRP A C 1
ATOM 5194 O O . TRP A 1 668 ? 56.116 11.654 -45.743 1.00 47.72 668 TRP A O 1
ATOM 5204 N N . ASN A 1 669 ? 58.051 12.555 -46.434 1.00 34.53 669 ASN A N 1
ATOM 5205 C CA . ASN A 1 669 ? 58.927 12.036 -45.376 1.00 34.53 669 ASN A CA 1
ATOM 5206 C C . ASN A 1 669 ? 60.127 12.994 -45.239 1.00 34.53 669 ASN A C 1
ATOM 5208 O O . ASN A 1 669 ? 60.810 13.280 -46.218 1.00 34.53 669 ASN A O 1
ATOM 5212 N N . ASP A 1 670 ? 60.340 13.514 -44.030 1.00 33.41 670 ASP A N 1
ATOM 5213 C CA . ASP A 1 670 ? 61.515 14.295 -43.601 1.00 33.41 670 ASP A CA 1
ATOM 5214 C C . ASP A 1 670 ? 61.704 15.731 -44.138 1.00 33.41 670 ASP A C 1
ATOM 5216 O O . ASP A 1 670 ? 62.818 16.245 -44.190 1.00 33.41 670 ASP A O 1
ATOM 5220 N N . GLY A 1 671 ? 60.619 16.453 -44.444 1.00 40.03 671 GLY A N 1
ATOM 5221 C CA . GLY A 1 671 ? 60.675 17.923 -44.561 1.00 40.03 671 GLY A CA 1
ATOM 5222 C C . GLY A 1 671 ? 61.330 18.480 -45.833 1.00 40.03 671 GLY A C 1
ATOM 5223 O O . GLY A 1 671 ? 61.616 19.674 -45.894 1.00 40.03 671 GLY A O 1
ATOM 5224 N N . ILE A 1 672 ? 61.524 17.657 -46.866 1.00 35.59 672 ILE A N 1
ATOM 5225 C CA . ILE A 1 672 ? 62.078 18.081 -48.159 1.00 35.59 672 ILE A CA 1
ATOM 5226 C C . ILE A 1 672 ? 61.033 17.859 -49.259 1.00 35.59 672 ILE A C 1
ATOM 5228 O O . ILE A 1 672 ? 60.568 16.742 -49.474 1.00 35.59 672 ILE A O 1
ATOM 5232 N N . PHE A 1 673 ? 60.673 18.922 -49.987 1.00 41.50 673 PHE A N 1
ATOM 5233 C CA . PHE A 1 673 ? 59.942 18.797 -51.251 1.00 41.50 673 PHE A CA 1
ATOM 5234 C C . PHE A 1 673 ? 60.894 18.266 -52.329 1.00 41.50 673 PHE A C 1
ATOM 5236 O O . PHE A 1 673 ? 61.831 18.963 -52.715 1.00 41.50 673 PHE A O 1
ATOM 5243 N N . ASN A 1 674 ? 60.618 17.084 -52.879 1.00 37.81 674 ASN A N 1
ATOM 5244 C CA . ASN A 1 674 ? 61.157 16.697 -54.182 1.00 37.81 674 ASN A CA 1
ATOM 5245 C C . ASN A 1 674 ? 60.126 17.065 -55.254 1.00 37.81 674 ASN A C 1
ATOM 5247 O O . ASN A 1 674 ? 59.142 16.354 -55.461 1.00 37.81 674 ASN A O 1
ATOM 5251 N N . VAL A 1 675 ? 60.335 18.206 -55.915 1.00 42.94 675 VAL A N 1
ATOM 5252 C CA . VAL A 1 675 ? 59.547 18.602 -57.090 1.00 42.94 675 VAL A CA 1
ATOM 5253 C C . VAL A 1 675 ? 60.111 17.854 -58.297 1.00 42.94 675 VAL A C 1
ATOM 5255 O O . VAL A 1 675 ? 61.109 18.266 -58.885 1.00 42.94 675 VAL A O 1
ATOM 5258 N N . GLY A 1 676 ? 59.499 16.721 -58.644 1.00 41.75 676 GLY A N 1
ATOM 5259 C CA . GLY A 1 676 ? 59.818 15.986 -59.864 1.00 41.75 676 GLY A CA 1
ATOM 5260 C C . GLY A 1 676 ? 59.040 16.562 -61.044 1.00 41.75 676 GLY A C 1
ATOM 5261 O O . GLY A 1 676 ? 57.817 16.453 -61.089 1.00 41.75 676 GLY A O 1
ATOM 5262 N N . ILE A 1 677 ? 59.738 17.172 -62.002 1.00 43.38 677 ILE A N 1
ATOM 5263 C CA . ILE A 1 677 ? 59.165 17.569 -63.295 1.00 43.38 677 ILE A CA 1
ATOM 5264 C C . ILE A 1 677 ? 59.568 16.496 -64.311 1.00 43.38 677 ILE A C 1
ATOM 5266 O O . ILE A 1 677 ? 60.759 16.225 -64.464 1.00 43.38 677 ILE A O 1
ATOM 5270 N N . ASP A 1 678 ? 58.599 15.875 -64.987 1.00 41.00 678 ASP A N 1
ATOM 5271 C CA . ASP A 1 678 ? 58.878 14.851 -66.001 1.00 41.00 678 ASP A CA 1
ATOM 5272 C C . ASP A 1 678 ? 59.712 15.429 -67.170 1.00 41.00 678 ASP A C 1
ATOM 5274 O O . ASP A 1 678 ? 59.647 16.617 -67.504 1.00 41.00 678 ASP A O 1
ATOM 5278 N N . TYR A 1 679 ? 60.538 14.596 -67.804 1.00 42.12 679 TYR A N 1
ATOM 5279 C CA . TYR A 1 679 ? 61.575 15.027 -68.756 1.00 42.12 679 TYR A CA 1
ATOM 5280 C C . TYR A 1 679 ? 61.005 15.745 -69.995 1.00 42.12 679 TYR A C 1
ATOM 5282 O O . TYR A 1 679 ? 61.672 16.570 -70.620 1.00 42.12 679 TYR A O 1
ATOM 5290 N N . ARG A 1 680 ? 59.744 15.477 -70.357 1.00 43.41 680 ARG A N 1
ATOM 5291 C CA . ARG A 1 680 ? 59.056 16.193 -71.446 1.00 43.41 680 ARG A CA 1
ATOM 5292 C C . ARG A 1 680 ? 58.647 17.615 -71.059 1.00 43.41 680 ARG A C 1
ATOM 5294 O O . ARG A 1 680 ? 58.697 18.508 -71.903 1.00 43.41 680 ARG A O 1
ATOM 5301 N N . THR A 1 681 ? 58.282 17.842 -69.802 1.00 48.94 681 THR A N 1
ATOM 5302 C CA . THR A 1 681 ? 57.872 19.152 -69.280 1.00 48.94 681 THR A CA 1
ATOM 5303 C C . THR A 1 681 ? 59.080 20.062 -69.049 1.00 48.94 681 THR A C 1
ATOM 5305 O O . THR A 1 681 ? 58.991 21.264 -69.299 1.00 48.94 681 THR A O 1
ATOM 5308 N N . SER A 1 682 ? 60.243 19.508 -68.684 1.00 47.94 682 SER A N 1
ATOM 5309 C CA . SER A 1 682 ? 61.494 20.281 -68.605 1.00 47.94 682 SER A CA 1
ATOM 5310 C C . SER A 1 682 ? 61.943 20.818 -69.973 1.00 47.94 682 SER A C 1
ATOM 5312 O O . SER A 1 682 ? 62.409 21.953 -70.064 1.00 47.94 682 SER A O 1
ATOM 5314 N N . GLN A 1 683 ? 61.714 20.071 -71.061 1.00 44.88 683 GLN A N 1
ATOM 5315 C CA . GLN A 1 683 ? 62.006 20.553 -72.415 1.00 44.88 683 GLN A CA 1
ATOM 5316 C C . GLN A 1 683 ? 61.068 21.678 -72.880 1.00 44.88 683 GLN A C 1
ATOM 5318 O O . GLN A 1 683 ? 61.531 22.623 -73.522 1.00 44.88 683 GLN A O 1
ATOM 5323 N N . GLN A 1 684 ? 59.780 21.637 -72.521 1.00 47.41 684 GLN A N 1
ATOM 5324 C CA . GLN A 1 684 ? 58.850 22.730 -72.838 1.00 47.41 684 GLN A CA 1
ATOM 5325 C C . GLN A 1 684 ? 59.187 24.019 -72.070 1.00 47.41 684 GLN A C 1
ATOM 5327 O O . GLN A 1 684 ? 59.150 25.102 -72.660 1.00 47.41 684 GLN A O 1
ATOM 5332 N N . LEU A 1 685 ? 59.628 23.906 -70.809 1.00 45.72 685 LEU A N 1
ATOM 5333 C CA . LEU A 1 685 ? 60.097 25.031 -69.987 1.00 45.72 685 LEU A CA 1
ATOM 5334 C C . LEU A 1 685 ? 61.345 25.722 -70.577 1.00 45.72 685 LEU A C 1
ATOM 5336 O O . LEU A 1 685 ? 61.445 26.949 -70.519 1.00 45.72 685 LEU A O 1
ATOM 5340 N N . CYS A 1 686 ? 62.261 24.969 -71.200 1.00 42.44 686 CYS A N 1
ATOM 5341 C CA . CYS A 1 686 ? 63.455 25.517 -71.859 1.00 42.44 686 CYS A CA 1
ATOM 5342 C C . CYS A 1 686 ? 63.178 26.187 -73.220 1.00 42.44 686 CYS A C 1
ATOM 5344 O O . CYS A 1 686 ? 63.978 27.014 -73.652 1.00 42.44 686 CYS A O 1
ATOM 5346 N N . SER A 1 687 ? 62.059 25.883 -73.892 1.00 45.47 687 SER A N 1
ATOM 5347 C CA . SER A 1 687 ? 61.739 26.426 -75.230 1.00 45.47 687 SER A CA 1
ATOM 5348 C C . SER A 1 687 ? 61.066 27.813 -75.257 1.00 45.47 687 SER A C 1
ATOM 5350 O O . SER A 1 687 ? 60.702 28.301 -76.324 1.00 45.47 687 SER A O 1
ATOM 5352 N N . GLY A 1 688 ? 60.938 28.491 -74.110 1.00 46.38 688 GLY A N 1
ATOM 5353 C CA . GLY A 1 688 ? 60.665 29.935 -74.053 1.00 46.38 688 GLY A CA 1
ATOM 5354 C C . GLY A 1 688 ? 59.264 30.414 -74.469 1.00 46.38 688 GLY A C 1
ATOM 5355 O O . GLY A 1 688 ? 59.110 31.603 -74.735 1.00 46.38 688 GLY A O 1
ATOM 5356 N N . GLN A 1 689 ? 58.241 29.552 -74.518 1.00 44.66 689 GLN A N 1
ATOM 5357 C CA . GLN A 1 689 ? 56.892 29.945 -74.975 1.00 44.66 689 GLN A CA 1
ATOM 5358 C C . GLN A 1 689 ? 55.841 30.232 -73.886 1.00 44.66 689 GLN A C 1
ATOM 5360 O O . GLN A 1 689 ? 54.686 30.493 -74.213 1.00 44.66 689 GLN A O 1
ATOM 5365 N N . THR A 1 690 ? 56.205 30.309 -72.606 1.00 43.38 690 THR A N 1
ATOM 5366 C CA . THR A 1 690 ? 55.289 30.783 -71.549 1.00 43.38 690 THR A CA 1
ATOM 5367 C C . THR A 1 690 ? 56.014 31.667 -70.539 1.00 43.38 690 THR A C 1
ATOM 5369 O O . THR A 1 690 ? 57.222 31.538 -70.366 1.00 43.38 690 THR A O 1
ATOM 5372 N N . ASN A 1 691 ? 55.286 32.587 -69.889 1.00 48.25 691 ASN A N 1
ATOM 5373 C CA . ASN A 1 691 ? 55.785 33.492 -68.841 1.00 48.25 691 ASN A CA 1
ATOM 5374 C C . ASN A 1 691 ? 56.390 32.697 -67.663 1.00 48.25 691 ASN A C 1
ATOM 5376 O O . ASN A 1 691 ? 55.736 32.415 -66.660 1.00 48.25 691 ASN A O 1
ATOM 5380 N N . ASN A 1 692 ? 57.668 32.349 -67.807 1.00 49.78 692 ASN A N 1
ATOM 5381 C CA . ASN A 1 692 ? 58.458 31.508 -66.906 1.00 49.78 692 ASN A CA 1
ATOM 5382 C C . ASN A 1 692 ? 58.825 32.194 -65.579 1.00 49.78 692 ASN A C 1
ATOM 5384 O O . ASN A 1 692 ? 59.412 31.568 -64.701 1.00 49.78 692 ASN A O 1
ATOM 5388 N N . SER A 1 693 ? 58.468 33.466 -65.400 1.00 47.72 693 SER A N 1
ATOM 5389 C CA . SER A 1 693 ? 58.738 34.231 -64.184 1.00 47.72 693 SER A CA 1
ATOM 5390 C C . SER A 1 693 ? 57.867 33.791 -63.010 1.00 47.72 693 SER A C 1
ATOM 5392 O O . SER A 1 693 ? 58.389 33.675 -61.912 1.00 47.72 693 SER A O 1
ATOM 5394 N N . LEU A 1 694 ? 56.584 33.467 -63.215 1.00 46.78 694 LEU A N 1
ATOM 5395 C CA . LEU A 1 694 ? 55.694 33.058 -62.117 1.00 46.78 694 LEU A CA 1
ATOM 5396 C C . LEU A 1 694 ? 56.001 31.635 -61.620 1.00 46.78 694 LEU A C 1
ATOM 5398 O O . LEU A 1 694 ? 55.929 31.379 -60.426 1.00 46.78 694 LEU A O 1
ATOM 5402 N N . PHE A 1 695 ? 56.400 30.727 -62.517 1.00 49.28 695 PHE A N 1
ATOM 5403 C CA . PHE A 1 695 ? 56.787 29.358 -62.161 1.00 49.28 695 PHE A CA 1
ATOM 5404 C C . PHE A 1 695 ? 58.110 29.328 -61.384 1.00 49.28 695 PHE A C 1
ATOM 5406 O O . PHE A 1 695 ? 58.172 28.720 -60.318 1.00 49.28 695 PHE A O 1
ATOM 5413 N N . LEU A 1 696 ? 59.138 30.059 -61.845 1.00 49.56 696 LEU A N 1
ATOM 5414 C CA . LEU A 1 696 ? 60.371 30.230 -61.068 1.00 49.56 696 LEU A CA 1
ATOM 5415 C C . LEU A 1 696 ? 60.100 30.930 -59.736 1.00 49.56 696 LEU A C 1
ATOM 5417 O O . LEU A 1 696 ? 60.705 30.555 -58.743 1.00 49.56 696 LEU A O 1
ATOM 5421 N N . PHE A 1 697 ? 59.195 31.913 -59.697 1.00 49.31 697 PHE A N 1
ATOM 5422 C CA . PHE A 1 697 ? 58.843 32.616 -58.465 1.00 49.31 697 PHE A CA 1
ATOM 5423 C C . PHE A 1 697 ? 58.119 31.702 -57.478 1.00 49.31 697 PHE A C 1
ATOM 5425 O O . PHE A 1 697 ? 58.454 31.727 -56.307 1.00 49.31 697 PHE A O 1
ATOM 5432 N N . ILE A 1 698 ? 57.195 30.849 -57.929 1.00 50.47 698 ILE A N 1
ATOM 5433 C CA . ILE A 1 698 ? 56.508 29.870 -57.073 1.00 50.47 698 ILE A CA 1
ATOM 5434 C C . ILE A 1 698 ? 57.496 28.814 -56.565 1.00 50.47 698 ILE A C 1
ATOM 5436 O O . ILE A 1 698 ? 57.483 28.509 -55.380 1.00 50.47 698 ILE A O 1
ATOM 5440 N N . VAL A 1 699 ? 58.401 28.310 -57.411 1.00 50.59 699 VAL A N 1
ATOM 5441 C CA . VAL A 1 699 ? 59.431 27.336 -57.005 1.00 50.59 699 VAL A CA 1
ATOM 5442 C C . VAL A 1 699 ? 60.472 27.963 -56.065 1.00 50.59 699 VAL A C 1
ATOM 5444 O O . VAL A 1 699 ? 60.819 27.350 -55.062 1.00 50.59 699 VAL A O 1
ATOM 5447 N N . LEU A 1 700 ? 60.934 29.192 -56.322 1.00 48.00 700 LEU A N 1
ATOM 5448 C CA . LEU A 1 700 ? 61.858 29.926 -55.443 1.00 48.00 700 LEU A CA 1
ATOM 5449 C C . LEU A 1 700 ? 61.194 30.341 -54.129 1.00 48.00 700 LEU A C 1
ATOM 5451 O O . LEU A 1 700 ? 61.825 30.252 -53.083 1.00 48.00 700 LEU A O 1
ATOM 5455 N N . PHE A 1 701 ? 59.928 30.754 -54.159 1.00 50.16 701 PHE A N 1
ATOM 5456 C CA . PHE A 1 701 ? 59.154 31.086 -52.963 1.00 50.16 701 PHE A CA 1
ATOM 5457 C C . PHE A 1 701 ? 58.897 29.836 -52.112 1.00 50.16 701 PHE A C 1
ATOM 5459 O O . PHE A 1 701 ? 59.112 29.875 -50.904 1.00 50.16 701 PHE A O 1
ATOM 5466 N N . LEU A 1 702 ? 58.564 28.703 -52.747 1.00 49.44 702 LEU A N 1
ATOM 5467 C CA . LEU A 1 702 ? 58.492 27.390 -52.099 1.00 49.44 702 LEU A CA 1
ATOM 5468 C C . LEU A 1 702 ? 59.838 27.011 -51.471 1.00 49.44 702 LEU A C 1
ATOM 5470 O O . LEU A 1 702 ? 59.871 26.632 -50.306 1.00 49.44 702 LEU A O 1
ATOM 5474 N N . MET A 1 703 ? 60.959 27.164 -52.184 1.00 47.19 703 MET A N 1
ATOM 5475 C CA . MET A 1 703 ? 62.284 26.860 -51.629 1.00 47.19 703 MET A CA 1
ATOM 5476 C C . MET A 1 703 ? 62.679 27.786 -50.469 1.00 47.19 703 MET A C 1
ATOM 5478 O O . MET A 1 703 ? 63.269 27.314 -49.502 1.00 47.19 703 MET A O 1
ATOM 5482 N N . VAL A 1 704 ? 62.337 29.077 -50.522 1.00 45.84 704 VAL A N 1
ATOM 5483 C CA . VAL A 1 704 ? 62.662 30.055 -49.468 1.00 45.84 704 VAL A CA 1
ATOM 5484 C C . VAL A 1 704 ? 61.804 29.855 -48.215 1.00 45.84 704 VAL A C 1
ATOM 5486 O O . VAL A 1 704 ? 62.330 29.939 -47.105 1.00 45.84 704 VAL A O 1
ATOM 5489 N N . GLU A 1 705 ? 60.513 29.541 -48.345 1.00 47.16 705 GLU A N 1
ATOM 5490 C CA . GLU A 1 705 ? 59.674 29.227 -47.179 1.00 47.16 705 GLU A CA 1
ATOM 5491 C C . GLU A 1 705 ? 60.014 27.871 -46.555 1.00 47.16 705 GLU A C 1
ATOM 5493 O O . GLU A 1 705 ? 60.069 27.766 -45.328 1.00 47.16 705 GLU A O 1
ATOM 5498 N N . ILE A 1 706 ? 60.319 26.851 -47.366 1.00 46.59 706 ILE A N 1
ATOM 5499 C CA . ILE A 1 706 ? 60.785 25.551 -46.861 1.00 46.59 706 ILE A CA 1
ATOM 5500 C C . ILE A 1 706 ? 62.093 25.738 -46.081 1.00 46.59 706 ILE A C 1
ATOM 5502 O O . ILE A 1 706 ? 62.205 25.247 -44.957 1.00 46.59 706 ILE A O 1
ATOM 5506 N N . TRP A 1 707 ? 63.037 26.525 -46.609 1.00 39.03 707 TRP A N 1
ATOM 5507 C CA . TRP A 1 707 ? 64.313 26.805 -45.943 1.00 39.03 707 TRP A CA 1
ATOM 5508 C C . TRP A 1 707 ? 64.139 27.609 -44.643 1.00 39.03 707 TRP A C 1
ATOM 5510 O O . TRP A 1 707 ? 64.747 27.268 -43.629 1.00 39.03 707 TRP A O 1
ATOM 5520 N N . ASN A 1 708 ? 63.251 28.606 -44.612 1.00 38.78 708 ASN A N 1
ATOM 5521 C CA . ASN A 1 708 ? 62.965 29.367 -43.389 1.00 38.78 708 ASN A CA 1
ATOM 5522 C C . ASN A 1 708 ? 62.217 28.545 -42.324 1.00 38.78 708 ASN A C 1
ATOM 5524 O O . ASN A 1 708 ? 62.397 28.781 -41.133 1.00 38.78 708 ASN A O 1
ATOM 5528 N N . SER A 1 709 ? 61.416 27.554 -42.726 1.00 40.50 709 SER A N 1
ATOM 5529 C CA . SER A 1 709 ? 60.703 26.662 -41.797 1.00 40.50 709 SER A CA 1
ATOM 5530 C C . SER A 1 709 ? 61.571 25.546 -41.196 1.00 40.50 709 SER A C 1
ATOM 5532 O O . SER A 1 709 ? 61.211 25.000 -40.155 1.00 40.50 709 SER A O 1
ATOM 5534 N N . ALA A 1 710 ? 62.706 25.221 -41.827 1.00 36.62 710 ALA A N 1
ATOM 5535 C CA . ALA A 1 710 ? 63.694 24.260 -41.328 1.00 36.62 710 ALA A CA 1
ATOM 5536 C C . ALA A 1 710 ? 64.712 24.883 -40.348 1.00 36.62 710 ALA A C 1
ATOM 5538 O O . ALA A 1 710 ? 65.420 24.156 -39.655 1.00 36.62 710 ALA A O 1
ATOM 5539 N N . LEU A 1 711 ? 64.794 26.219 -40.296 1.00 33.16 711 LEU A N 1
ATOM 5540 C CA . LEU A 1 711 ? 65.725 26.988 -39.454 1.00 33.16 711 LEU A CA 1
ATOM 5541 C C . LEU A 1 711 ? 65.101 27.537 -38.154 1.00 33.16 711 LEU A C 1
ATOM 5543 O O . LEU A 1 711 ? 65.817 28.138 -37.354 1.00 33.16 711 LEU A O 1
ATOM 5547 N N . ALA A 1 712 ? 63.805 27.314 -37.926 1.00 33.25 712 ALA A N 1
ATOM 5548 C CA . ALA A 1 712 ? 63.072 27.643 -36.699 1.00 33.25 712 ALA A CA 1
ATOM 5549 C C . ALA A 1 712 ? 62.394 26.391 -36.139 1.00 33.25 712 ALA A C 1
ATOM 5551 O O . ALA A 1 712 ? 62.194 26.326 -34.909 1.00 33.25 712 ALA A O 1
#

Foldseek 3Di:
DDDDDPDPPPDPQNDDPVVVLVVLLPDLDLVVLVVSCVRYPVCVLVSVLSSQLNCLVPPNRVQLLVCLQVLPLVSNVVQCPRPNRAQQRAHQQDGSLLSNLLNLNPNSNVVSVVDPRRDQCRAGPQQAGSLLNNLLNLNLVSNLVSLVDPPHDQQRATPPWRDTSLLNNLLNLNLSNNVSQLVSVPDQQCRQTPQGDGSLLSNLLVLVLVSNLVSVVDPNDDQCGATNQRDGSLRSNLQVVSVSSNVSSLVDLPDDQCGATPQRDGSLLSCLVVPPQVSNLSSVVSPHAQQDATPQLEGSLLSNLLVVRVSNNCSLLPRPNDDHDQFDPDDHYQFGNGSLLSNLVVLDLVSNLVVLVSVDQQCHAGPQQDTSLLSNLLVLSLSSVVSLLPRPRRDQCGAGPQQDGSLLSNLLNLNQSSNVNQVVDVNDDQLRQTPFGDGSLLNNLQSVNLNNNLVSLPDPPDDQCGQGVQRDTSLLSCLLVVPLNSNLSQLPDPPDDQQGAGNVRDGSLLSNLLVLPPSSNVSSVVDPPDDQFDDDPPPHDDDDDDDDPPDDDDDDGSLLSNLQVVSLSSNLVLLPDPPDPQCDAHPQQAGSLLSNLLSLVLSSNVSSLVDPPDDQCRDTPVNDTSLNSNVVDPHDPSSNVSSVVSVLVVVVVVVCVVPVADFDFDDDDDLDTDGDDDPVRVVVLVVPPDPCPVVVVSVVVVVVVSVVSVVD

InterPro domains:
  IPR002110 Ankyrin repeat [PF12796] (120-193)
  IPR002110 Ankyrin repeat [PF12796] (234-322)
  IPR002110 Ankyrin repeat [PF12796] (340-434)
  IPR002110 Ankyrin repeat [PF12796] (443-526)
  IPR002110 Ankyrin repeat [PF12796] (559-643)
  IPR002110 Ankyrin repeat [PR01415] (162-177)
  IPR002110 Ankyrin repeat [PR01415] (351-365)
  IPR002110 Ankyrin repeat [PS50088] (161-194)
  IPR002110 Ankyrin repeat [PS50088] (335-367)
  IPR002110 Ankyrin repeat [PS50088] (368-401)
  IPR002110 Ankyrin repeat [PS50088] (402-425)
  IPR002110 Ankyrin repeat [PS50088] (504-525)
  IPR002110 Ankyrin repeat [PS50088] (588-621)
  IPR002110 Ankyrin repeat [SM00248] (59-89)
  IPR002110 Ankyrin repeat [SM00248] (92-122)
  IPR002110 Ankyrin repeat [SM00248] (126-156)
  IPR002110 Ankyrin repeat [SM00248] (161-191)
  IPR002110 Ankyrin repeat [SM00248] (195-225)
  IPR002110 Ankyrin repeat [SM00248] (229-259)
  IPR002110 Ankyrin repeat [SM00248] (263-292)

Solvent-accessible surface area (backbone atoms only — not comparable to full-atom values): 39920 Å² total; per-residue (Å²): 138,88,89,79,88,85,76,84,78,79,53,89,76,73,64,57,70,73,59,52,52,57,54,59,74,68,56,90,45,72,66,58,45,53,58,58,31,75,72,29,83,87,41,36,68,61,38,50,20,51,44,49,42,44,38,39,74,77,69,20,49,63,65,52,42,48,19,14,50,70,40,33,42,72,61,40,51,56,53,61,70,32,64,80,52,66,68,64,49,55,47,98,50,35,34,32,57,32,42,6,24,45,57,48,16,59,62,32,37,54,56,47,70,70,38,90,79,42,63,75,75,48,52,27,91,55,37,42,29,21,59,30,34,5,27,57,59,57,24,36,67,54,38,52,57,53,70,69,45,86,89,64,71,61,67,56,42,23,69,83,56,29,42,25,23,63,35,41,12,43,62,72,64,30,59,66,39,47,50,46,41,63,72,67,60,75,50,66,65,65,51,50,29,81,56,45,39,31,32,62,39,44,14,39,77,68,59,34,36,70,52,44,52,58,51,66,70,42,90,80,52,70,66,67,53,49,28,78,71,55,40,30,44,58,42,54,15,26,74,71,66,32,57,67,36,34,59,56,51,70,67,49,86,80,56,76,53,82,44,52,41,90,60,42,48,34,33,54,42,33,24,45,73,73,64,38,55,70,59,32,50,53,40,46,77,68,65,35,67,46,61,60,49,27,81,61,46,48,26,39,55,42,52,19,49,75,67,65,38,61,74,48,40,50,56,49,61,72,38,91,76,41,61,82,71,77,82,66,94,67,94,71,36,81,53,46,72,52,53,61,47,51,26,50,74,69,66,41,52,72,56,40,51,55,47,58,72,71,69,58,77,57,67,51,57,30,73,64,34,38,29,48,50,25,51,17,21,40,78,48,43,53,64,48,36,52,55,44,68,68,38,91,78,43,63,71,71,59,45,23,78,65,31,44,27,25,56,33,33,7,26,61,58,49,25,46,73,37,43,55,54,53,60,68,38,88,80,46,64,78,66,48,52,25,76,68,49,40,28,30,54,39,39,6,28,68,68,67,24,55,70,40,31,43,58,51,65,74,40,90,87,57,72,64,70,48,51,31,79,62,42,34,33,35,55,40,34,18,42,75,69,66,36,57,68,43,37,50,52,52,69,69,40,83,89,48,68,70,64,58,46,28,73,86,67,46,30,35,65,42,51,18,40,77,70,63,38,55,69,52,44,57,56,55,66,69,50,85,86,54,65,78,63,86,85,73,88,81,81,66,76,86,82,83,78,92,73,94,70,89,83,82,80,88,62,75,44,40,54,39,48,14,38,70,76,61,36,53,70,52,26,47,58,47,64,73,41,90,83,62,71,58,72,50,56,32,97,62,31,40,26,44,60,40,41,20,40,68,66,53,38,54,72,48,43,53,59,51,66,72,40,88,84,55,64,75,78,59,38,28,76,87,66,50,29,37,63,54,43,29,71,77,42,100,34,54,74,64,51,44,52,54,47,51,52,50,52,52,53,51,52,50,54,55,47,30,71,72,70,76,49,88,73,51,74,57,74,97,66,89,91,57,87,52,81,48,71,55,77,71,58,54,54,55,68,71,65,70,81,63,84,60,64,61,58,52,46,52,53,49,49,51,52,52,53,54,54,58,63,75,74,111

Secondary structure (DSSP, 8-state):
-----------GGG--HHHHHHHHTT---HHHHHHHHTT-GGGHHHHHHHHHHHHHHHH--HHHHHHHHTT-HHHHHHHHHSTT--TT--BTTB-HHHHHHHHT-HHHHHHHHHSTT--TT-B-TT--BHHHHHHHTT-HHHHHHHHTSTT--TTPPPTTT---HHHHHHHHT-HHHHHHHHHHS-S-TT---TTS--HHHHHHHTT-HHHHHHHHTSTT--SS---TTS--HHHHHHHHT-HHHHHHHTTSTT--SS---TT---HHHHHHHTT-HHHHHHHHHTT--SS---TTS--HHHHHHHTT-HHHHHHHHHSTT-PPPP----SS-TTTT-HHHHHHHHT-HHHHHHHHHTT--TT---TTS--HHHHHHHHT-HHHHHHHHHSTT--TT---TT---HHHHHHHTT-HHHHHHHTTSTTS-TT---TTS--HHHHHHHTT-HHHHHHHHTSTT-------GGG--HHHHHHHTT-HHHHHHHHT-TT--TT---TTS--HHHHHHHTT-HHHHHHHTT-SS--SS---TT-PPPPP--SS-TT------HHHHHHHHT-HHHHHHHHHSTT--TT---TTS--HHHHHHHTT-HHHHHHHHTSTT--TT---TTS--HHHHHHHTT--HHHHHHHHHHHHHHHHHHHHHHHT---EE---STT---EE--HHHHHHHHTT-S-HHHHHHHHHHHHHHHHHHH--

Radius of gyration: 55.25 Å; Cα contacts (8 Å, |Δi|>4): 1104; chains: 1; bounding box: 105×68×194 Å

Sequence (712 aa):
MGSRNFGVQMNLAELPPEMLLCITNKLCTAKDLLSFSLINKNMSSIIMGALYSFNIKEQGSSALFWAAQYDKLQTAQILLQTPGATADVVFEGNTPLIVAARFGSQLVMELLLQNPSTQLNATNPLGQTALYCAAANSHSITVSRLLRENGLLVNCPDIMSGWTPLAVAVLHGHSDVIQCFLSDGRADINTVDKHTRTPLFHAVQHDRSRIVEILLTDTRTNVTHRDSKGCTPLLDAARRGFYSSMNILLRHPDIEVNVYDSFSLSPLWYAVGFRSVDTAQQLLNRGATAHMMNGSHSSPLQRAISLQHMAMIRLLLEHPGVRPLPGTSDVGSRLGPNPLFTAVLVGRSDILELLLSSGLDTNVQDEEGRTPLALAASIGHYEDVKQLLHHQNTNPCITDYDGWTALHEAAIQGRLSVVQLLLSNPRVDINAKDEHGQTPLWWATFRMYPCVAQWLLHKDNINVNTIGLDQTTSLHHAVQAGNIAVARALLRREDLDPNSLDRFGYSPLRIAVSNGDISMVQLLLTRKDLLLYNDSPAQRPPSYGSGRWKRWKLIQTPLMIAIKEGYCEIAILLLQRTGSRINFQNWRGETALLLAVRGGHTEVVEHILRNPAVNVHLTDNSGHSALWWATHKESSSGIQRLLLIAHLTAQVRAYEKCVGTEISLHQWNDGIFNVGIDYRTSQQLCSGQTNNSLFLFIVLFLMVEIWNSALA

Organism: Aspergillus oryzae (NCBI:txid5062)

Mean predicted aligned error: 15.58 Å

pLDDT: mean 79.75, std 18.22, range [33.16, 98.25]